Protein AF-A0A519TM26-F1 (afdb_monomer_lite)

Sequence (717 aa):
APNKPNCFVGCYAGILSPFVIPKFFIENVKISSNIFGLAENGLTVAPNETGIDISFMKNGIIGGEAPEEGNLITGNTRTGIALGGAEGQNKLTNNIIGLDKNLNPKPMLSAKGIYVNGGASAPLITDNIIGVQSIAIHVDYVNDGFVIARNKIGTGNLGTENFSNTLGIHINFSNTKGLIGGTNVTDQNIIAYNKTAILIENSYPISIFKNSIYCNSNAAITFKNQTLNFAKIDVITTTEVSGVYSPNSIVELFYTDECNDCQGKSWFATVNTDDAGNWKYNGAVTGKLTSLGTDANGATSNFSKPLIDDADKQIIDPFCGLTTGSIKNLHVYNAIVFQWFNRAGQIVGNNRDLENVPAGTYYLKAGQMGACDVTSATYTIGSIGNGIDDANKKITDENCGASNGSIRNIGVADNLGKTWYNQQETVVGRGSDLENIPAGRYFFKAGSGACEITSPIYEVKNLTKAFNVRTVVIVPASCGNPNGSITIQNYQGEIPIVFTWTDQNGIIISRNEKLSDVVPGSYTLTASDGENCENIAGTFVVTATEIPIIDLTKMQSYISCDGNTVSVTGLEINGSTSPYRYEWIDGNENTVYNKLNLKAKPGRYYLKVMDRFGCEVKTDFIDFYELENKPLQVPNSITPNGDGINDTWRLSGVENYPDAEFFVFNRNGARIFYSKGYSKEFDGTLNGKPLSIGVYYYVIDLKTDCGKLTGSLTIIK

Radius of gyration: 70.56 Å; chains: 1; bounding box: 122×69×198 Å

Structure (mmCIF, N/CA/C/O backbone):
data_AF-A0A519TM26-F1
#
_entry.id   AF-A0A519TM26-F1
#
loop_
_atom_site.group_PDB
_atom_site.id
_atom_site.type_symbol
_atom_site.label_atom_id
_atom_site.label_alt_id
_atom_site.label_comp_id
_atom_site.label_asym_id
_atom_site.label_entity_id
_atom_site.label_seq_id
_atom_site.pdbx_PDB_ins_code
_atom_site.Cartn_x
_atom_site.Cartn_y
_atom_site.Cartn_z
_atom_site.occupancy
_atom_site.B_iso_or_equiv
_atom_site.auth_seq_id
_atom_site.auth_comp_id
_atom_site.auth_asym_id
_atom_site.auth_atom_id
_atom_site.pdbx_PDB_model_num
ATOM 1 N N . ALA A 1 1 ? -51.210 -4.752 54.126 1.00 42.91 1 ALA A N 1
ATOM 2 C CA . ALA A 1 1 ? -50.723 -5.466 55.327 1.00 42.91 1 ALA A CA 1
ATOM 3 C C . ALA A 1 1 ? -49.400 -4.835 55.739 1.00 42.91 1 ALA A C 1
ATOM 5 O O . ALA A 1 1 ? -48.663 -4.457 54.833 1.00 42.91 1 ALA A O 1
ATOM 6 N N . PRO A 1 2 ? -49.099 -4.689 57.039 1.00 45.47 2 PRO A N 1
ATOM 7 C CA . PRO A 1 2 ? -47.780 -4.233 57.476 1.00 45.47 2 PRO A CA 1
ATOM 8 C C . PRO A 1 2 ? -46.695 -5.115 56.836 1.00 45.47 2 PRO A C 1
ATOM 10 O O . PRO A 1 2 ? -46.891 -6.326 56.736 1.00 45.47 2 PRO A O 1
ATOM 13 N N . ASN A 1 3 ? -45.592 -4.516 56.380 1.00 63.09 3 ASN A N 1
ATOM 14 C CA . ASN A 1 3 ? -44.432 -5.192 55.768 1.00 63.09 3 ASN A CA 1
ATOM 15 C C . ASN A 1 3 ? -44.629 -5.780 54.357 1.00 63.09 3 ASN A C 1
ATOM 17 O O . ASN A 1 3 ? -43.792 -6.560 53.906 1.00 63.09 3 ASN A O 1
ATOM 21 N N . LYS A 1 4 ? -45.703 -5.424 53.640 1.00 73.56 4 LYS A N 1
ATOM 22 C CA . LYS A 1 4 ? -45.824 -5.731 52.205 1.00 73.56 4 LYS A CA 1
ATOM 23 C C . LYS A 1 4 ? -45.438 -4.512 51.356 1.00 73.56 4 LYS A C 1
ATOM 25 O O . LYS A 1 4 ? -45.893 -3.418 51.690 1.00 73.56 4 LYS A O 1
ATOM 30 N N . PRO A 1 5 ? -44.657 -4.684 50.274 1.00 82.88 5 PRO A N 1
ATOM 31 C CA . PRO A 1 5 ? -44.343 -3.590 49.359 1.00 82.88 5 PRO A CA 1
ATOM 32 C C . PRO A 1 5 ? -45.611 -3.108 48.644 1.00 82.88 5 PRO A C 1
ATOM 34 O O . PRO A 1 5 ? -46.518 -3.907 48.385 1.00 82.88 5 PRO A O 1
ATOM 37 N N . ASN A 1 6 ? -45.678 -1.823 48.285 1.00 92.44 6 ASN A N 1
ATOM 38 C CA . ASN A 1 6 ? -46.720 -1.372 47.359 1.00 92.44 6 ASN A CA 1
ATOM 39 C C . ASN A 1 6 ? -46.422 -1.938 45.966 1.00 92.44 6 ASN A C 1
ATOM 41 O O . ASN A 1 6 ? -45.262 -2.017 45.562 1.00 92.44 6 ASN A O 1
ATOM 45 N N . CYS A 1 7 ? -47.464 -2.335 45.239 1.00 94.44 7 CYS A N 1
ATOM 46 C CA . CYS A 1 7 ? -47.356 -2.967 43.928 1.00 94.44 7 CYS A CA 1
ATOM 47 C C . CYS A 1 7 ? -48.163 -2.162 42.903 1.00 94.44 7 CYS A C 1
ATOM 49 O O . CYS A 1 7 ? -49.363 -1.958 43.085 1.00 94.44 7 CYS A O 1
ATOM 51 N N . PHE A 1 8 ? -47.499 -1.706 41.839 1.00 96.56 8 PHE A N 1
ATOM 52 C CA . PHE A 1 8 ? -48.084 -0.886 40.778 1.00 96.56 8 PHE A CA 1
ATOM 53 C C . PHE A 1 8 ? -47.981 -1.620 39.436 1.00 96.56 8 PHE A C 1
ATOM 55 O O . PHE A 1 8 ? -46.872 -1.847 38.941 1.00 96.56 8 PHE A O 1
ATOM 62 N N . VAL A 1 9 ? -49.123 -1.997 38.856 1.00 95.44 9 VAL A N 1
ATOM 63 C CA . VAL A 1 9 ? -49.209 -2.831 37.644 1.00 95.44 9 VAL A CA 1
ATOM 64 C C . VAL A 1 9 ? -50.313 -2.352 36.701 1.00 95.44 9 VAL A C 1
ATOM 66 O O . VAL A 1 9 ? -51.349 -1.870 37.159 1.00 95.44 9 VAL A O 1
ATOM 69 N N . GLY A 1 10 ? -50.126 -2.540 35.392 1.00 93.56 10 GLY A N 1
ATOM 70 C CA . GLY A 1 10 ? -51.136 -2.246 34.373 1.00 93.56 10 GLY A CA 1
ATOM 71 C C . GLY A 1 10 ? -51.468 -0.760 34.197 1.00 93.56 10 GLY A C 1
ATOM 72 O O . GLY A 1 10 ? -52.566 -0.445 33.738 1.00 93.56 10 GLY A O 1
ATOM 73 N N . CYS A 1 11 ? -50.572 0.155 34.575 1.00 93.62 11 CYS A N 1
ATOM 74 C CA . CYS A 1 11 ? -50.795 1.601 34.488 1.00 93.62 11 CYS A CA 1
ATOM 75 C C . CYS A 1 11 ? -49.823 2.312 33.528 1.00 93.62 11 CYS A C 1
ATOM 77 O O . CYS A 1 11 ? -48.814 1.752 33.099 1.00 93.62 11 CYS A O 1
ATOM 79 N N . TYR A 1 12 ? -50.128 3.573 33.187 1.00 92.94 12 TYR A N 1
ATOM 80 C CA . TYR A 1 12 ? -49.201 4.434 32.438 1.00 92.94 12 TYR A CA 1
ATOM 81 C C . TYR A 1 12 ? -47.903 4.650 33.228 1.00 92.94 12 TYR A C 1
ATOM 83 O O . TYR A 1 12 ? -46.814 4.376 32.736 1.00 92.94 12 TYR A O 1
ATOM 91 N N . ALA A 1 13 ? -48.024 5.084 34.482 1.00 94.00 13 ALA A N 1
ATOM 92 C CA . ALA A 1 13 ? -46.914 5.187 35.416 1.00 94.00 13 ALA A CA 1
ATOM 93 C C . ALA A 1 13 ? -47.360 4.727 36.806 1.00 94.00 13 ALA A C 1
ATOM 95 O O . ALA A 1 13 ? -48.476 5.044 37.227 1.00 94.00 13 ALA A O 1
ATOM 96 N N . GLY A 1 14 ? -46.518 3.968 37.510 1.00 94.62 14 GLY A N 1
ATOM 97 C CA . GLY A 1 14 ? -46.827 3.510 38.867 1.00 94.62 14 GLY A CA 1
ATOM 98 C C . GLY A 1 14 ? -46.855 4.659 39.869 1.00 94.62 14 GLY A C 1
ATOM 99 O O . GLY A 1 14 ? -47.802 4.794 40.638 1.00 94.62 14 GLY A O 1
ATOM 100 N N . ILE A 1 15 ? -45.851 5.532 39.797 1.00 95.56 15 ILE A N 1
ATOM 101 C CA . ILE A 1 15 ? -45.857 6.842 40.451 1.00 95.56 15 ILE A CA 1
ATOM 102 C C . ILE A 1 15 ? -45.644 7.895 39.373 1.00 95.56 15 ILE A C 1
ATOM 104 O O . ILE A 1 15 ? -44.685 7.802 38.608 1.00 95.56 15 ILE A O 1
ATOM 108 N N . LEU A 1 16 ? -46.541 8.880 39.324 1.00 92.81 16 LEU A N 1
ATOM 109 C CA . LEU A 1 16 ? -46.543 9.937 38.321 1.00 92.81 16 LEU A CA 1
ATOM 110 C C . LEU A 1 16 ? -46.571 11.311 38.985 1.00 92.81 16 LEU A C 1
ATOM 112 O O . LEU A 1 16 ? -47.487 11.618 39.749 1.00 92.81 16 LEU A O 1
ATOM 116 N N . SER A 1 17 ? -45.620 12.158 38.611 1.00 89.00 17 SER A N 1
ATOM 117 C CA . SER A 1 17 ? -45.755 13.607 38.708 1.00 89.00 17 SER A CA 1
ATOM 118 C C . SER A 1 17 ? -46.293 14.140 37.380 1.00 89.00 17 SER A C 1
ATOM 120 O O . SER A 1 17 ? -45.620 13.985 36.356 1.00 89.00 17 SER A O 1
ATOM 122 N N . PRO A 1 18 ? -47.486 14.755 37.346 1.00 71.62 18 PRO A N 1
ATOM 123 C CA . PRO A 1 18 ? -47.966 15.385 36.130 1.00 71.62 18 PRO A CA 1
ATOM 124 C C . PRO A 1 18 ? -47.069 16.570 35.753 1.00 71.62 18 PRO A C 1
ATOM 126 O O . PRO A 1 18 ? -46.634 17.349 36.600 1.00 71.62 18 PRO A O 1
ATOM 129 N N . PHE A 1 19 ? -46.839 16.746 34.453 1.00 67.19 19 PHE A N 1
ATOM 130 C CA . PHE A 1 19 ? -46.210 17.948 33.918 1.00 67.19 19 PHE A CA 1
ATOM 131 C C . PHE A 1 19 ? -47.171 19.134 34.097 1.00 67.19 19 PHE A C 1
ATOM 133 O O . PHE A 1 19 ? -48.080 19.328 33.291 1.00 67.19 19 PHE A O 1
ATOM 140 N N . VAL A 1 20 ? -47.012 19.908 35.175 1.00 59.28 20 VAL A N 1
ATOM 141 C CA . VAL A 1 20 ? -47.838 21.096 35.434 1.00 59.28 20 VAL A CA 1
ATOM 142 C C . VAL A 1 20 ? -46.981 22.352 35.298 1.00 59.28 20 VAL A C 1
ATOM 144 O O . VAL A 1 20 ? -45.982 22.528 35.989 1.00 59.28 20 VAL A O 1
ATOM 147 N N . ILE A 1 21 ? -47.385 23.236 34.386 1.00 57.34 21 ILE A N 1
ATOM 148 C CA . ILE A 1 21 ? -46.928 24.629 34.326 1.00 57.34 21 ILE A CA 1
ATOM 149 C C . ILE A 1 21 ? -47.935 25.442 35.161 1.00 57.34 21 ILE A C 1
ATOM 151 O O . ILE A 1 21 ? -49.132 25.310 34.896 1.00 57.34 21 ILE A O 1
ATOM 155 N N . PRO A 1 22 ? -47.526 26.287 36.131 1.00 57.06 22 PRO A N 1
ATOM 156 C CA . PRO A 1 22 ? -46.166 26.745 36.445 1.00 57.06 22 PRO A CA 1
ATOM 157 C C . PRO A 1 22 ? -45.329 25.752 37.280 1.00 57.06 22 PRO A C 1
ATOM 159 O O . PRO A 1 22 ? -45.868 24.989 38.073 1.00 57.06 22 PRO A O 1
ATOM 162 N N . LYS A 1 23 ? -43.999 25.788 37.080 1.00 64.81 23 LYS A N 1
ATOM 163 C CA . LYS A 1 23 ? -42.994 24.859 37.636 1.00 64.81 23 LYS A CA 1
ATOM 164 C C . LYS A 1 23 ? -42.987 24.858 39.172 1.00 64.81 23 LYS A C 1
ATOM 166 O O . LYS A 1 23 ? -42.404 25.754 39.779 1.00 64.81 23 LYS A O 1
ATOM 171 N N . PHE A 1 24 ? -43.558 23.831 39.792 1.00 77.25 24 PHE A N 1
ATOM 172 C CA . PHE A 1 24 ? -43.315 23.523 41.201 1.00 77.25 24 PHE A CA 1
ATOM 173 C C . PHE A 1 24 ? -42.378 22.320 41.286 1.00 77.25 24 PHE A C 1
ATOM 175 O O . PHE A 1 24 ? -42.673 21.268 40.721 1.00 77.25 24 PHE A O 1
ATOM 182 N N . PHE A 1 25 ? -41.242 22.485 41.964 1.00 82.94 25 PHE A N 1
ATOM 183 C CA . PHE A 1 25 ? -40.336 21.370 42.218 1.00 82.94 25 PHE A CA 1
ATOM 184 C C . PHE A 1 25 ? -40.949 20.403 43.221 1.00 82.94 25 PHE A C 1
ATOM 186 O O . PHE A 1 25 ? -41.583 20.807 44.198 1.00 82.94 25 PHE A O 1
ATOM 193 N N . ILE A 1 26 ? -40.702 19.120 42.989 1.00 87.88 26 ILE A N 1
ATOM 194 C CA . ILE A 1 26 ? -41.030 18.055 43.927 1.00 87.88 26 ILE A CA 1
ATOM 195 C C . ILE A 1 26 ? -39.785 17.807 44.769 1.00 87.88 26 ILE A C 1
ATOM 197 O O . ILE A 1 26 ? -38.868 17.088 44.367 1.00 87.88 26 ILE A O 1
ATOM 201 N N . GLU A 1 27 ? -39.732 18.480 45.915 1.00 90.69 27 GLU A N 1
ATOM 202 C CA . GLU A 1 27 ? -38.575 18.454 46.806 1.00 90.69 27 GLU A CA 1
ATOM 203 C C . GLU A 1 27 ? -38.682 17.336 47.854 1.00 90.69 27 GLU A C 1
ATOM 205 O O . GLU A 1 27 ? -39.764 17.043 48.364 1.00 90.69 27 GLU A O 1
ATOM 210 N N . ASN A 1 28 ? -37.540 16.738 48.210 1.00 85.31 28 ASN A N 1
ATOM 211 C CA . ASN A 1 28 ? -37.391 15.804 49.339 1.00 85.31 28 ASN A CA 1
ATOM 212 C C . ASN A 1 28 ? -38.296 14.554 49.290 1.00 85.31 28 ASN A C 1
ATOM 214 O O . ASN A 1 28 ? -38.644 13.985 50.326 1.00 85.31 28 ASN A O 1
ATOM 218 N N . VAL A 1 29 ? -38.674 14.097 48.093 1.00 92.62 29 VAL A N 1
ATOM 219 C CA . VAL A 1 29 ? -39.442 12.854 47.923 1.00 92.62 29 VAL A CA 1
ATOM 220 C C . VAL A 1 29 ? -38.535 11.636 48.057 1.00 92.62 29 VAL A C 1
ATOM 222 O O . VAL A 1 29 ? -37.495 11.571 47.407 1.00 92.62 29 VAL A O 1
ATOM 225 N N . LYS A 1 30 ? -38.965 10.648 48.853 1.00 95.75 30 LYS A N 1
ATOM 226 C CA . LYS A 1 30 ? -38.368 9.308 48.917 1.00 95.75 30 LYS A CA 1
ATOM 227 C C . LYS A 1 30 ? -39.359 8.255 48.420 1.00 95.75 30 LYS A C 1
ATOM 229 O O . LYS A 1 30 ? -40.483 8.193 48.911 1.00 95.75 30 LYS A O 1
ATOM 234 N N . ILE A 1 31 ? -38.932 7.416 47.478 1.00 97.06 31 ILE A N 1
ATOM 235 C CA . ILE A 1 31 ? -39.696 6.273 46.956 1.00 97.06 31 ILE A CA 1
ATOM 236 C C . ILE A 1 31 ? -38.856 5.023 47.144 1.00 97.06 31 ILE A C 1
ATOM 238 O O . ILE A 1 31 ? -37.875 4.844 46.432 1.00 97.06 31 ILE A O 1
ATOM 242 N N . SER A 1 32 ? -39.230 4.162 48.082 1.00 96.19 32 SER A N 1
ATOM 243 C CA . SER A 1 32 ? -38.434 2.999 48.483 1.00 96.19 32 SER A CA 1
ATOM 244 C C . SER A 1 32 ? -39.302 1.767 48.722 1.00 96.19 32 SER A C 1
ATOM 246 O O . SER A 1 32 ? -40.462 1.902 49.115 1.00 96.19 32 SER A O 1
ATOM 248 N N . SER A 1 33 ? -38.727 0.578 48.533 1.00 95.44 33 SER A N 1
ATOM 249 C CA . SER A 1 33 ? -39.349 -0.717 48.852 1.00 95.44 33 SER A CA 1
ATOM 250 C C . SER A 1 33 ? -40.687 -0.985 48.137 1.00 95.44 33 SER A C 1
ATOM 252 O O . SER A 1 33 ? -41.619 -1.531 48.731 1.00 95.44 33 SER A O 1
ATOM 254 N N . ASN A 1 34 ? -40.810 -0.604 46.860 1.00 96.62 34 ASN A N 1
ATOM 255 C CA . ASN A 1 34 ? -42.004 -0.864 46.039 1.00 96.62 34 ASN A CA 1
ATOM 256 C C . ASN A 1 34 ? -41.713 -1.827 44.877 1.00 96.62 34 ASN A C 1
ATOM 258 O O . ASN A 1 34 ? -40.564 -2.021 44.479 1.00 96.62 34 ASN A O 1
ATOM 262 N N . ILE A 1 35 ? -42.777 -2.396 44.308 1.00 97.06 35 ILE A N 1
ATOM 263 C CA . ILE A 1 35 ? -42.760 -3.239 43.110 1.00 97.06 35 ILE A CA 1
ATOM 264 C C . ILE A 1 35 ? -43.495 -2.509 41.979 1.00 97.06 35 ILE A C 1
ATOM 266 O O . ILE A 1 35 ? -44.654 -2.124 42.131 1.00 97.06 35 ILE A O 1
ATOM 270 N N . PHE A 1 36 ? -42.849 -2.368 40.825 1.00 97.38 36 PHE A N 1
ATOM 271 C CA . PHE A 1 36 ? -43.411 -1.752 39.623 1.00 97.38 36 PHE A CA 1
ATOM 272 C C . PHE A 1 36 ? -43.324 -2.723 38.452 1.00 97.38 36 PHE A C 1
ATOM 274 O O . PHE A 1 36 ? -42.236 -3.214 38.161 1.00 97.38 36 PHE A O 1
ATOM 281 N N . GLY A 1 37 ? -44.451 -2.970 37.780 1.00 95.44 37 GLY A N 1
ATOM 282 C CA . GLY A 1 37 ? -44.539 -3.777 36.557 1.00 95.44 37 GLY A CA 1
ATOM 283 C C . GLY A 1 37 ? -44.451 -5.302 36.766 1.00 95.44 37 GLY A C 1
ATOM 284 O O . GLY A 1 37 ? -44.456 -6.077 35.804 1.00 95.44 37 GLY A O 1
ATOM 285 N N . LEU A 1 38 ? -44.402 -5.753 38.022 1.00 95.19 38 LEU A N 1
ATOM 286 C CA . LEU A 1 38 ? -44.547 -7.152 38.426 1.00 95.19 38 LEU A CA 1
ATOM 287 C C . LEU A 1 38 ? -45.734 -7.285 39.378 1.00 95.19 38 LEU A C 1
ATOM 289 O O . LEU A 1 38 ? -45.986 -6.391 40.182 1.00 95.19 38 LEU A O 1
ATOM 293 N N . ALA A 1 39 ? -46.412 -8.430 39.339 1.00 93.12 39 ALA A N 1
ATOM 294 C CA . ALA A 1 39 ? -47.418 -8.792 40.332 1.00 93.12 39 ALA A CA 1
ATOM 295 C C . ALA A 1 39 ? -46.824 -8.824 41.756 1.00 93.12 39 ALA A C 1
ATOM 297 O O . ALA A 1 39 ? -45.611 -8.938 41.934 1.00 93.12 39 ALA A O 1
ATOM 298 N N . GLU A 1 40 ? -47.686 -8.818 42.781 1.00 91.62 40 GLU A N 1
ATOM 299 C CA . GLU A 1 40 ? -47.301 -8.785 44.209 1.00 91.62 40 GLU A CA 1
ATOM 300 C C . GLU A 1 40 ? -46.296 -9.887 44.605 1.00 91.62 40 GLU A C 1
ATOM 302 O O . GLU A 1 40 ? -45.504 -9.723 45.530 1.00 91.62 40 GLU A O 1
ATOM 307 N N . ASN A 1 41 ? -46.274 -11.011 43.880 1.00 92.06 41 ASN A N 1
ATOM 308 C CA . ASN A 1 41 ? -45.315 -12.092 44.106 1.00 92.06 41 ASN A CA 1
ATOM 309 C C . ASN A 1 41 ? -43.858 -11.733 43.743 1.00 92.06 41 ASN A C 1
ATOM 311 O O . ASN A 1 41 ? -42.959 -12.506 44.092 1.00 92.06 41 ASN A O 1
ATOM 315 N N . GLY A 1 42 ? -43.627 -10.606 43.059 1.00 93.44 42 GLY A N 1
ATOM 316 C CA . GLY A 1 42 ? -42.329 -10.130 42.582 1.00 93.44 42 GLY A CA 1
ATOM 317 C C . GLY A 1 42 ? -41.700 -11.005 41.495 1.00 93.44 42 GLY A C 1
ATOM 318 O O . GLY A 1 42 ? -40.485 -10.975 41.343 1.00 93.44 42 GLY A O 1
ATOM 319 N N . LEU A 1 43 ? -42.496 -11.822 40.794 1.00 94.81 43 LEU A N 1
ATOM 320 C CA . LEU A 1 43 ? -42.044 -12.825 39.815 1.00 94.81 43 LEU A CA 1
ATOM 321 C C . LEU A 1 43 ? -42.779 -12.736 38.472 1.00 94.81 43 LEU A C 1
ATOM 323 O O . LEU A 1 43 ? -42.172 -12.934 37.417 1.00 94.81 43 LEU A O 1
ATOM 327 N N . THR A 1 44 ? -44.088 -12.484 38.500 1.00 94.81 44 THR A N 1
ATOM 328 C CA . THR A 1 44 ? -44.942 -12.487 37.305 1.00 94.81 44 THR A CA 1
ATOM 329 C C . THR A 1 44 ? -44.992 -11.096 36.685 1.00 94.81 44 THR A C 1
ATOM 331 O O . THR A 1 44 ? -45.341 -10.141 37.369 1.00 94.81 44 THR A O 1
ATOM 334 N N . VAL A 1 45 ? -44.670 -10.983 35.395 1.00 94.62 45 VAL A N 1
ATOM 335 C CA . VAL A 1 45 ? -44.707 -9.707 34.662 1.00 94.62 45 VAL A CA 1
ATOM 336 C C . VAL A 1 45 ? -46.146 -9.213 34.520 1.00 94.62 45 VAL A C 1
ATOM 338 O O . VAL A 1 45 ? -47.016 -9.952 34.065 1.00 94.62 45 VAL A O 1
ATOM 341 N N . ALA A 1 46 ? -46.381 -7.965 34.918 1.00 94.31 46 ALA A N 1
ATOM 342 C CA . ALA A 1 46 ? -47.660 -7.267 34.855 1.00 94.31 46 ALA A CA 1
ATOM 343 C C . ALA A 1 46 ? -47.376 -5.795 34.484 1.00 94.31 46 ALA A C 1
ATOM 345 O O . ALA A 1 46 ? -47.295 -4.936 35.364 1.00 94.31 46 ALA A O 1
ATOM 346 N N . PRO A 1 47 ? -47.118 -5.530 33.192 1.00 93.69 47 PRO A N 1
ATOM 347 C CA . PRO A 1 47 ? -46.333 -4.389 32.740 1.00 93.69 47 PRO A CA 1
ATOM 348 C C . PRO A 1 47 ? -47.010 -3.033 32.979 1.00 93.69 47 PRO A C 1
ATOM 350 O O . PRO A 1 47 ? -48.233 -2.925 32.903 1.00 93.69 47 PRO A O 1
ATOM 353 N N . ASN A 1 48 ? -46.197 -1.997 33.200 1.00 94.75 48 ASN A N 1
ATOM 354 C CA . ASN A 1 48 ? -46.592 -0.587 33.058 1.00 94.75 48 ASN A CA 1
ATOM 355 C C . ASN A 1 48 ? -45.944 -0.004 31.791 1.00 94.75 48 ASN A C 1
ATOM 357 O O . ASN A 1 48 ? -45.057 -0.632 31.208 1.00 94.75 48 ASN A O 1
ATOM 361 N N . GLU A 1 49 ? -46.307 1.213 31.381 1.00 94.50 49 GLU A N 1
ATOM 362 C CA . GLU A 1 49 ? -45.454 1.949 30.431 1.00 94.50 49 GLU A CA 1
ATOM 363 C C . GLU A 1 49 ? -44.168 2.430 31.109 1.00 94.50 49 GLU A C 1
ATOM 365 O O . GLU A 1 49 ? -43.062 2.092 30.674 1.00 94.50 49 GLU A O 1
ATOM 370 N N . THR A 1 50 ? -44.316 3.153 32.217 1.00 95.69 50 THR A N 1
ATOM 371 C CA . THR A 1 50 ? -43.216 3.656 33.038 1.00 95.69 50 THR A CA 1
ATOM 372 C C . THR A 1 50 ? -43.354 3.169 34.484 1.00 95.69 50 THR A C 1
ATOM 374 O O . THR A 1 50 ? -44.456 3.074 35.016 1.00 95.69 50 THR A O 1
ATOM 377 N N . GLY A 1 51 ? -42.249 2.851 35.159 1.00 96.50 51 GLY A N 1
ATOM 378 C CA . GLY A 1 51 ? -42.298 2.482 36.579 1.00 96.50 51 GLY A CA 1
ATOM 379 C C . GLY A 1 51 ? -42.562 3.706 37.457 1.00 96.50 51 GLY A C 1
ATOM 380 O O . GLY A 1 51 ? -43.624 3.843 38.066 1.00 96.50 51 GLY A O 1
ATOM 381 N N . ILE A 1 52 ? -41.593 4.617 37.470 1.00 97.44 52 ILE A N 1
ATOM 382 C CA . ILE A 1 52 ? -41.618 5.887 38.196 1.00 97.44 52 ILE A CA 1
ATOM 383 C C . ILE A 1 52 ? -41.359 7.011 37.193 1.00 97.44 52 ILE A C 1
ATOM 385 O O . ILE A 1 52 ? -40.336 6.992 36.513 1.00 97.44 52 ILE A O 1
ATOM 389 N N . ASP A 1 53 ? -42.257 7.988 37.112 1.00 95.19 53 ASP A N 1
ATOM 390 C CA . ASP A 1 53 ? -42.119 9.183 36.274 1.00 95.19 53 ASP A CA 1
ATOM 391 C C . ASP A 1 53 ? -42.287 10.434 37.142 1.00 95.19 53 ASP A C 1
ATOM 393 O O . ASP A 1 53 ? -43.399 10.777 37.551 1.00 95.19 53 ASP A O 1
ATOM 397 N N . ILE A 1 54 ? -41.175 11.093 37.479 1.00 93.50 54 ILE A N 1
ATOM 398 C CA . ILE A 1 54 ? -41.181 12.296 38.316 1.00 93.50 54 ILE A CA 1
ATOM 399 C C . ILE A 1 54 ? -40.456 13.425 37.609 1.00 93.50 54 ILE A C 1
ATOM 401 O O . ILE A 1 54 ? -39.237 13.579 37.688 1.00 93.50 54 ILE A O 1
ATOM 405 N N . SER A 1 55 ? -41.247 14.263 36.951 1.00 90.50 55 SER A N 1
ATOM 406 C CA . SER A 1 55 ? -40.764 15.530 36.420 1.00 90.50 55 SER A CA 1
ATOM 407 C C . SER A 1 55 ? -40.493 16.540 37.543 1.00 90.50 55 SER A C 1
ATOM 409 O O . SER A 1 55 ? -41.246 16.607 38.517 1.00 90.50 55 SER A O 1
ATOM 411 N N . PHE A 1 56 ? -39.433 17.338 37.384 1.00 92.06 56 PHE A N 1
ATOM 412 C CA . PHE A 1 56 ? -39.006 18.415 38.286 1.00 92.06 56 PHE A CA 1
ATOM 413 C C . PHE A 1 56 ? -38.712 17.961 39.726 1.00 92.06 56 PHE A C 1
ATOM 415 O O . PHE A 1 56 ? -38.958 18.690 40.688 1.00 92.06 56 PHE A O 1
ATOM 422 N N . MET A 1 57 ? -38.178 16.748 39.888 1.00 93.75 57 MET A N 1
ATOM 423 C CA . MET A 1 57 ? -37.693 16.263 41.183 1.00 93.75 57 MET A CA 1
ATOM 424 C C . MET A 1 57 ? -36.417 16.997 41.596 1.00 93.75 57 MET A C 1
ATOM 426 O O . MET A 1 57 ? -35.506 17.179 40.779 1.00 93.75 57 MET A O 1
ATOM 430 N N . LYS A 1 58 ? -36.334 17.377 42.874 1.00 95.06 58 LYS A N 1
ATOM 431 C CA . LYS A 1 58 ? -35.154 18.030 43.437 1.00 95.06 58 LYS A CA 1
ATOM 432 C C . LYS A 1 58 ? -34.756 17.440 44.781 1.00 95.06 58 LYS A C 1
ATOM 434 O O . LYS A 1 58 ? -35.564 17.368 45.706 1.00 95.06 58 LYS A O 1
ATOM 439 N N . ASN A 1 59 ? -33.485 17.054 44.890 1.00 95.75 59 ASN A N 1
ATOM 440 C CA . ASN A 1 59 ? -32.888 16.464 46.095 1.00 95.75 59 ASN A CA 1
ATOM 441 C C . ASN A 1 59 ? -33.665 15.256 46.655 1.00 95.75 59 ASN A C 1
ATOM 443 O O . ASN A 1 59 ? -33.720 15.051 47.867 1.00 95.75 59 ASN A O 1
ATOM 447 N N . GLY A 1 60 ? -34.316 14.478 45.791 1.00 96.38 60 GLY A N 1
ATOM 448 C CA . GLY A 1 60 ? -35.083 13.314 46.215 1.00 96.38 60 GLY A CA 1
ATOM 449 C C . GLY A 1 60 ? -34.296 12.001 46.140 1.00 96.38 60 GLY A C 1
ATOM 450 O O . GLY A 1 60 ? -33.152 11.958 45.683 1.00 96.38 60 GLY A O 1
ATOM 451 N N . ILE A 1 61 ? -34.923 10.916 46.595 1.00 97.94 61 ILE A N 1
ATOM 452 C CA . ILE A 1 61 ? -34.342 9.576 46.702 1.00 97.94 61 ILE A CA 1
ATOM 453 C C . ILE A 1 61 ? -35.286 8.553 46.053 1.00 97.94 61 ILE A C 1
ATOM 455 O O . ILE A 1 61 ? -36.442 8.425 46.449 1.00 97.94 61 ILE A O 1
ATOM 459 N N . ILE A 1 62 ? -34.792 7.782 45.087 1.00 98.19 62 ILE A N 1
ATOM 460 C CA . ILE A 1 62 ? -35.473 6.599 44.551 1.00 98.19 62 ILE A CA 1
ATOM 461 C C . ILE A 1 62 ? -34.655 5.369 44.943 1.00 98.19 62 ILE A C 1
ATOM 463 O O . ILE A 1 62 ? -33.546 5.155 44.452 1.00 98.19 62 ILE A O 1
ATOM 467 N N . GLY A 1 63 ? -35.221 4.593 45.861 1.00 97.06 63 GLY A N 1
ATOM 468 C CA . GLY A 1 63 ? -34.606 3.496 46.593 1.00 97.06 63 GLY A CA 1
ATOM 469 C C . GLY A 1 63 ? -34.162 3.946 47.987 1.00 97.06 63 GLY A C 1
ATOM 470 O O . GLY A 1 63 ? -34.891 4.672 48.669 1.00 97.06 63 GLY A O 1
ATOM 471 N N . GLY A 1 64 ? -32.960 3.569 48.410 1.00 94.62 64 GLY A N 1
ATOM 472 C CA . GLY A 1 64 ? -32.381 4.027 49.676 1.00 94.62 64 GLY A CA 1
ATOM 473 C C . GLY A 1 64 ? -30.971 3.494 49.919 1.00 94.62 64 GLY A C 1
ATOM 474 O O . GLY A 1 64 ? -30.405 2.853 49.041 1.00 94.62 64 GLY A O 1
ATOM 475 N N . GLU A 1 65 ? -30.386 3.797 51.078 1.00 91.75 65 GLU A N 1
ATOM 476 C CA . GLU A 1 65 ? -28.997 3.416 51.394 1.00 91.75 65 GLU A CA 1
ATOM 477 C C . GLU A 1 65 ? -28.872 1.919 51.697 1.00 91.75 65 GLU A C 1
ATOM 479 O O . GLU A 1 65 ? -27.845 1.313 51.387 1.00 91.75 65 GLU A O 1
ATOM 484 N N . ALA A 1 66 ? -29.923 1.318 52.260 1.00 93.38 66 ALA A N 1
ATOM 485 C CA . ALA A 1 66 ? -29.960 -0.111 52.536 1.00 93.38 66 ALA A CA 1
ATOM 486 C C . ALA A 1 66 ? -30.558 -0.897 51.346 1.00 93.38 66 ALA A C 1
ATOM 488 O O . ALA A 1 66 ? -31.512 -0.420 50.722 1.00 93.38 66 ALA A O 1
ATOM 489 N N . PRO A 1 67 ? -30.057 -2.106 51.022 1.00 92.00 67 PRO A N 1
ATOM 490 C CA . PRO A 1 67 ? -30.559 -2.906 49.899 1.00 92.00 67 PRO A CA 1
ATOM 491 C C . PRO A 1 67 ? -32.075 -3.172 49.923 1.00 92.00 67 PRO A C 1
ATOM 493 O O . PRO A 1 67 ? -32.716 -3.200 48.875 1.00 92.00 67 PRO A O 1
ATOM 496 N N . GLU A 1 68 ? -32.675 -3.330 51.103 1.00 92.06 68 GLU A N 1
ATOM 497 C CA . GLU A 1 68 ? -34.118 -3.525 51.298 1.00 92.06 68 GLU A CA 1
ATOM 498 C C . GLU A 1 68 ? -34.974 -2.287 50.973 1.00 92.06 68 GLU A C 1
ATOM 500 O O . GLU A 1 68 ? -36.189 -2.395 50.776 1.00 92.06 68 GLU A O 1
ATOM 505 N N . GLU A 1 69 ? -34.357 -1.106 50.898 1.00 95.38 69 GLU A N 1
ATOM 506 C CA . GLU A 1 69 ? -35.012 0.132 50.469 1.00 95.38 69 GLU A CA 1
ATOM 507 C C . GLU A 1 69 ? -35.113 0.230 48.941 1.00 95.38 69 GLU A C 1
ATOM 509 O O . GLU A 1 69 ? -35.851 1.067 48.415 1.00 95.38 69 GLU A O 1
ATOM 514 N N . GLY A 1 70 ? -34.414 -0.647 48.220 1.00 96.56 70 GLY A N 1
ATOM 515 C CA . GLY A 1 70 ? -34.464 -0.761 46.773 1.00 96.56 70 GLY A CA 1
ATOM 516 C C . GLY A 1 70 ? -35.867 -1.007 46.227 1.00 96.56 70 GLY A C 1
ATOM 517 O O . GLY A 1 70 ? -36.641 -1.797 46.771 1.00 96.56 70 GLY A O 1
ATOM 518 N N . ASN A 1 71 ? -36.206 -0.354 45.115 1.00 98.06 71 ASN A N 1
ATOM 519 C CA . ASN A 1 71 ? -37.414 -0.697 44.371 1.00 98.06 71 ASN A CA 1
ATOM 520 C C . ASN A 1 71 ? -37.123 -1.824 43.372 1.00 98.06 71 ASN A C 1
ATOM 522 O O . ASN A 1 71 ? -36.057 -1.867 42.755 1.00 98.06 71 ASN A O 1
ATOM 526 N N . LEU A 1 72 ? -38.109 -2.697 43.169 1.00 97.56 72 LEU A N 1
ATOM 527 C CA . LEU A 1 72 ? -38.108 -3.725 42.133 1.00 97.56 72 LEU A CA 1
ATOM 528 C C . LEU A 1 72 ? -38.913 -3.219 40.928 1.00 97.56 72 LEU A C 1
ATOM 530 O O . LEU A 1 72 ? -40.137 -3.127 40.995 1.00 97.56 72 LEU A O 1
ATOM 534 N N . ILE A 1 73 ? -38.234 -2.858 39.840 1.00 97.38 73 ILE A N 1
ATOM 535 C CA . ILE A 1 73 ? -38.803 -2.125 38.701 1.00 97.38 73 ILE A CA 1
ATOM 536 C C . ILE A 1 73 ? -38.616 -2.932 37.416 1.00 97.38 73 ILE A C 1
ATOM 538 O O . ILE A 1 73 ? -37.613 -2.821 36.716 1.00 97.38 73 ILE A O 1
ATOM 542 N N . THR A 1 74 ? -39.606 -3.737 37.059 1.00 95.00 74 THR A N 1
ATOM 543 C CA . THR A 1 74 ? -39.462 -4.727 35.986 1.00 95.00 74 THR A CA 1
ATOM 544 C C . THR A 1 74 ? -40.774 -4.884 35.268 1.00 95.00 74 THR A C 1
ATOM 546 O O . THR A 1 74 ? -41.807 -4.820 35.902 1.00 95.00 74 THR A O 1
ATOM 549 N N . GLY A 1 75 ? -40.772 -5.101 33.956 1.00 89.50 75 GLY A N 1
ATOM 550 C CA . GLY A 1 75 ? -42.034 -5.150 33.224 1.00 89.50 75 GLY A CA 1
ATOM 551 C C . GLY A 1 75 ? -42.429 -3.819 32.568 1.00 89.50 75 GLY A C 1
ATOM 552 O O . GLY A 1 75 ? -43.482 -3.747 31.958 1.00 89.50 75 GLY A O 1
ATOM 553 N N . ASN A 1 76 ? -41.642 -2.746 32.677 1.00 92.25 76 ASN A N 1
ATOM 554 C CA . ASN A 1 76 ? -42.020 -1.442 32.108 1.00 92.25 76 ASN A CA 1
ATOM 555 C C . ASN A 1 76 ? -41.658 -1.365 30.619 1.00 92.25 76 ASN A C 1
ATOM 557 O O . ASN A 1 76 ? -40.531 -1.704 30.276 1.00 92.25 76 ASN A O 1
ATOM 561 N N . THR A 1 77 ? -42.574 -0.947 29.735 1.00 94.06 77 THR A N 1
ATOM 562 C CA . THR A 1 77 ? -42.386 -0.979 28.261 1.00 94.06 77 THR A CA 1
ATOM 563 C C . THR A 1 77 ? -41.584 0.192 27.701 1.00 94.06 77 THR A C 1
ATOM 565 O O . THR A 1 77 ? -40.999 0.060 26.619 1.00 94.06 77 THR A O 1
ATOM 568 N N . ARG A 1 78 ? -41.516 1.309 28.435 1.00 94.75 78 ARG A N 1
ATOM 569 C CA . ARG A 1 78 ? -40.850 2.551 28.024 1.00 94.75 78 ARG A CA 1
ATOM 570 C C . ARG A 1 78 ? -39.663 2.904 28.914 1.00 94.75 78 ARG A C 1
ATOM 572 O O . ARG A 1 78 ? -38.550 3.009 28.398 1.00 94.75 78 ARG A O 1
ATOM 579 N N . THR A 1 79 ? -39.877 3.082 30.219 1.00 96.25 79 THR A N 1
ATOM 580 C CA . THR A 1 79 ? -38.810 3.480 31.155 1.00 96.25 79 THR A CA 1
ATOM 581 C C . THR A 1 79 ? -39.033 2.903 32.560 1.00 96.25 79 THR A C 1
ATOM 583 O O . THR A 1 79 ? -40.153 2.880 33.051 1.00 96.25 79 THR A O 1
ATOM 586 N N . GLY A 1 80 ? -37.989 2.466 33.262 1.00 97.12 80 GLY A N 1
ATOM 587 C CA . GLY A 1 80 ? -38.076 2.089 34.674 1.00 97.12 80 GLY A CA 1
ATOM 588 C C . GLY A 1 80 ? -38.249 3.312 35.576 1.00 97.12 80 GLY A C 1
ATOM 589 O O . GLY A 1 80 ? -39.287 3.469 36.214 1.00 97.12 80 GLY A O 1
ATOM 590 N N . ILE A 1 81 ? -37.247 4.192 35.592 1.00 98.19 81 ILE A N 1
ATOM 591 C CA . ILE A 1 81 ? -37.243 5.462 36.329 1.00 98.19 81 ILE A CA 1
ATOM 592 C C . ILE A 1 81 ? -37.004 6.608 35.346 1.00 98.19 81 ILE A C 1
ATOM 594 O O . ILE A 1 81 ? -35.980 6.620 34.669 1.00 98.19 81 ILE A O 1
ATOM 598 N N . ALA A 1 82 ? -37.916 7.573 35.278 1.00 96.94 82 ALA A N 1
ATOM 599 C CA . ALA A 1 82 ? -37.806 8.773 34.459 1.00 96.94 82 ALA A CA 1
ATOM 600 C C . ALA A 1 82 ? -37.823 10.028 35.340 1.00 96.94 82 ALA A C 1
ATOM 602 O O . ALA A 1 82 ? -38.801 10.293 36.036 1.00 96.94 82 ALA A O 1
ATOM 603 N N . LEU A 1 83 ? -36.743 10.808 35.284 1.00 95.62 83 LEU A N 1
ATOM 604 C CA . LEU A 1 83 ? -36.627 12.119 35.916 1.00 95.62 83 LEU A CA 1
ATOM 605 C C . LEU A 1 83 ? -36.433 13.185 34.833 1.00 95.62 83 LEU A C 1
ATOM 607 O O . LEU A 1 83 ? -35.333 13.339 34.309 1.00 95.62 83 LEU A O 1
ATOM 611 N N . GLY A 1 84 ? -37.503 13.894 34.468 1.00 92.69 84 GLY A N 1
ATOM 612 C CA . GLY A 1 84 ? -37.466 14.969 33.468 1.00 92.69 84 GLY A CA 1
ATOM 613 C C . GLY A 1 84 ? -37.350 16.353 34.106 1.00 92.69 84 GLY A C 1
ATOM 614 O O . GLY A 1 84 ? -38.067 16.646 35.057 1.00 92.69 84 GLY A O 1
ATOM 615 N N . GLY A 1 85 ? -36.476 17.226 33.598 1.00 92.00 85 GLY A N 1
ATOM 616 C CA . GLY A 1 85 ? -36.275 18.564 34.173 1.00 92.00 85 GLY A CA 1
ATOM 617 C C . GLY A 1 85 ? -35.851 18.555 35.650 1.00 92.00 85 GLY A C 1
ATOM 618 O O . GLY A 1 85 ? -36.243 19.444 36.400 1.00 92.00 85 GLY A O 1
ATOM 619 N N . ALA A 1 86 ? -35.120 17.527 36.077 1.00 93.75 86 ALA A N 1
ATOM 620 C CA . ALA A 1 86 ? -34.657 17.360 37.446 1.00 93.75 86 ALA A CA 1
ATOM 621 C C . ALA A 1 86 ? -33.617 18.422 37.834 1.00 93.75 86 ALA A C 1
ATOM 623 O O . ALA A 1 86 ? -32.874 18.923 36.990 1.00 93.75 86 ALA A O 1
ATOM 624 N N . GLU A 1 87 ? -33.528 18.725 39.128 1.00 94.12 87 GLU A N 1
ATOM 625 C CA . GLU A 1 87 ? -32.536 19.656 39.675 1.00 94.12 87 GLU A CA 1
ATOM 626 C C . GLU A 1 87 ? -31.900 19.115 40.955 1.00 94.12 87 GLU A C 1
ATOM 628 O O . GLU A 1 87 ? -32.443 18.229 41.615 1.00 94.12 87 GLU A O 1
ATOM 633 N N . GLY A 1 88 ? -30.738 19.651 41.319 1.00 94.12 88 GLY A N 1
ATOM 634 C CA . GLY A 1 88 ? -30.020 19.255 42.522 1.00 94.12 88 GLY A CA 1
ATOM 635 C C . GLY A 1 88 ? -29.593 17.787 42.512 1.00 94.12 88 GLY A C 1
ATOM 636 O O . GLY A 1 88 ? -29.549 17.117 41.474 1.00 94.12 88 GLY A O 1
ATOM 637 N N . GLN A 1 89 ? -29.261 17.276 43.694 1.00 95.25 89 GLN A N 1
ATOM 638 C CA . GLN A 1 89 ? -28.679 15.947 43.849 1.00 95.25 89 GLN A CA 1
ATOM 639 C C . GLN A 1 89 ? -29.765 14.899 44.105 1.00 95.25 89 GLN A C 1
ATOM 641 O O . GLN A 1 89 ? -30.064 14.552 45.247 1.00 95.25 89 GLN A O 1
ATOM 646 N N . ASN A 1 90 ? -30.359 14.379 43.031 1.00 96.94 90 ASN A N 1
ATOM 647 C CA . ASN A 1 90 ? -31.275 13.242 43.126 1.00 96.94 90 ASN A CA 1
ATOM 648 C C . ASN A 1 90 ? -30.484 11.935 43.262 1.00 96.94 90 ASN A C 1
ATOM 650 O O . ASN A 1 90 ? -29.580 11.666 42.469 1.00 96.94 90 ASN A O 1
ATOM 654 N N . LYS A 1 91 ? -30.829 11.120 44.261 1.00 98.31 91 LYS A N 1
ATOM 655 C CA . LYS A 1 91 ? -30.177 9.837 44.545 1.00 98.31 91 LYS A CA 1
ATOM 656 C C . LYS A 1 91 ? -31.024 8.690 44.003 1.00 98.31 91 LYS A C 1
ATOM 658 O O . LYS A 1 91 ? -32.184 8.553 44.378 1.00 98.31 91 LYS A O 1
ATOM 663 N N . LEU A 1 92 ? -30.453 7.854 43.145 1.00 98.56 92 LEU A N 1
ATOM 664 C CA . LEU A 1 92 ? -31.095 6.663 42.595 1.00 98.56 92 LEU A CA 1
ATOM 665 C C . LEU A 1 92 ? -30.259 5.461 43.013 1.00 98.56 92 LEU A C 1
ATOM 667 O O . LEU A 1 92 ? -29.205 5.209 42.427 1.00 98.56 92 LEU A O 1
ATOM 671 N N . THR A 1 93 ? -30.683 4.776 44.072 1.00 98.25 93 THR A N 1
ATOM 672 C CA . THR A 1 93 ? -29.819 3.835 44.787 1.00 98.25 93 THR A CA 1
ATOM 673 C C . THR A 1 93 ? -30.488 2.514 45.145 1.00 98.25 93 THR A C 1
ATOM 675 O O . THR A 1 93 ? -31.672 2.489 45.468 1.00 98.25 93 THR A O 1
ATOM 678 N N . ASN A 1 94 ? -29.737 1.410 45.059 1.00 98.00 94 ASN A N 1
ATOM 679 C CA . ASN A 1 94 ? -30.177 0.053 45.411 1.00 98.00 94 ASN A CA 1
ATOM 680 C C . ASN A 1 94 ? -31.404 -0.475 44.634 1.00 98.00 94 ASN A C 1
ATOM 682 O O . ASN A 1 94 ? -32.053 -1.419 45.072 1.00 98.00 94 ASN A O 1
ATOM 686 N N . ASN A 1 95 ? -31.750 0.078 43.466 1.00 98.56 95 ASN A N 1
ATOM 687 C CA . ASN A 1 95 ? -32.889 -0.418 42.685 1.00 98.56 95 ASN A CA 1
ATOM 688 C C . ASN A 1 95 ? -32.503 -1.639 41.836 1.00 98.56 95 ASN A C 1
ATOM 690 O O . ASN A 1 95 ? -31.399 -1.717 41.292 1.00 98.56 95 ASN A O 1
ATOM 694 N N . ILE A 1 96 ? -33.450 -2.564 41.666 1.00 98.12 96 ILE A N 1
ATOM 695 C CA . ILE A 1 96 ? -33.337 -3.711 40.760 1.00 98.12 96 ILE A CA 1
ATOM 696 C C . ILE A 1 96 ? -34.256 -3.456 39.570 1.00 98.12 96 ILE A C 1
ATOM 698 O O . ILE A 1 96 ? -35.464 -3.300 39.748 1.00 98.12 96 ILE A O 1
ATOM 702 N N . ILE A 1 97 ? -33.697 -3.411 38.361 1.00 98.06 97 ILE A N 1
ATOM 703 C CA . ILE A 1 97 ? -34.419 -3.004 37.155 1.00 98.06 97 ILE A CA 1
ATOM 704 C C . ILE A 1 97 ? -34.300 -4.063 36.055 1.00 98.06 97 ILE A C 1
ATOM 706 O O . ILE A 1 97 ? -33.201 -4.474 35.681 1.00 98.06 97 ILE A O 1
ATOM 710 N N . GLY A 1 98 ? -35.446 -4.497 35.521 1.00 96.50 98 GLY A N 1
ATOM 711 C CA . GLY A 1 98 ? -35.538 -5.503 34.452 1.00 96.50 98 GLY A CA 1
ATOM 712 C C . GLY A 1 98 ? -35.425 -6.961 34.914 1.00 96.50 98 GLY A C 1
ATOM 713 O O . GLY A 1 98 ? -35.561 -7.884 34.109 1.00 96.50 98 GLY A O 1
ATOM 714 N N . LEU A 1 99 ? -35.216 -7.191 36.208 1.00 96.44 99 LEU A N 1
ATOM 715 C CA . LEU A 1 99 ? -35.092 -8.515 36.816 1.00 96.44 99 LEU A CA 1
ATOM 716 C C . LEU A 1 99 ? -36.235 -8.766 37.804 1.00 96.44 99 LEU A C 1
ATOM 718 O O . LEU A 1 99 ? -36.782 -7.832 38.385 1.00 96.44 99 LEU A O 1
ATOM 722 N N . ASP A 1 100 ? -36.610 -10.020 38.022 1.00 95.69 100 ASP A N 1
ATOM 723 C CA . ASP A 1 100 ? -37.510 -10.353 39.127 1.00 95.69 100 ASP A CA 1
ATOM 724 C C . ASP A 1 100 ? -36.793 -10.350 40.486 1.00 95.69 100 ASP A C 1
ATOM 726 O O . ASP A 1 100 ? -35.580 -10.153 40.571 1.00 95.69 100 ASP A O 1
ATOM 730 N N . LYS A 1 101 ? -37.539 -10.564 41.577 1.00 94.12 101 LYS A N 1
ATOM 731 C CA . LYS A 1 101 ? -36.982 -10.537 42.942 1.00 94.12 101 LYS A CA 1
ATOM 732 C C . LYS A 1 101 ? -35.862 -11.562 43.184 1.00 94.12 101 LYS A C 1
ATOM 734 O O . LYS A 1 101 ? -35.119 -11.430 44.148 1.00 94.12 101 LYS A O 1
ATOM 739 N N . ASN A 1 102 ? -35.774 -12.594 42.341 1.00 95.19 102 ASN A N 1
ATOM 740 C CA . ASN A 1 102 ? -34.752 -13.637 42.398 1.00 95.19 102 ASN A CA 1
ATOM 741 C C . ASN A 1 102 ? -33.599 -13.350 41.416 1.00 95.19 102 ASN A C 1
ATOM 743 O O . ASN A 1 102 ? -32.791 -14.238 41.157 1.00 95.19 102 ASN A O 1
ATOM 747 N N . LEU A 1 103 ? -33.536 -12.137 40.854 1.00 95.12 103 LEU A N 1
ATOM 748 C CA . LEU A 1 103 ? -32.578 -11.712 39.834 1.00 95.12 103 LEU A CA 1
ATOM 749 C C . LEU A 1 103 ? -32.677 -12.494 38.514 1.00 95.12 103 LEU A C 1
ATOM 751 O O . LEU A 1 103 ? -31.707 -12.547 37.760 1.00 95.12 103 LEU A O 1
ATOM 755 N N . ASN A 1 104 ? -33.842 -13.066 38.183 1.00 95.62 104 ASN A N 1
ATOM 756 C CA . ASN A 1 104 ? -34.037 -13.645 36.853 1.00 95.62 104 ASN A CA 1
ATOM 757 C C . ASN A 1 104 ? -34.459 -12.556 35.854 1.00 95.62 104 ASN A C 1
ATOM 759 O O . ASN A 1 104 ? -35.415 -11.821 36.132 1.00 95.62 104 ASN A O 1
ATOM 763 N N . PRO A 1 105 ? -33.830 -12.478 34.669 1.00 94.94 105 PRO A N 1
ATOM 764 C CA . PRO A 1 105 ? -34.206 -11.517 33.636 1.00 94.94 105 PRO A CA 1
ATOM 765 C C . PRO A 1 105 ? -35.660 -11.647 33.173 1.00 94.94 105 PRO A C 1
ATOM 767 O O . PRO A 1 105 ? -36.140 -12.751 32.907 1.00 94.94 105 PRO A O 1
ATOM 770 N N . LYS A 1 106 ? -36.352 -10.511 33.013 1.00 93.56 106 LYS A N 1
ATOM 771 C CA . LYS A 1 106 ? -37.678 -10.418 32.375 1.00 93.56 106 LYS A CA 1
ATOM 772 C C . LYS A 1 106 ? -37.581 -9.497 31.153 1.00 93.56 106 LYS A C 1
ATOM 774 O O . LYS A 1 106 ? -37.735 -8.285 31.295 1.00 93.56 106 LYS A O 1
ATOM 779 N N . PRO A 1 107 ? -37.272 -10.046 29.963 1.00 81.00 107 PRO A N 1
ATOM 780 C CA . PRO A 1 107 ? -36.825 -9.251 28.826 1.00 81.00 107 PRO A CA 1
ATOM 781 C C . PRO A 1 107 ? -37.847 -8.220 28.358 1.00 81.00 107 PRO A C 1
ATOM 783 O O . PRO A 1 107 ? -38.936 -8.581 27.916 1.00 81.00 107 PRO A O 1
ATOM 786 N N . MET A 1 108 ? -37.456 -6.946 28.391 1.00 80.50 108 MET A N 1
ATOM 787 C CA . MET A 1 108 ? -38.207 -5.827 27.821 1.00 80.50 108 MET A CA 1
ATOM 788 C C . MET A 1 108 ? -37.249 -4.847 27.156 1.00 80.50 108 MET A C 1
ATOM 790 O O . MET A 1 108 ? -37.115 -3.688 27.534 1.00 80.50 108 MET A O 1
ATOM 794 N N . LEU A 1 109 ? -36.574 -5.357 26.126 1.00 70.75 109 LEU A N 1
ATOM 795 C CA . LEU A 1 109 ? -35.419 -4.731 25.481 1.00 70.75 109 LEU A CA 1
ATOM 796 C C . LEU A 1 109 ? -35.709 -3.390 24.783 1.00 70.75 109 LEU A C 1
ATOM 798 O O . LEU A 1 109 ? -34.777 -2.774 24.279 1.00 70.75 109 LEU A O 1
ATOM 802 N N . SER A 1 110 ? -36.961 -2.925 24.732 1.00 86.19 110 SER A N 1
ATOM 803 C CA . SER A 1 110 ? -37.309 -1.572 24.280 1.00 86.19 110 SER A CA 1
ATOM 804 C C . SER A 1 110 ? -37.135 -0.513 25.374 1.00 86.19 110 SER A C 1
ATOM 806 O O . SER A 1 110 ? -36.893 0.653 25.058 1.00 86.19 110 SER A O 1
ATOM 808 N N . ALA A 1 111 ? -37.234 -0.893 26.648 1.00 93.12 111 ALA A N 1
ATOM 809 C CA . ALA A 1 111 ? -37.330 0.046 27.757 1.00 93.12 111 ALA A CA 1
ATOM 810 C C . ALA A 1 111 ? -35.969 0.576 28.220 1.00 93.12 111 ALA A C 1
ATOM 812 O O . ALA A 1 111 ? -34.959 -0.123 28.151 1.00 93.12 111 ALA A O 1
ATOM 813 N N . LYS A 1 112 ? -35.937 1.823 28.694 1.00 97.56 112 LYS A N 1
ATOM 814 C CA . LYS A 1 112 ? -34.784 2.396 29.403 1.00 97.56 112 LYS A CA 1
ATOM 815 C C . LYS A 1 112 ? -34.867 2.024 30.884 1.00 97.56 112 LYS A C 1
ATOM 817 O O . LYS A 1 112 ? -35.948 2.078 31.456 1.00 97.56 112 LYS A O 1
ATOM 822 N N . GLY A 1 113 ? -33.750 1.725 31.536 1.00 97.88 113 GLY A N 1
ATOM 823 C CA . GLY A 1 113 ? -33.728 1.452 32.972 1.00 97.88 113 GLY A CA 1
ATOM 824 C C . GLY A 1 113 ? -33.916 2.733 33.781 1.00 97.88 113 GLY A C 1
ATOM 825 O O . GLY A 1 113 ? -34.988 2.983 34.328 1.00 97.88 113 GLY A O 1
ATOM 826 N N . ILE A 1 114 ? -32.878 3.564 33.808 1.00 98.62 114 ILE A N 1
ATOM 827 C CA . ILE A 1 114 ? -32.863 4.878 34.454 1.00 98.62 114 ILE A CA 1
ATOM 828 C C . ILE A 1 114 ? -32.702 5.952 33.381 1.00 98.62 114 ILE A C 1
ATOM 830 O O . ILE A 1 114 ? -31.780 5.882 32.575 1.00 98.62 114 ILE A O 1
ATOM 834 N N . TYR A 1 115 ? -33.567 6.959 33.384 1.00 98.38 115 TYR A N 1
ATOM 835 C CA . TYR A 1 115 ? -33.464 8.154 32.559 1.00 98.38 115 TYR A CA 1
ATOM 836 C C . TYR A 1 115 ? -33.462 9.396 33.445 1.00 98.38 115 TYR A C 1
ATOM 838 O O . TYR A 1 115 ? -34.417 9.620 34.188 1.00 98.38 115 TYR A O 1
ATOM 846 N N . VAL A 1 116 ? -32.410 10.206 33.343 1.00 97.69 116 VAL A N 1
ATOM 847 C CA . VAL A 1 116 ? -32.310 11.495 34.032 1.00 97.69 116 VAL A CA 1
ATOM 848 C C . VAL A 1 116 ? -32.024 12.594 33.022 1.00 97.69 116 VAL A C 1
ATOM 850 O O . VAL A 1 116 ? -31.099 12.486 32.216 1.00 97.69 116 VAL A O 1
ATOM 853 N N . ASN A 1 117 ? -32.814 13.658 33.100 1.00 95.62 117 ASN A N 1
ATOM 854 C CA . ASN A 1 117 ? -32.685 14.859 32.300 1.00 95.62 117 ASN A CA 1
ATOM 855 C C . ASN A 1 117 ? -32.904 16.106 33.156 1.00 95.62 117 ASN A C 1
ATOM 857 O O . ASN A 1 117 ? -33.824 16.140 33.972 1.00 95.62 117 ASN A O 1
ATOM 861 N N . GLY A 1 118 ? -32.088 17.140 32.947 1.00 93.31 118 GLY A N 1
ATOM 862 C CA . GLY A 1 118 ? -32.213 18.418 33.643 1.00 93.31 118 GLY A CA 1
ATOM 863 C C . GLY A 1 118 ? -30.866 19.112 33.803 1.00 93.31 118 GLY A C 1
ATOM 864 O O . GLY A 1 118 ? -29.951 18.563 34.413 1.00 93.31 118 GLY A O 1
ATOM 865 N N . GLY A 1 119 ? -30.751 20.334 33.270 1.00 91.31 119 GLY A N 1
ATOM 866 C CA . GLY A 1 119 ? -29.472 21.049 33.199 1.00 91.31 119 GLY A CA 1
ATOM 867 C C . GLY A 1 119 ? -28.827 21.278 34.567 1.00 91.31 119 GLY A C 1
ATOM 868 O O . GLY A 1 119 ? -27.634 21.045 34.704 1.00 91.31 119 GLY A O 1
ATOM 869 N N . ALA A 1 120 ? -29.627 21.640 35.573 1.00 93.31 120 ALA A N 1
ATOM 870 C CA . ALA A 1 120 ? -29.178 21.855 36.951 1.00 93.31 120 ALA A CA 1
ATOM 871 C C . ALA A 1 120 ? -29.266 20.584 37.825 1.00 93.31 120 ALA A C 1
ATOM 873 O O . ALA A 1 120 ? -29.368 20.657 39.051 1.00 93.31 120 ALA A O 1
ATOM 874 N N . SER A 1 121 ? -29.324 19.396 37.211 1.00 94.31 121 SER A N 1
ATOM 875 C CA . SER A 1 121 ? -29.299 18.125 37.936 1.00 94.31 121 SER A CA 1
ATOM 876 C C . SER A 1 121 ? -27.865 17.676 38.198 1.00 94.31 121 SER A C 1
ATOM 878 O O . SER A 1 121 ? -26.997 17.827 37.342 1.00 94.31 121 SER A O 1
ATOM 880 N N . ALA A 1 122 ? -27.648 17.069 39.363 1.00 96.25 122 ALA A N 1
ATOM 881 C CA . ALA A 1 122 ? -26.405 16.416 39.749 1.00 96.25 122 ALA A CA 1
ATOM 882 C C . ALA A 1 122 ? -26.675 14.988 40.268 1.00 96.25 122 ALA A C 1
ATOM 884 O O . ALA A 1 122 ? -26.504 14.726 41.464 1.00 96.25 122 ALA A O 1
ATOM 885 N N . PRO A 1 123 ? -27.182 14.062 39.428 1.00 97.50 123 PRO A N 1
ATOM 886 C CA . PRO A 1 123 ? -27.669 12.770 39.892 1.00 97.50 123 PRO A CA 1
ATOM 887 C C . PRO A 1 123 ? -26.549 11.893 40.461 1.00 97.50 123 PRO A C 1
ATOM 889 O O . PRO A 1 123 ? -25.454 11.798 39.900 1.00 97.50 123 PRO A O 1
ATOM 892 N N . LEU A 1 124 ? -26.869 11.206 41.557 1.00 98.19 124 LEU A N 1
ATOM 893 C CA . LEU A 1 124 ? -26.055 10.160 42.166 1.00 98.19 124 LEU A CA 1
ATOM 894 C C . LEU A 1 124 ? -26.748 8.815 41.933 1.00 98.19 124 LEU A C 1
ATOM 896 O O . LEU A 1 124 ? -27.749 8.508 42.579 1.00 98.19 124 LEU A O 1
ATOM 900 N N . ILE A 1 125 ? -26.237 8.030 40.990 1.00 98.75 125 ILE A N 1
ATOM 901 C CA . ILE A 1 125 ? -26.810 6.745 40.584 1.00 98.75 125 ILE A CA 1
ATOM 902 C C . ILE A 1 125 ? -25.883 5.644 41.086 1.00 98.75 125 ILE A C 1
ATOM 904 O O . ILE A 1 125 ? -24.816 5.426 40.504 1.00 98.75 125 ILE A O 1
ATOM 908 N N . THR A 1 126 ? -26.250 4.970 42.177 1.00 98.56 126 THR A N 1
ATOM 909 C CA . THR A 1 126 ? -25.350 3.998 42.813 1.00 98.56 126 THR A CA 1
ATOM 910 C C . THR A 1 126 ? -25.993 2.694 43.232 1.00 98.56 126 THR A C 1
ATOM 912 O O . THR A 1 126 ? -27.166 2.648 43.565 1.00 98.56 126 THR A O 1
ATOM 915 N N . ASP A 1 127 ? -25.214 1.616 43.260 1.00 98.25 127 ASP A N 1
ATOM 916 C CA . ASP A 1 127 ? -25.634 0.345 43.868 1.00 98.25 127 ASP A CA 1
ATOM 917 C C . ASP A 1 127 ? -26.866 -0.314 43.193 1.00 98.25 127 ASP A C 1
ATOM 919 O O . ASP A 1 127 ? -27.492 -1.204 43.761 1.00 98.25 127 ASP A O 1
ATOM 923 N N . ASN A 1 128 ? -27.228 0.086 41.966 1.00 98.75 128 ASN A N 1
ATOM 924 C CA . ASN A 1 128 ? -28.354 -0.498 41.228 1.00 98.75 128 ASN A CA 1
ATOM 925 C C . ASN A 1 128 ? -27.934 -1.765 40.460 1.00 98.75 128 ASN A C 1
ATOM 927 O O . ASN A 1 128 ? -26.789 -1.879 40.016 1.00 98.75 128 ASN A O 1
ATOM 931 N N . ILE A 1 129 ? -28.878 -2.685 40.234 1.00 98.50 129 ILE A N 1
ATOM 932 C CA . ILE A 1 129 ? -28.718 -3.846 39.342 1.00 98.50 129 ILE A CA 1
ATOM 933 C C . ILE A 1 129 ? -29.661 -3.675 38.154 1.00 98.50 129 ILE A C 1
ATOM 935 O O . ILE A 1 129 ? -30.876 -3.628 38.340 1.00 98.50 129 ILE A O 1
ATOM 939 N N . ILE A 1 130 ? -29.120 -3.574 36.938 1.00 98.44 130 ILE A N 1
ATOM 940 C CA . ILE A 1 130 ? -29.909 -3.244 35.743 1.00 98.44 130 ILE A CA 1
ATOM 941 C C . ILE A 1 130 ? -29.577 -4.197 34.592 1.00 98.44 130 ILE A C 1
ATOM 943 O O . ILE A 1 130 ? -28.439 -4.251 34.119 1.00 98.44 130 ILE A O 1
ATOM 947 N N . GLY A 1 131 ? -30.585 -4.914 34.100 1.00 96.69 131 GLY A N 1
ATOM 948 C CA . GLY A 1 131 ? -30.465 -5.833 32.967 1.00 96.69 131 GLY A CA 1
ATOM 949 C C . GLY A 1 131 ? -31.642 -5.735 32.003 1.00 96.69 131 GLY A C 1
ATOM 950 O O . GLY A 1 131 ? -32.668 -5.136 32.328 1.00 96.69 131 GLY A O 1
ATOM 951 N N . VAL A 1 132 ? -31.506 -6.353 30.827 1.00 95.56 132 VAL A N 1
ATOM 952 C CA . VAL A 1 132 ? -32.534 -6.462 29.778 1.00 95.56 132 VAL A CA 1
ATOM 953 C C . VAL A 1 132 ? -33.213 -5.152 29.356 1.00 95.56 132 VAL A C 1
ATOM 955 O O . VAL A 1 132 ? -34.408 -5.134 29.054 1.00 95.56 132 VAL A O 1
ATOM 958 N N . GLN A 1 133 ? -32.448 -4.064 29.286 1.00 96.56 133 GLN A N 1
ATOM 959 C CA . GLN A 1 133 ? -32.888 -2.743 28.828 1.00 96.56 133 GLN A CA 1
ATOM 960 C C . GLN A 1 133 ? -32.323 -2.389 27.440 1.00 96.56 133 GLN A C 1
ATOM 962 O O . GLN A 1 133 ? -31.272 -2.886 27.016 1.00 96.56 133 GLN A O 1
ATOM 967 N N . SER A 1 134 ? -32.980 -1.457 26.743 1.00 97.06 134 SER A N 1
ATOM 968 C CA . SER A 1 134 ? -32.391 -0.756 25.594 1.00 97.06 134 SER A CA 1
ATOM 969 C C . SER A 1 134 ? -31.226 0.130 26.039 1.00 97.06 134 SER A C 1
ATOM 971 O O . SER A 1 134 ? -30.173 0.141 25.407 1.00 97.06 134 SER A O 1
ATOM 973 N N . ILE A 1 135 ? -31.386 0.834 27.160 1.00 97.88 135 ILE A N 1
ATOM 974 C CA . ILE A 1 135 ? -30.334 1.614 27.816 1.00 97.88 135 ILE A CA 1
ATOM 975 C C . ILE A 1 135 ? -30.476 1.410 29.317 1.00 97.88 135 ILE A C 1
ATOM 977 O O . ILE A 1 135 ? -31.529 1.734 29.861 1.00 97.88 135 ILE A O 1
ATOM 981 N N . ALA A 1 136 ? -29.455 0.894 29.999 1.00 98.25 136 ALA A N 1
ATOM 982 C CA . ALA A 1 136 ? -29.544 0.662 31.437 1.00 98.25 136 ALA A CA 1
ATOM 983 C C . ALA A 1 136 ? -29.599 1.991 32.210 1.00 98.25 136 ALA A C 1
ATOM 985 O O . ALA A 1 136 ? -30.495 2.193 33.028 1.00 98.25 136 ALA A O 1
ATOM 986 N N . ILE A 1 137 ? -28.691 2.919 31.898 1.00 98.81 137 ILE A N 1
ATOM 987 C CA . ILE A 1 137 ? -28.642 4.270 32.470 1.00 98.81 137 ILE A CA 1
ATOM 988 C C . ILE A 1 137 ? -28.484 5.286 31.341 1.00 98.81 137 ILE A C 1
ATOM 990 O O . ILE A 1 137 ? -27.525 5.225 30.579 1.00 98.81 137 ILE A O 1
ATOM 994 N N . HIS A 1 138 ? -29.410 6.233 31.244 1.00 98.56 138 HIS A N 1
ATOM 995 C CA . HIS A 1 138 ? -29.404 7.312 30.267 1.00 98.56 138 HIS A CA 1
ATOM 996 C C . HIS A 1 138 ? -29.388 8.665 30.981 1.00 98.56 138 HIS A C 1
ATOM 998 O O . HIS A 1 138 ? -30.364 9.038 31.633 1.00 98.56 138 HIS A O 1
ATOM 1004 N N . VAL A 1 139 ? -28.285 9.392 30.837 1.00 98.38 139 VAL A N 1
ATOM 1005 C CA . VAL A 1 139 ? -28.098 10.752 31.350 1.00 98.38 139 VAL A CA 1
ATOM 1006 C C . VAL A 1 139 ? -28.095 11.698 30.157 1.00 98.38 139 VAL A C 1
ATOM 1008 O O . VAL A 1 139 ? -27.270 11.552 29.260 1.00 98.38 139 VAL A O 1
ATOM 1011 N N . ASP A 1 140 ? -29.039 12.633 30.120 1.00 97.44 140 ASP A N 1
ATOM 1012 C CA . ASP A 1 140 ? -29.318 13.445 28.935 1.00 97.44 140 ASP A CA 1
ATOM 1013 C C . ASP A 1 140 ? -29.520 14.908 29.325 1.00 97.44 140 ASP A C 1
ATOM 1015 O O . ASP A 1 140 ? -30.454 15.220 30.060 1.00 97.44 140 ASP A O 1
ATOM 1019 N N . TYR A 1 141 ? -28.679 15.817 28.829 1.00 96.88 141 TYR A N 1
ATOM 1020 C CA . TYR A 1 141 ? -28.715 17.243 29.184 1.00 96.88 141 TYR A CA 1
ATOM 1021 C C . TYR A 1 141 ? -28.571 17.498 30.700 1.00 96.88 141 TYR A C 1
ATOM 1023 O O . TYR A 1 141 ? -29.382 18.197 31.310 1.00 96.88 141 TYR A O 1
ATOM 1031 N N . VAL A 1 142 ? -27.547 16.905 31.320 1.00 96.94 142 VAL A N 1
ATOM 1032 C CA . VAL A 1 142 ? -27.194 17.091 32.739 1.00 96.94 142 VAL A CA 1
ATOM 1033 C C . VAL A 1 142 ? -25.873 17.853 32.825 1.00 96.94 142 VAL A C 1
ATOM 1035 O O . VAL A 1 142 ? -24.853 17.362 32.347 1.00 96.94 142 VAL A O 1
ATOM 1038 N N . ASN A 1 143 ? -25.877 19.059 33.408 1.00 95.00 143 ASN A N 1
ATOM 1039 C CA . ASN A 1 143 ? -24.742 19.990 33.324 1.00 95.00 143 ASN A CA 1
ATOM 1040 C C . ASN A 1 143 ? -24.152 20.430 34.683 1.00 95.00 143 ASN A C 1
ATOM 1042 O O . ASN A 1 143 ? -23.068 21.011 34.691 1.00 95.00 143 ASN A O 1
ATOM 1046 N N . ASP A 1 144 ? -24.748 20.064 35.823 1.00 94.81 144 ASP A N 1
ATOM 1047 C CA . ASP A 1 144 ? -24.186 20.338 37.165 1.00 94.81 144 ASP A CA 1
ATOM 1048 C C . ASP A 1 144 ? -23.308 19.186 37.711 1.00 94.81 144 ASP A C 1
ATOM 1050 O O . ASP A 1 144 ? -22.880 19.192 38.866 1.00 94.81 144 ASP A O 1
ATOM 1054 N N . GLY A 1 145 ? -22.996 18.202 36.864 1.00 94.06 145 GLY A N 1
ATOM 1055 C CA . GLY A 1 145 ? -22.204 17.011 37.189 1.00 94.06 145 GLY A CA 1
ATOM 1056 C C . GLY A 1 145 ? -23.070 15.759 37.323 1.00 94.06 145 GLY A C 1
ATOM 1057 O O . GLY A 1 145 ? -24.290 15.823 37.289 1.00 94.06 145 GLY A O 1
ATOM 1058 N N . PHE A 1 146 ? -22.454 14.587 37.455 1.00 97.62 146 PHE A N 1
ATOM 1059 C CA . PHE A 1 146 ? -23.148 13.351 37.833 1.00 97.62 146 PHE A CA 1
ATOM 1060 C C . PHE A 1 146 ? -22.150 12.328 38.365 1.00 97.62 146 PHE A C 1
ATOM 1062 O O . PHE A 1 146 ? -20.969 12.371 38.016 1.00 97.62 146 PHE A O 1
ATOM 1069 N N . VAL A 1 147 ? -22.634 11.387 39.173 1.00 98.25 147 VAL A N 1
ATOM 1070 C CA . VAL A 1 147 ? -21.849 10.241 39.641 1.00 98.25 147 VAL A CA 1
ATOM 1071 C C . VAL A 1 147 ? -22.626 8.959 39.376 1.00 98.25 147 VAL A C 1
ATOM 1073 O O . VAL A 1 147 ? -23.743 8.791 39.864 1.00 98.25 147 VAL A O 1
ATOM 1076 N N . ILE A 1 148 ? -22.020 8.042 38.626 1.00 98.81 148 ILE A N 1
ATOM 1077 C CA . ILE A 1 148 ? -22.518 6.680 38.415 1.00 98.81 148 ILE A CA 1
ATOM 1078 C C . ILE A 1 148 ? -21.488 5.733 39.025 1.00 98.81 148 ILE A C 1
ATOM 1080 O O . ILE A 1 148 ? -20.415 5.583 38.453 1.00 98.81 148 ILE A O 1
ATOM 1084 N N . ALA A 1 149 ? -21.767 5.102 40.165 1.00 98.56 149 ALA A N 1
ATOM 1085 C CA . ALA A 1 149 ? -20.784 4.279 40.888 1.00 98.56 149 ALA A CA 1
ATOM 1086 C C . ALA A 1 149 ? -21.414 3.016 41.491 1.00 98.56 149 ALA A C 1
ATOM 1088 O O . ALA A 1 149 ? -22.577 3.034 41.874 1.00 98.56 149 ALA A O 1
ATOM 1089 N N . ARG A 1 150 ? -20.658 1.922 41.629 1.00 98.19 150 ARG A N 1
ATOM 1090 C CA . ARG A 1 150 ? -21.111 0.677 42.299 1.00 98.19 150 ARG A CA 1
ATOM 1091 C C . ARG A 1 150 ? -22.325 -0.030 41.683 1.00 98.19 150 ARG A C 1
ATOM 1093 O O . ARG A 1 150 ? -22.909 -0.914 42.306 1.00 98.19 150 ARG A O 1
ATOM 1100 N N . ASN A 1 151 ? -22.719 0.320 40.461 1.00 98.75 151 ASN A N 1
ATOM 1101 C CA . ASN A 1 151 ? -23.825 -0.345 39.774 1.00 98.75 151 ASN A CA 1
ATOM 1102 C C . ASN A 1 151 ? -23.360 -1.649 39.108 1.00 98.75 151 ASN A C 1
ATOM 1104 O O . ASN A 1 151 ? -22.217 -1.756 38.660 1.00 98.75 151 ASN A O 1
ATOM 1108 N N . LYS A 1 152 ? -24.272 -2.615 38.982 1.00 98.62 152 LYS A N 1
ATOM 1109 C CA . LYS A 1 152 ? -24.109 -3.841 38.189 1.00 98.62 152 LYS A CA 1
ATOM 1110 C C . LYS A 1 152 ? -24.991 -3.727 36.949 1.00 98.62 152 LYS A C 1
ATOM 1112 O O . LYS A 1 152 ? -26.216 -3.669 37.047 1.00 98.62 152 LYS A O 1
ATOM 1117 N N . ILE A 1 153 ? -24.367 -3.619 35.781 1.00 98.62 153 ILE A N 1
ATOM 1118 C CA . ILE A 1 153 ? -25.021 -3.246 34.524 1.00 98.62 153 ILE A CA 1
ATOM 1119 C C . ILE A 1 153 ? -24.809 -4.353 33.495 1.00 98.62 153 ILE A C 1
ATOM 1121 O O . ILE A 1 153 ? -23.692 -4.600 33.042 1.00 98.62 153 ILE A O 1
ATOM 1125 N N . GLY A 1 154 ? -25.904 -5.016 33.126 1.00 97.38 154 GLY A N 1
ATOM 1126 C CA . GLY A 1 154 ? -25.910 -6.183 32.240 1.00 97.38 154 GLY A CA 1
ATOM 1127 C C . GLY A 1 154 ? -25.478 -7.477 32.934 1.00 97.38 154 GLY A C 1
ATOM 1128 O O . GLY A 1 154 ? -25.466 -8.534 32.306 1.00 97.38 154 GLY A O 1
ATOM 1129 N N . THR A 1 155 ? -25.196 -7.413 34.237 1.00 97.69 155 THR A N 1
ATOM 1130 C CA . THR A 1 155 ? -24.806 -8.544 35.081 1.00 97.69 155 THR A CA 1
ATOM 1131 C C . THR A 1 155 ? -25.349 -8.402 36.505 1.00 97.69 155 THR A C 1
ATOM 1133 O O . THR A 1 155 ? -25.970 -7.389 36.837 1.00 97.69 155 THR A O 1
ATOM 1136 N N . GLY A 1 156 ? -25.164 -9.437 37.326 1.00 95.81 156 GLY A N 1
ATOM 1137 C CA . GLY A 1 156 ? -25.668 -9.520 38.691 1.00 95.81 156 GLY A CA 1
ATOM 1138 C C . GLY A 1 156 ? -24.584 -9.336 39.744 1.00 95.81 156 GLY A C 1
ATOM 1139 O O . GLY A 1 156 ? -23.632 -8.577 39.574 1.00 95.81 156 GLY A O 1
ATOM 1140 N N . ASN A 1 157 ? -24.768 -10.001 40.883 1.00 93.38 157 ASN A N 1
ATOM 1141 C CA . ASN A 1 157 ? -23.865 -9.880 42.025 1.00 93.38 157 ASN A CA 1
ATOM 1142 C C . ASN A 1 157 ? -22.571 -10.676 41.836 1.00 93.38 157 ASN A C 1
ATOM 1144 O O . ASN A 1 157 ? -21.560 -10.316 42.434 1.00 93.38 157 ASN A O 1
ATOM 1148 N N . LEU A 1 158 ? -22.602 -11.746 41.037 1.00 93.31 158 LEU A N 1
ATOM 1149 C CA . LEU A 1 158 ? -21.430 -12.575 40.758 1.00 93.31 158 LEU A CA 1
ATOM 1150 C C . LEU A 1 158 ? -20.557 -11.980 39.645 1.00 93.31 158 LEU A C 1
ATOM 1152 O O . LEU A 1 158 ? -19.391 -12.348 39.523 1.00 93.31 158 LEU A O 1
ATOM 1156 N N . GLY A 1 159 ? -21.117 -11.102 38.808 1.00 93.19 159 GLY A N 1
ATOM 1157 C CA . GLY A 1 159 ? -20.450 -10.565 37.622 1.00 93.19 159 GLY A CA 1
ATOM 1158 C C . GLY A 1 159 ? -20.343 -11.583 36.474 1.00 93.19 159 GLY A C 1
ATOM 1159 O O . GLY A 1 159 ? -19.833 -11.279 35.395 1.00 93.19 159 GLY A O 1
ATOM 1160 N N . THR A 1 160 ? -20.805 -12.813 36.671 1.00 94.19 160 THR A N 1
ATOM 1161 C CA . THR A 1 160 ? -20.822 -13.861 35.643 1.00 94.19 160 THR A CA 1
ATOM 1162 C C . THR A 1 160 ? -22.203 -14.037 35.033 1.00 94.19 160 THR A C 1
ATOM 1164 O O . THR A 1 160 ? -22.340 -14.678 33.993 1.00 94.19 160 THR A O 1
ATOM 1167 N N . GLU A 1 161 ? -23.232 -13.449 35.644 1.00 96.31 161 GLU A N 1
ATOM 1168 C CA . GLU A 1 161 ? -24.586 -13.506 35.124 1.00 96.31 161 GLU A CA 1
ATOM 1169 C C . GLU A 1 161 ? -24.699 -12.644 33.865 1.00 96.31 161 GLU A C 1
ATOM 1171 O O . GLU A 1 161 ? -24.268 -11.493 33.852 1.00 96.31 161 GLU A O 1
ATOM 1176 N N . ASN A 1 162 ? -25.309 -13.181 32.812 1.00 95.31 162 ASN A N 1
ATOM 1177 C CA . ASN A 1 162 ? -25.550 -12.447 31.578 1.00 95.31 162 ASN A CA 1
ATOM 1178 C C . ASN A 1 162 ? -27.007 -11.976 31.535 1.00 95.31 162 ASN A C 1
ATOM 1180 O O . ASN A 1 162 ? -27.913 -12.744 31.211 1.00 95.31 162 ASN A O 1
ATOM 1184 N N . PHE A 1 163 ? -27.226 -10.707 31.874 1.00 95.69 163 PHE A N 1
ATOM 1185 C CA . PHE A 1 163 ? -28.538 -10.063 31.810 1.00 95.69 163 PHE A CA 1
ATOM 1186 C C . PHE A 1 163 ? -28.710 -9.155 30.594 1.00 95.69 163 PHE A C 1
ATOM 1188 O O . PHE A 1 163 ? -29.798 -8.629 30.426 1.00 95.69 163 PHE A O 1
ATOM 1195 N N . SER A 1 164 ? -27.655 -8.958 29.798 1.00 91.12 164 SER A N 1
ATOM 1196 C CA . SER A 1 164 ? -27.562 -8.193 28.547 1.00 91.12 164 SER A CA 1
ATOM 1197 C C . SER A 1 164 ? -28.445 -6.946 28.383 1.00 91.12 164 SER A C 1
ATOM 1199 O O . SER A 1 164 ? -29.667 -7.022 28.292 1.00 91.12 164 SER A O 1
ATOM 1201 N N . ASN A 1 165 ? -27.822 -5.778 28.207 1.00 95.56 165 ASN A N 1
ATOM 1202 C CA . ASN A 1 165 ? -28.499 -4.585 27.683 1.00 95.56 165 ASN A CA 1
ATOM 1203 C C . ASN A 1 165 ? -28.011 -4.259 26.265 1.00 95.56 165 ASN A C 1
ATOM 1205 O O . ASN A 1 165 ? -26.919 -4.665 25.860 1.00 95.56 165 ASN A O 1
ATOM 1209 N N . THR A 1 166 ? -28.771 -3.452 25.517 1.00 95.50 166 THR A N 1
ATOM 1210 C CA . THR A 1 166 ? -28.239 -2.875 24.268 1.00 95.50 166 THR A CA 1
ATOM 1211 C C . THR A 1 166 ? -27.155 -1.839 24.589 1.00 95.50 166 THR A C 1
ATOM 1213 O O . THR A 1 166 ? -26.017 -1.977 24.145 1.00 95.50 166 THR A O 1
ATOM 1216 N N . LEU A 1 167 ? -27.460 -0.841 25.416 1.00 96.94 167 LEU A N 1
ATOM 1217 C CA . LEU A 1 167 ? -26.479 0.092 25.968 1.00 96.94 167 LEU A CA 1
ATOM 1218 C C . LEU A 1 167 ? -26.439 -0.049 27.491 1.00 96.94 167 LEU A C 1
ATOM 1220 O O . LEU A 1 167 ? -27.487 -0.090 28.134 1.00 96.94 167 LEU A O 1
ATOM 1224 N N . GLY A 1 168 ? -25.242 -0.099 28.074 1.00 97.81 168 GLY A N 1
ATOM 1225 C CA . GLY A 1 168 ? -25.074 -0.005 29.521 1.00 97.81 168 GLY A CA 1
ATOM 1226 C C . GLY A 1 168 ? -25.359 1.422 29.990 1.00 97.81 168 GLY A C 1
ATOM 1227 O O . GLY A 1 168 ? -26.440 1.726 30.485 1.00 97.81 168 GLY A O 1
ATOM 1228 N N . ILE A 1 169 ? -24.408 2.322 29.778 1.00 98.62 169 ILE A N 1
ATOM 1229 C CA . ILE A 1 169 ? -24.521 3.741 30.116 1.00 98.62 169 ILE A CA 1
ATOM 1230 C C . ILE A 1 169 ? -24.530 4.555 28.824 1.00 98.62 169 ILE A C 1
ATOM 1232 O O . ILE A 1 169 ? -23.674 4.366 27.964 1.00 98.62 169 ILE A O 1
ATOM 1236 N N . HIS A 1 170 ? -25.477 5.477 28.693 1.00 98.31 170 HIS A N 1
ATOM 1237 C CA . HIS A 1 170 ? -25.509 6.468 27.627 1.00 98.31 170 HIS A CA 1
ATOM 1238 C C . HIS A 1 170 ? -25.490 7.871 28.231 1.00 98.31 170 HIS A C 1
ATOM 1240 O O . HIS A 1 170 ? -26.385 8.221 29.000 1.00 98.31 170 HIS A O 1
ATOM 1246 N N . ILE A 1 171 ? -24.476 8.658 27.878 1.00 97.94 171 ILE A N 1
ATOM 1247 C CA . ILE A 1 171 ? -24.338 10.061 28.265 1.00 97.94 171 ILE A CA 1
ATOM 1248 C C . ILE A 1 171 ? -24.528 10.919 27.016 1.00 97.94 171 ILE A C 1
ATOM 1250 O O . ILE A 1 171 ? -23.790 10.751 26.044 1.00 97.94 171 ILE A O 1
ATOM 1254 N N . ASN A 1 172 ? -25.502 11.826 27.046 1.00 97.19 172 ASN A N 1
ATOM 1255 C CA . ASN A 1 172 ? -25.843 12.686 25.921 1.00 97.19 172 ASN A CA 1
ATOM 1256 C C . ASN A 1 172 ? -25.999 14.155 26.349 1.00 97.19 172 ASN A C 1
ATOM 1258 O O . ASN A 1 172 ? -26.503 14.440 27.438 1.00 97.19 172 ASN A O 1
ATOM 1262 N N . PHE A 1 173 ? -25.551 15.089 25.502 1.00 95.56 173 PHE A N 1
ATOM 1263 C CA . PHE A 1 173 ? -25.616 16.548 25.713 1.00 95.56 173 PHE A CA 1
ATOM 1264 C C . PHE A 1 173 ? -25.224 17.039 27.122 1.00 95.56 173 PHE A C 1
ATOM 1266 O O . PHE A 1 173 ? -25.774 18.024 27.613 1.00 95.56 173 PHE A O 1
ATOM 1273 N N . SER A 1 174 ? -24.295 16.353 27.784 1.00 94.56 174 SER A N 1
ATOM 1274 C CA . SER A 1 174 ? -23.911 16.616 29.173 1.00 94.56 174 SER A CA 1
ATOM 1275 C C . SER A 1 174 ? -22.479 17.149 29.199 1.00 94.56 174 SER A C 1
ATOM 1277 O O . SER A 1 174 ? -21.510 16.391 29.181 1.00 94.56 174 SER A O 1
ATOM 1279 N N . ASN A 1 175 ? -22.342 18.476 29.168 1.00 87.75 175 ASN A N 1
ATOM 1280 C CA . ASN A 1 175 ? -21.065 19.181 28.997 1.00 87.75 175 ASN A CA 1
ATOM 1281 C C . ASN A 1 175 ? -20.517 19.660 30.344 1.00 87.75 175 ASN A C 1
ATOM 1283 O O . ASN A 1 175 ? -20.356 20.852 30.598 1.00 87.75 175 ASN A O 1
ATOM 1287 N N . THR A 1 176 ? -20.295 18.699 31.233 1.00 88.38 176 THR A N 1
ATOM 1288 C CA . THR A 1 176 ? -19.880 18.905 32.621 1.00 88.38 176 THR A CA 1
ATOM 1289 C C . THR A 1 176 ? -18.953 17.782 33.060 1.00 88.38 176 THR A C 1
ATOM 1291 O O . THR A 1 176 ? -18.874 16.759 32.385 1.00 88.38 176 THR A O 1
ATOM 1294 N N . LYS A 1 177 ? -18.282 17.941 34.206 1.00 86.81 177 LYS A N 1
ATOM 1295 C CA . LYS A 1 177 ? -17.396 16.920 34.784 1.00 86.81 177 LYS A CA 1
ATOM 1296 C C . LYS A 1 177 ? -18.211 15.773 35.392 1.00 86.81 177 LYS A C 1
ATOM 1298 O O . LYS A 1 177 ? -18.405 15.706 36.605 1.00 86.81 177 LYS A O 1
ATOM 1303 N N . GLY A 1 178 ? -18.716 14.890 34.537 1.00 95.56 178 GLY A N 1
ATOM 1304 C CA . GLY A 1 178 ? -19.355 13.640 34.939 1.00 95.56 178 GLY A CA 1
ATOM 1305 C C . GLY A 1 178 ? -18.333 12.594 35.381 1.00 95.56 178 GLY A C 1
ATOM 1306 O O . GLY A 1 178 ? -17.236 12.523 34.826 1.00 95.56 178 GLY A O 1
ATOM 1307 N N . LEU A 1 179 ? -18.696 11.769 36.364 1.00 97.75 179 LEU A N 1
ATOM 1308 C CA . LEU A 1 179 ? -17.861 10.689 36.886 1.00 97.75 179 LEU A CA 1
ATOM 1309 C C . LEU A 1 179 ? -18.587 9.342 36.785 1.00 97.75 179 LEU A C 1
ATOM 1311 O O . LEU A 1 179 ? -19.658 9.148 37.360 1.00 97.75 179 LEU A O 1
ATOM 1315 N N . ILE A 1 180 ? -17.975 8.388 36.088 1.00 98.50 180 ILE A N 1
ATOM 1316 C CA . ILE A 1 180 ? -18.379 6.981 36.071 1.00 98.50 180 ILE A CA 1
ATOM 1317 C C . ILE A 1 180 ? -17.317 6.188 36.837 1.00 98.50 180 ILE A C 1
ATOM 1319 O O . ILE A 1 180 ? -16.158 6.133 36.434 1.00 98.50 180 ILE A O 1
ATOM 1323 N N . GLY A 1 181 ? -17.705 5.556 37.937 1.00 97.75 181 GLY A N 1
ATOM 1324 C CA . GLY A 1 181 ? -16.816 4.892 38.888 1.00 97.75 181 GLY A CA 1
ATOM 1325 C C . GLY A 1 181 ? -16.355 5.850 39.985 1.00 97.75 181 GLY A C 1
ATOM 1326 O O . GLY A 1 181 ? -17.143 6.662 40.470 1.00 97.75 181 GLY A O 1
ATOM 1327 N N . GLY A 1 182 ? -15.086 5.770 40.385 1.00 94.62 182 GLY A N 1
ATOM 1328 C CA . GLY A 1 182 ? -14.559 6.630 41.443 1.00 94.62 182 GLY A CA 1
ATOM 1329 C C . GLY A 1 182 ? -13.068 6.464 41.710 1.00 94.62 182 GLY A C 1
ATOM 1330 O O . GLY A 1 182 ? -12.369 5.697 41.051 1.00 94.62 182 GLY A O 1
ATOM 1331 N N . THR A 1 183 ? -12.569 7.216 42.692 1.00 88.38 183 THR A N 1
ATOM 1332 C CA . THR A 1 183 ? -11.151 7.189 43.081 1.00 88.38 183 THR A CA 1
ATOM 1333 C C . THR A 1 183 ? -10.781 5.928 43.857 1.00 88.38 183 THR A C 1
ATOM 1335 O O . THR A 1 183 ? -9.604 5.562 43.883 1.00 88.38 183 THR A O 1
ATOM 1338 N N . ASN A 1 184 ? -11.753 5.221 44.439 1.00 94.19 184 ASN A N 1
ATOM 1339 C CA . ASN A 1 184 ? -11.548 3.936 45.099 1.00 94.19 184 ASN A CA 1
ATOM 1340 C C . ASN A 1 184 ? -12.028 2.792 44.206 1.00 94.19 184 ASN A C 1
ATOM 1342 O O . ASN A 1 184 ? -13.044 2.906 43.528 1.00 94.19 184 ASN A O 1
ATOM 1346 N N . VAL A 1 185 ? -11.349 1.643 44.258 1.00 93.88 185 VAL A N 1
ATOM 1347 C CA . VAL A 1 185 ? -11.795 0.437 43.531 1.00 93.88 185 VAL A CA 1
ATOM 1348 C C . VAL A 1 185 ? -13.178 -0.040 43.999 1.00 93.88 185 VAL A C 1
ATOM 1350 O O . VAL A 1 185 ? -13.917 -0.656 43.245 1.00 93.88 185 VAL A O 1
ATOM 1353 N N . THR A 1 186 ? -13.573 0.294 45.230 1.00 95.75 186 THR A N 1
ATOM 1354 C CA . THR A 1 186 ? -14.908 0.001 45.766 1.00 95.75 186 THR A CA 1
ATOM 1355 C C . THR A 1 186 ? -16.017 0.818 45.113 1.00 95.75 186 THR A C 1
ATOM 1357 O O . THR A 1 186 ? -17.172 0.453 45.280 1.00 95.75 186 THR A O 1
ATOM 1360 N N . ASP A 1 187 ? -15.696 1.890 44.381 1.00 97.12 187 ASP A N 1
ATOM 1361 C CA . ASP A 1 187 ? -16.667 2.694 43.627 1.00 97.12 187 ASP A CA 1
ATOM 1362 C C . ASP A 1 187 ? -16.917 2.152 42.210 1.00 97.12 187 ASP A C 1
ATOM 1364 O O . ASP A 1 187 ? -17.758 2.683 41.479 1.00 97.12 187 ASP A O 1
ATOM 1368 N N . GLN A 1 188 ? -16.212 1.086 41.815 1.00 97.69 188 GLN A N 1
ATOM 1369 C CA . GLN A 1 188 ? -16.310 0.504 40.480 1.00 97.69 188 GLN A CA 1
ATOM 1370 C C . GLN A 1 188 ? -17.752 0.136 40.121 1.00 97.69 188 GLN A C 1
ATOM 1372 O O . GLN A 1 188 ? -18.459 -0.504 40.898 1.00 97.69 188 GLN A O 1
ATOM 1377 N N . ASN A 1 189 ? -18.181 0.475 38.909 1.00 98.62 189 ASN A N 1
ATOM 1378 C CA . ASN A 1 189 ? -19.304 -0.222 38.295 1.00 98.62 189 ASN A CA 1
ATOM 1379 C C . ASN A 1 189 ? -18.801 -1.539 37.693 1.00 98.62 189 ASN A C 1
ATOM 1381 O O . ASN A 1 189 ? -17.673 -1.608 37.200 1.00 98.62 189 ASN A O 1
ATOM 1385 N N . ILE A 1 190 ? -19.655 -2.561 37.696 1.00 98.25 190 ILE A N 1
ATOM 1386 C CA . ILE A 1 190 ? -19.448 -3.811 36.961 1.00 98.25 190 ILE A CA 1
ATOM 1387 C C . ILE A 1 190 ? -20.344 -3.754 35.723 1.00 98.25 190 ILE A C 1
ATOM 1389 O O . ILE A 1 190 ? -21.567 -3.823 35.839 1.00 98.25 190 ILE A O 1
ATOM 1393 N N . ILE A 1 191 ? -19.748 -3.578 34.544 1.00 98.00 191 ILE A N 1
ATOM 1394 C CA . ILE A 1 191 ? -20.453 -3.357 33.276 1.00 98.00 191 ILE A CA 1
ATOM 1395 C C . ILE A 1 191 ? -20.092 -4.481 32.304 1.00 98.00 191 ILE A C 1
ATOM 1397 O O . ILE A 1 191 ? -19.055 -4.439 31.634 1.00 98.00 191 ILE A O 1
ATOM 1401 N N . ALA A 1 192 ? -20.956 -5.490 32.217 1.00 96.75 192 ALA A N 1
ATOM 1402 C CA . ALA A 1 192 ? -20.681 -6.696 31.447 1.00 96.75 192 ALA A CA 1
ATOM 1403 C C . ALA A 1 192 ? -21.874 -7.171 30.620 1.00 96.75 192 ALA A C 1
ATOM 1405 O O . ALA A 1 192 ? -23.026 -6.885 30.939 1.00 96.75 192 ALA A O 1
ATOM 1406 N N . TYR A 1 193 ? -21.581 -7.903 29.543 1.00 95.31 193 TYR A N 1
ATOM 1407 C CA . TYR A 1 193 ? -22.562 -8.536 28.651 1.00 95.31 193 TYR A CA 1
ATOM 1408 C C . TYR A 1 193 ? -23.541 -7.590 27.939 1.00 95.31 193 TYR A C 1
ATOM 1410 O O . TYR A 1 193 ? -24.548 -8.027 27.377 1.00 95.31 193 TYR A O 1
ATOM 1418 N N . ASN A 1 194 ? -23.248 -6.291 27.911 1.00 95.50 194 ASN A N 1
ATOM 1419 C CA . ASN A 1 194 ? -23.991 -5.327 27.105 1.00 95.50 194 ASN A CA 1
ATOM 1420 C C . ASN A 1 194 ? -23.494 -5.374 25.656 1.00 95.50 194 ASN A C 1
ATOM 1422 O O . ASN A 1 194 ? -22.376 -5.817 25.390 1.00 95.50 194 ASN A O 1
ATOM 1426 N N . LYS A 1 195 ? -24.275 -4.865 24.697 1.00 94.44 195 LYS A N 1
ATOM 1427 C CA . LYS A 1 195 ? -23.737 -4.664 23.345 1.00 94.44 195 LYS A CA 1
ATOM 1428 C C . LYS A 1 195 ? -22.655 -3.580 23.359 1.00 94.44 195 LYS A C 1
ATOM 1430 O O . LYS A 1 195 ? -21.531 -3.846 22.948 1.00 94.44 195 LYS A O 1
ATOM 1435 N N . THR A 1 196 ? -22.954 -2.404 23.910 1.00 95.44 196 THR A N 1
ATOM 1436 C CA . THR A 1 196 ? -21.965 -1.351 24.213 1.00 95.44 196 THR A CA 1
ATOM 1437 C C . THR A 1 196 ? -22.049 -1.000 25.694 1.00 95.44 196 THR A C 1
ATOM 1439 O O . THR A 1 196 ? -23.140 -0.736 26.200 1.00 95.44 196 THR A O 1
ATOM 1442 N N . ALA A 1 197 ? -20.915 -0.995 26.401 1.00 96.56 197 ALA A N 1
ATOM 1443 C CA . ALA A 1 197 ? -20.895 -0.723 27.840 1.00 96.56 197 ALA A CA 1
ATOM 1444 C C . ALA A 1 197 ? -21.161 0.755 28.146 1.00 96.56 197 ALA A C 1
ATOM 1446 O O . ALA A 1 197 ? -22.058 1.059 28.927 1.00 96.56 197 ALA A O 1
ATOM 1447 N N . ILE A 1 198 ? -20.421 1.665 27.514 1.00 97.50 198 ILE A N 1
ATOM 1448 C CA . ILE A 1 198 ? -20.559 3.111 27.695 1.00 97.50 198 ILE A CA 1
ATOM 1449 C C . ILE A 1 198 ? -20.576 3.787 26.322 1.00 97.50 198 ILE A C 1
ATOM 1451 O O . ILE A 1 198 ? -19.655 3.617 25.523 1.00 97.50 198 ILE A O 1
ATOM 1455 N N . LEU A 1 199 ? -21.620 4.565 26.053 1.00 97.19 199 LEU A N 1
ATOM 1456 C CA . LEU A 1 199 ? -21.732 5.451 24.900 1.00 97.19 199 LEU A CA 1
ATOM 1457 C C . LEU A 1 199 ? -21.744 6.902 25.387 1.00 97.19 199 LEU A C 1
ATOM 1459 O O . LEU A 1 199 ? -22.558 7.264 26.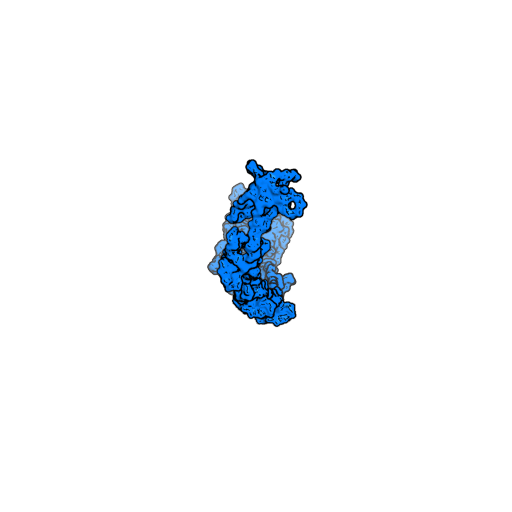235 1.00 97.19 199 LEU A O 1
ATOM 1463 N N . ILE A 1 200 ? -20.861 7.726 24.834 1.00 96.00 200 ILE A N 1
ATOM 1464 C CA . ILE A 1 200 ? -20.779 9.161 25.106 1.00 96.00 200 ILE A CA 1
ATOM 1465 C C . ILE A 1 200 ? -21.016 9.898 23.788 1.00 96.00 200 ILE A C 1
ATOM 1467 O O . ILE A 1 200 ? -20.283 9.717 22.814 1.00 96.00 200 ILE A O 1
ATOM 1471 N N . GLU A 1 201 ? -22.064 10.713 23.747 1.00 95.38 201 GLU A N 1
ATOM 1472 C CA . GLU A 1 201 ? -22.495 11.472 22.574 1.00 95.38 201 GLU A CA 1
ATOM 1473 C C . GLU A 1 201 ? -22.639 12.953 22.958 1.00 95.38 201 GLU A C 1
ATOM 1475 O O . GLU A 1 201 ? -23.240 13.289 23.976 1.00 95.38 201 GLU A O 1
ATOM 1480 N N . ASN A 1 202 ? -22.038 13.862 22.182 1.00 94.00 202 ASN A N 1
ATOM 1481 C CA . ASN A 1 202 ? -22.136 15.320 22.388 1.00 94.00 202 ASN A CA 1
ATOM 1482 C C . ASN A 1 202 ? -21.881 15.794 23.842 1.00 94.00 202 ASN A C 1
ATOM 1484 O O . ASN A 1 202 ? -22.532 16.729 24.307 1.00 94.00 202 ASN A O 1
ATOM 1488 N N . SER A 1 203 ? -20.985 15.120 24.568 1.00 94.19 203 SER A N 1
ATOM 1489 C CA . SER A 1 203 ? -20.757 15.323 26.006 1.00 94.19 203 SER A CA 1
ATOM 1490 C C . SER A 1 203 ? -19.262 15.323 26.299 1.00 94.19 203 SER A C 1
ATOM 1492 O O . SER A 1 203 ? -18.560 14.422 25.842 1.00 94.19 203 SER A O 1
ATOM 1494 N N . TYR A 1 204 ? -18.761 16.326 27.015 1.00 92.56 204 TYR A N 1
ATOM 1495 C CA . TYR A 1 204 ? -17.341 16.459 27.350 1.00 92.56 204 TYR A CA 1
ATOM 1496 C C . TYR A 1 204 ? -17.139 17.413 28.542 1.00 92.56 204 TYR A C 1
ATOM 1498 O O . TYR A 1 204 ? -17.817 18.444 28.586 1.00 92.56 204 TYR A O 1
ATOM 1506 N N . PRO A 1 205 ? -16.181 17.166 29.459 1.00 94.06 205 PRO A N 1
ATOM 1507 C CA . PRO A 1 205 ? -15.359 15.961 29.623 1.00 94.06 205 PRO A CA 1
ATOM 1508 C C . PRO A 1 205 ? -16.005 14.938 30.578 1.00 94.06 205 PRO A C 1
ATOM 1510 O O . PRO A 1 205 ? -16.568 15.317 31.601 1.00 94.06 205 PRO A O 1
ATOM 1513 N N . ILE A 1 206 ? -15.885 13.637 30.283 1.00 96.12 206 ILE A N 1
ATOM 1514 C CA . ILE A 1 206 ? -16.390 12.556 31.150 1.00 96.12 206 ILE A CA 1
ATOM 1515 C C . ILE A 1 206 ? -15.226 11.718 31.689 1.00 96.12 206 ILE A C 1
ATOM 1517 O O . ILE A 1 206 ? -14.505 11.090 30.908 1.00 96.12 206 ILE A O 1
ATOM 1521 N N . SER A 1 207 ? -15.102 11.661 33.018 1.00 96.50 207 SER A N 1
ATOM 1522 C CA . SER A 1 207 ? -14.117 10.834 33.718 1.00 96.50 207 SER A CA 1
ATOM 1523 C C . SER A 1 207 ? -14.678 9.437 33.971 1.00 96.50 207 SER A C 1
ATOM 1525 O O . SER A 1 207 ? -15.759 9.282 34.543 1.00 96.50 207 SER A O 1
ATOM 1527 N N . ILE A 1 208 ? -13.924 8.405 33.607 1.00 97.31 208 ILE A N 1
ATOM 1528 C CA . ILE A 1 208 ? -14.254 6.998 33.830 1.00 97.31 208 ILE A CA 1
ATOM 1529 C C . ILE A 1 208 ? -13.091 6.377 34.601 1.00 97.31 208 ILE A C 1
ATOM 1531 O O . ILE A 1 208 ? -12.015 6.190 34.042 1.00 97.31 208 ILE A O 1
ATOM 1535 N N . PHE A 1 209 ? -13.302 6.056 35.878 1.00 97.25 209 PHE A N 1
ATOM 1536 C CA . PHE A 1 209 ? -12.239 5.556 36.752 1.00 97.25 209 PHE A CA 1
ATOM 1537 C C . PHE A 1 209 ? -12.567 4.201 37.363 1.00 97.25 209 PHE A C 1
ATOM 1539 O O . PHE A 1 209 ? -13.654 4.004 37.910 1.00 97.25 209 PHE A O 1
ATOM 1546 N N . LYS A 1 210 ? -11.595 3.283 37.300 1.00 96.81 210 LYS A N 1
ATOM 1547 C CA . LYS A 1 210 ? -11.585 1.994 38.023 1.00 96.81 210 LYS A CA 1
ATOM 1548 C C . LYS A 1 210 ? -12.816 1.110 37.814 1.00 96.81 210 LYS A C 1
ATOM 1550 O O . LYS A 1 210 ? -13.114 0.278 38.659 1.00 96.81 210 LYS A O 1
ATOM 1555 N N . ASN A 1 211 ? -13.539 1.263 36.706 1.00 98.00 211 ASN A N 1
ATOM 1556 C CA . ASN A 1 211 ? -14.691 0.413 36.406 1.00 98.00 211 ASN A CA 1
ATOM 1557 C C . ASN A 1 211 ? -14.243 -0.959 35.904 1.00 98.00 211 ASN A C 1
ATOM 1559 O O . ASN A 1 211 ? -13.302 -1.060 35.122 1.00 98.00 211 ASN A O 1
ATOM 1563 N N . SER A 1 212 ? -14.971 -1.999 36.301 1.00 97.06 212 SER A N 1
ATOM 1564 C CA . SER A 1 212 ? -14.820 -3.346 35.762 1.00 97.06 212 SER A CA 1
ATOM 1565 C C . SER A 1 212 ? -15.712 -3.480 34.528 1.00 97.06 212 SER A C 1
ATOM 1567 O O . SER A 1 212 ? -16.935 -3.553 34.641 1.00 97.06 212 SER A O 1
ATOM 1569 N N . ILE A 1 213 ? -15.115 -3.457 33.337 1.00 97.00 213 ILE A N 1
ATOM 1570 C CA . ILE A 1 213 ? -15.818 -3.506 32.051 1.00 97.00 213 ILE A CA 1
ATOM 1571 C C . ILE A 1 213 ? -15.279 -4.692 31.253 1.00 97.00 213 ILE A C 1
ATOM 1573 O O . ILE A 1 213 ? -14.098 -4.722 30.920 1.00 97.00 213 ILE A O 1
ATOM 1577 N N . TYR A 1 214 ? -16.120 -5.684 30.963 1.00 95.44 214 TYR A N 1
ATOM 1578 C CA . TYR A 1 214 ? -15.691 -6.906 30.273 1.00 95.44 214 TYR A CA 1
ATOM 1579 C C . TYR A 1 214 ? -16.841 -7.610 29.559 1.00 95.44 214 TYR A C 1
ATOM 1581 O O . TYR A 1 214 ? -18.007 -7.457 29.911 1.00 95.44 214 TYR A O 1
ATOM 1589 N N . CYS A 1 215 ? -16.508 -8.413 28.548 1.00 94.00 215 CYS A N 1
ATOM 1590 C CA . CYS A 1 215 ? -17.458 -9.244 27.803 1.00 94.00 215 CYS A CA 1
ATOM 1591 C C . CYS A 1 215 ? -18.667 -8.484 27.236 1.00 94.00 215 CYS A C 1
ATOM 1593 O O . CYS A 1 215 ? -19.735 -9.058 27.034 1.00 94.00 215 CYS A O 1
ATOM 1595 N N . ASN A 1 216 ? -18.496 -7.196 26.935 1.00 94.81 216 ASN A N 1
ATOM 1596 C CA . ASN A 1 216 ? -19.438 -6.459 26.100 1.00 94.81 216 ASN A CA 1
ATOM 1597 C C . ASN A 1 216 ? -19.161 -6.801 24.627 1.00 94.81 216 ASN A C 1
ATOM 1599 O O . ASN A 1 216 ? -18.002 -6.974 24.255 1.00 94.81 216 ASN A O 1
ATOM 1603 N N . SER A 1 217 ? -20.191 -6.953 23.792 1.00 92.25 217 SER A N 1
ATOM 1604 C CA . SER A 1 217 ? -20.013 -7.559 22.459 1.00 92.25 217 SER A CA 1
ATOM 1605 C C . SER A 1 217 ? -19.370 -6.632 21.420 1.00 92.25 217 SER A C 1
ATOM 1607 O O . SER A 1 217 ? -18.830 -7.115 20.429 1.00 92.25 217 SER A O 1
ATOM 1609 N N . ASN A 1 218 ? -19.462 -5.317 21.621 1.00 89.31 218 ASN A N 1
ATOM 1610 C CA . ASN A 1 218 ? -18.808 -4.290 20.812 1.00 89.31 218 ASN A CA 1
ATOM 1611 C C . ASN A 1 218 ? -17.768 -3.541 21.675 1.00 89.31 218 ASN A C 1
ATOM 1613 O O . ASN A 1 218 ? -17.331 -4.035 22.711 1.00 89.31 218 ASN A O 1
ATOM 1617 N N . ALA A 1 219 ? -17.392 -2.322 21.275 1.00 80.69 219 ALA A N 1
ATOM 1618 C CA . ALA A 1 219 ? -16.493 -1.479 22.054 1.00 80.69 219 ALA A CA 1
ATOM 1619 C C . ALA A 1 219 ? -17.032 -1.203 23.472 1.00 80.69 219 ALA A C 1
ATOM 1621 O O . ALA A 1 219 ? -18.197 -0.833 23.656 1.00 80.69 219 ALA A O 1
ATOM 1622 N N . ALA A 1 220 ? -16.150 -1.339 24.466 1.00 91.38 220 ALA A N 1
ATOM 1623 C CA . ALA A 1 220 ? -16.443 -1.042 25.868 1.00 91.38 220 ALA A CA 1
ATOM 1624 C C . ALA A 1 220 ? -16.849 0.423 26.088 1.00 91.38 220 ALA A C 1
ATOM 1626 O O . ALA A 1 220 ? -17.865 0.700 26.718 1.00 91.38 220 ALA A O 1
ATOM 1627 N N . ILE A 1 221 ? -16.076 1.354 25.536 1.00 94.00 221 ILE A N 1
ATOM 1628 C CA . ILE A 1 221 ? -16.350 2.790 25.583 1.00 94.00 221 ILE A CA 1
ATOM 1629 C C . ILE A 1 221 ? -16.419 3.269 24.136 1.00 94.00 221 ILE A C 1
ATOM 1631 O O . ILE A 1 221 ? -15.590 2.888 23.313 1.00 94.00 221 ILE A O 1
ATOM 1635 N N . THR A 1 222 ? -17.446 4.035 23.793 1.00 93.06 222 THR A N 1
ATOM 1636 C CA . THR A 1 222 ? -17.638 4.578 22.447 1.00 93.06 222 THR A CA 1
ATOM 1637 C C . THR A 1 222 ? -17.915 6.066 22.544 1.00 93.06 222 THR A C 1
ATOM 1639 O O . THR A 1 222 ? -18.857 6.471 23.222 1.00 93.06 222 THR A O 1
ATOM 1642 N N . PHE A 1 223 ? -17.139 6.863 21.814 1.00 91.44 223 PHE A N 1
ATOM 1643 C CA . PHE A 1 223 ? -17.385 8.287 21.625 1.00 91.44 223 PHE A CA 1
ATOM 1644 C C . PHE A 1 223 ? -18.012 8.517 20.257 1.00 91.44 223 PHE A C 1
ATOM 1646 O O . PHE A 1 223 ? -17.532 8.002 19.246 1.00 91.44 223 PHE A O 1
ATOM 1653 N N . LYS A 1 224 ? -19.084 9.304 20.215 1.00 90.88 224 LYS A N 1
ATOM 1654 C CA . LYS A 1 224 ? -19.630 9.845 18.972 1.00 90.88 224 LYS A CA 1
ATOM 1655 C C . LYS A 1 224 ? -19.308 11.326 18.871 1.00 90.88 224 LYS A C 1
ATOM 1657 O O . LYS A 1 224 ? -19.437 12.062 19.846 1.00 90.88 224 LYS A O 1
ATOM 1662 N N . ASN A 1 225 ? -18.940 11.752 17.664 1.00 83.12 225 ASN A N 1
ATOM 1663 C CA . ASN A 1 225 ? -18.594 13.138 17.326 1.00 83.12 225 ASN A CA 1
ATOM 1664 C C . ASN A 1 225 ? -17.378 13.694 18.091 1.00 83.12 225 ASN A C 1
ATOM 1666 O O . ASN A 1 225 ? -17.198 14.907 18.154 1.00 83.12 225 ASN A O 1
ATOM 1670 N N . GLN A 1 226 ? -16.549 12.822 18.668 1.00 83.56 226 GLN A N 1
ATOM 1671 C CA . GLN A 1 226 ? -15.310 13.177 19.355 1.00 83.56 226 GLN A CA 1
ATOM 1672 C C . GLN A 1 226 ? -14.260 12.099 19.095 1.00 83.56 226 GLN A C 1
ATOM 1674 O O . GLN A 1 226 ? -14.579 10.910 19.083 1.00 83.56 226 GLN A O 1
ATOM 1679 N N . THR A 1 227 ? -13.010 12.523 18.927 1.00 83.12 227 THR A N 1
ATOM 1680 C CA . THR A 1 227 ? -11.854 11.632 18.808 1.00 83.12 227 THR A CA 1
ATOM 1681 C C . THR A 1 227 ? -10.919 11.933 19.964 1.00 83.12 227 THR A C 1
ATOM 1683 O O . THR A 1 227 ? -10.468 13.067 20.108 1.00 83.12 227 THR A O 1
ATOM 1686 N N . LEU A 1 228 ? -10.629 10.922 20.779 1.00 88.06 228 LEU A N 1
ATOM 1687 C CA . LEU A 1 228 ? -9.679 11.023 21.880 1.00 88.06 228 LEU A CA 1
ATOM 1688 C C . LEU A 1 228 ? -8.441 10.194 21.555 1.00 88.06 228 LEU A C 1
ATOM 1690 O O . LEU A 1 228 ? -8.545 9.093 21.010 1.00 88.06 228 LEU A O 1
ATOM 1694 N N . ASN A 1 229 ? -7.274 10.709 21.933 1.00 90.19 229 ASN A N 1
ATOM 1695 C CA . ASN A 1 229 ? -6.071 9.889 21.985 1.00 90.19 229 ASN A CA 1
ATOM 1696 C C . ASN A 1 229 ? -6.301 8.773 23.006 1.00 90.19 229 ASN A C 1
ATOM 1698 O O . ASN A 1 229 ? -6.930 9.007 24.037 1.00 90.19 229 ASN A O 1
ATOM 1702 N N . PHE A 1 230 ? -5.790 7.579 22.737 1.00 90.81 230 PHE A N 1
ATOM 1703 C CA . PHE A 1 230 ? -5.795 6.461 23.677 1.00 90.81 230 PHE A CA 1
ATOM 1704 C C . PHE A 1 230 ? -4.382 6.236 24.214 1.00 90.81 230 PHE A C 1
ATOM 1706 O O . PHE A 1 230 ? -3.398 6.548 23.542 1.00 90.81 230 PHE A O 1
ATOM 1713 N N . ALA A 1 231 ? -4.279 5.703 25.430 1.00 94.50 231 ALA A N 1
ATOM 1714 C CA . ALA A 1 231 ? -2.991 5.327 26.003 1.00 94.50 231 ALA A CA 1
ATOM 1715 C C . ALA A 1 231 ? -2.397 4.157 25.208 1.00 94.50 231 ALA A C 1
ATOM 1717 O O . ALA A 1 231 ? -3.055 3.139 25.021 1.00 94.50 231 ALA A O 1
ATOM 1718 N N . LYS A 1 232 ? -1.159 4.280 24.740 1.00 94.38 232 LYS A N 1
ATOM 1719 C CA . LYS A 1 232 ? -0.440 3.199 24.059 1.00 94.38 232 LYS A CA 1
ATOM 1720 C C . LYS A 1 232 ? 0.494 2.515 25.036 1.00 94.38 232 LYS A C 1
ATOM 1722 O O . LYS A 1 232 ? 1.035 3.164 25.928 1.00 94.38 232 LYS A O 1
ATOM 1727 N N . ILE A 1 233 ? 0.673 1.214 24.859 1.00 94.69 233 ILE A N 1
ATOM 1728 C CA . ILE A 1 233 ? 1.626 0.425 25.638 1.00 94.69 233 ILE A CA 1
ATOM 1729 C C . ILE A 1 233 ? 2.743 -0.017 24.698 1.00 94.69 233 ILE A C 1
ATOM 1731 O O . ILE A 1 233 ? 2.470 -0.700 23.713 1.00 94.69 233 ILE A O 1
ATOM 1735 N N . ASP A 1 234 ? 3.977 0.362 25.007 1.00 92.00 234 ASP A N 1
ATOM 1736 C CA . ASP A 1 234 ? 5.155 0.049 24.191 1.00 92.00 234 ASP A CA 1
ATOM 1737 C C . ASP A 1 234 ? 5.906 -1.169 24.736 1.00 92.00 234 ASP A C 1
ATOM 1739 O O . ASP A 1 234 ? 6.422 -1.987 23.976 1.00 92.00 234 ASP A O 1
ATOM 1743 N N . VAL A 1 235 ? 5.946 -1.312 26.063 1.00 91.69 235 VAL A N 1
ATOM 1744 C CA . VAL A 1 235 ? 6.669 -2.384 26.748 1.00 91.69 235 VAL A CA 1
ATOM 1745 C C . VAL A 1 235 ? 5.744 -3.070 27.736 1.00 91.69 235 VAL A C 1
ATOM 1747 O O . VAL A 1 235 ? 5.099 -2.430 28.565 1.00 91.69 235 VAL A O 1
ATOM 1750 N N . ILE A 1 236 ? 5.724 -4.397 27.679 1.00 91.50 236 ILE A N 1
ATOM 1751 C CA . ILE A 1 236 ? 5.094 -5.255 28.678 1.00 91.50 236 ILE A CA 1
ATOM 1752 C C . ILE A 1 236 ? 6.088 -6.380 28.973 1.00 91.50 236 ILE A C 1
ATOM 1754 O O . ILE A 1 236 ? 6.486 -7.140 28.091 1.00 91.50 236 ILE A O 1
ATOM 1758 N N . THR A 1 237 ? 6.487 -6.486 30.231 1.00 91.31 237 THR A N 1
ATOM 1759 C CA . THR A 1 237 ? 7.299 -7.579 30.774 1.00 91.31 237 THR A CA 1
ATOM 1760 C C . THR A 1 237 ? 6.605 -8.133 32.016 1.00 91.31 237 THR A C 1
ATOM 1762 O O . THR A 1 237 ? 5.551 -7.646 32.414 1.00 91.31 237 THR A O 1
ATOM 1765 N N . THR A 1 238 ? 7.190 -9.131 32.677 1.00 91.56 238 THR A N 1
ATOM 1766 C CA . THR A 1 238 ? 6.644 -9.665 33.936 1.00 91.56 238 THR A CA 1
ATOM 1767 C C . THR A 1 238 ? 6.753 -8.692 35.118 1.00 91.56 238 THR A C 1
ATOM 1769 O O . THR A 1 238 ? 6.105 -8.913 36.141 1.00 91.56 238 THR A O 1
ATOM 1772 N N . THR A 1 239 ? 7.552 -7.624 35.005 1.00 93.75 239 THR A N 1
ATOM 1773 C CA . THR A 1 239 ? 7.836 -6.672 36.098 1.00 93.75 239 THR A CA 1
ATOM 1774 C C . THR A 1 239 ? 7.633 -5.202 35.725 1.00 93.75 239 THR A C 1
ATOM 1776 O O . THR A 1 239 ? 7.844 -4.317 36.555 1.00 93.75 239 THR A O 1
ATOM 1779 N N . GLU A 1 240 ? 7.274 -4.921 34.475 1.00 95.06 240 GLU A N 1
ATOM 1780 C CA . GLU A 1 240 ? 7.155 -3.564 33.955 1.00 95.06 240 GLU A CA 1
ATOM 1781 C C . GLU A 1 240 ? 6.087 -3.485 32.871 1.00 95.06 240 GLU A C 1
ATOM 1783 O O . GLU A 1 240 ? 6.035 -4.334 31.979 1.00 95.06 240 GLU A O 1
ATOM 1788 N N . VAL A 1 241 ? 5.310 -2.404 32.916 1.00 96.06 241 VAL A N 1
ATOM 1789 C CA . VAL A 1 241 ? 4.488 -1.938 31.798 1.00 96.06 241 VAL A CA 1
ATOM 1790 C C . VAL A 1 241 ? 4.789 -0.464 31.575 1.00 96.06 241 VAL A C 1
ATOM 1792 O O . VAL A 1 241 ? 4.724 0.321 32.521 1.00 96.06 241 VAL A O 1
ATOM 1795 N N . SER A 1 242 ? 5.107 -0.070 30.350 1.00 96.69 242 SER A N 1
ATOM 1796 C CA . SER A 1 242 ? 5.340 1.334 30.011 1.00 96.69 242 SER A CA 1
ATOM 1797 C C . SER A 1 242 ? 4.843 1.670 28.611 1.00 96.69 242 SER A C 1
ATOM 1799 O O . SER A 1 242 ? 4.614 0.791 27.775 1.00 96.69 242 SER A O 1
ATOM 1801 N N . GLY A 1 243 ? 4.626 2.958 28.374 1.00 96.06 243 GLY A N 1
ATOM 1802 C CA . GLY A 1 243 ? 4.205 3.463 27.078 1.00 96.06 243 GLY A CA 1
ATOM 1803 C C . GLY A 1 243 ? 3.989 4.967 27.084 1.00 96.06 243 GLY A C 1
ATOM 1804 O O . GLY A 1 243 ? 4.545 5.685 27.919 1.00 96.06 243 GLY A O 1
ATOM 1805 N N . VAL A 1 244 ? 3.144 5.432 26.167 1.00 95.88 244 VAL A N 1
ATOM 1806 C CA . VAL A 1 244 ? 2.880 6.857 25.950 1.00 95.88 244 VAL A CA 1
ATOM 1807 C C . VAL A 1 244 ? 1.392 7.185 25.985 1.00 95.88 244 VAL A C 1
ATOM 1809 O O . VAL A 1 244 ? 0.535 6.382 25.609 1.00 95.88 244 VAL A O 1
ATOM 1812 N N . TYR A 1 245 ? 1.071 8.385 26.448 1.00 97.25 245 TYR A N 1
ATOM 1813 C CA . TYR A 1 245 ? -0.255 8.985 26.388 1.00 97.25 245 TYR A CA 1
ATOM 1814 C C . TYR A 1 245 ? -0.133 10.523 26.323 1.00 97.25 245 TYR A C 1
ATOM 1816 O O . TYR A 1 245 ? 0.951 11.051 26.090 1.00 97.25 245 TYR A O 1
ATOM 1824 N N . SER A 1 246 ? -1.236 11.258 26.464 1.00 96.06 246 SER A N 1
ATOM 1825 C CA . SER A 1 246 ? -1.225 12.720 26.556 1.00 96.06 246 SER A CA 1
ATOM 1826 C C . SER A 1 24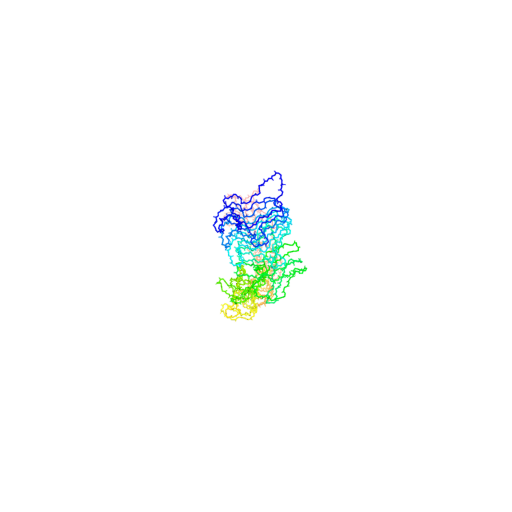6 ? -0.397 13.193 27.768 1.00 96.06 246 SER A C 1
ATOM 1828 O O . SER A 1 246 ? -0.481 12.560 28.817 1.00 96.06 246 SER A O 1
ATOM 1830 N N . PRO A 1 247 ? 0.359 14.305 27.681 1.00 96.12 247 PRO A N 1
ATOM 1831 C CA . PRO A 1 247 ? 1.086 14.873 28.821 1.00 96.12 247 PRO A CA 1
ATOM 1832 C C . PRO A 1 247 ? 0.186 15.218 30.013 1.00 96.12 247 PRO A C 1
ATOM 1834 O O . PRO A 1 247 ? -0.998 15.514 29.832 1.00 96.12 247 PRO A O 1
ATOM 1837 N N . ASN A 1 248 ? 0.756 15.236 31.224 1.00 93.25 248 ASN A N 1
ATOM 1838 C CA . ASN A 1 248 ? 0.061 15.626 32.463 1.00 93.25 248 ASN A CA 1
ATOM 1839 C C . ASN A 1 248 ? -1.298 14.923 32.684 1.00 93.25 248 ASN A C 1
ATOM 1841 O O . ASN A 1 248 ? -2.262 15.517 33.168 1.00 93.25 248 ASN A O 1
ATOM 1845 N N . SER A 1 249 ? -1.376 13.655 32.290 1.00 97.25 249 SER A N 1
ATOM 1846 C CA . SER A 1 249 ? -2.579 12.831 32.284 1.00 97.25 249 SER A CA 1
ATOM 1847 C C . SER A 1 249 ? -2.432 11.615 33.200 1.00 97.25 249 SER A C 1
ATOM 1849 O O . SER A 1 249 ? -1.348 11.298 33.696 1.00 97.25 249 SER A O 1
ATOM 1851 N N . ILE A 1 250 ? -3.541 10.913 33.419 1.00 97.06 250 ILE A N 1
ATOM 1852 C CA . ILE A 1 250 ? -3.600 9.682 34.210 1.00 97.06 250 ILE A CA 1
ATOM 1853 C C . ILE A 1 250 ? -3.756 8.495 33.258 1.00 97.06 250 ILE A C 1
ATOM 1855 O O . ILE A 1 250 ? -4.562 8.550 32.336 1.00 97.06 250 ILE A O 1
ATOM 1859 N N . VAL A 1 251 ? -3.034 7.403 33.500 1.00 98.19 251 VAL A N 1
ATOM 1860 C CA . VAL A 1 251 ? -3.228 6.113 32.826 1.00 98.19 251 VAL A CA 1
ATOM 1861 C C . VAL A 1 251 ? -3.591 5.061 33.865 1.00 98.19 251 VAL A C 1
ATOM 1863 O O . VAL A 1 251 ? -2.899 4.882 34.866 1.00 98.19 251 VAL A O 1
ATOM 1866 N N . GLU A 1 252 ? -4.685 4.347 33.632 1.00 97.75 252 GLU A N 1
ATOM 1867 C CA . GLU A 1 252 ? -5.110 3.224 34.463 1.00 97.75 252 GLU A CA 1
ATOM 1868 C C . GLU A 1 252 ? -4.863 1.901 33.737 1.00 97.75 252 GLU A C 1
ATOM 1870 O O . GLU A 1 252 ? -5.143 1.771 32.543 1.00 97.75 252 GLU A O 1
ATOM 1875 N N . LEU A 1 253 ? -4.334 0.919 34.469 1.00 97.44 253 LEU A N 1
ATOM 1876 C CA . LEU A 1 253 ? -4.001 -0.410 33.966 1.00 97.44 253 LEU A CA 1
ATOM 1877 C C . LEU A 1 253 ? -4.973 -1.448 34.518 1.00 97.44 253 LEU A C 1
ATOM 1879 O O . LEU A 1 253 ? -5.281 -1.476 35.717 1.00 97.44 253 LEU A O 1
ATOM 1883 N N . PHE A 1 254 ? -5.424 -2.324 33.626 1.00 96.69 254 PHE A N 1
ATOM 1884 C CA . PHE A 1 254 ? -6.411 -3.349 33.924 1.00 96.69 254 PHE A CA 1
ATOM 1885 C C . PHE A 1 254 ? -5.962 -4.696 33.389 1.00 96.69 254 PHE A C 1
ATOM 1887 O O . PHE A 1 254 ? -5.455 -4.777 32.274 1.00 96.69 254 PHE A O 1
ATOM 1894 N N . TYR A 1 255 ? -6.226 -5.761 34.136 1.00 95.38 255 TYR A N 1
ATOM 1895 C CA . TYR A 1 255 ? -6.230 -7.103 33.577 1.00 95.38 255 TYR A CA 1
ATOM 1896 C C . TYR A 1 255 ? -7.474 -7.295 32.706 1.00 95.38 255 TYR A C 1
ATOM 1898 O O . TYR A 1 255 ? -8.578 -6.890 33.087 1.00 95.38 255 TYR A O 1
ATOM 1906 N N . THR A 1 256 ? -7.278 -7.894 31.532 1.00 92.81 256 THR A N 1
ATOM 1907 C CA . THR A 1 256 ? -8.345 -8.242 30.586 1.00 92.81 256 THR A CA 1
ATOM 1908 C C . THR A 1 256 ? -8.760 -9.699 30.758 1.00 92.81 256 THR A C 1
ATOM 1910 O O . THR A 1 256 ? -7.994 -10.527 31.249 1.00 92.81 256 THR A O 1
ATOM 1913 N N . ASP A 1 257 ? -9.979 -10.004 30.335 1.00 86.25 257 ASP A N 1
ATOM 1914 C CA . ASP A 1 257 ? -10.515 -11.364 30.256 1.00 86.25 257 ASP A CA 1
ATOM 1915 C C . ASP A 1 257 ? -10.422 -11.905 28.819 1.00 86.25 257 ASP A C 1
ATOM 1917 O O . ASP A 1 257 ? -10.098 -11.151 27.901 1.00 86.25 257 ASP A O 1
ATOM 1921 N N . GLU A 1 258 ? -10.744 -13.182 28.601 1.00 84.38 258 GLU A N 1
ATOM 1922 C CA . GLU A 1 258 ? -10.754 -13.828 27.270 1.00 84.38 258 GLU A CA 1
ATOM 1923 C C . GLU A 1 258 ? -12.021 -13.510 26.448 1.00 84.38 258 GLU A C 1
ATOM 1925 O O . GLU A 1 258 ? -12.584 -14.355 25.754 1.00 84.38 258 GLU A O 1
ATOM 1930 N N . CYS A 1 259 ? -12.502 -12.271 26.546 1.00 84.00 259 CYS A N 1
ATOM 1931 C CA . CYS A 1 259 ? -13.634 -11.778 25.766 1.00 84.00 259 CYS A CA 1
ATOM 1932 C C . CYS A 1 259 ? -13.171 -11.306 24.369 1.00 84.00 259 CYS A C 1
ATOM 1934 O O . CYS A 1 259 ? -11.991 -11.062 24.147 1.00 84.00 259 CYS A O 1
ATOM 1936 N N . ASN A 1 260 ? -14.104 -11.114 23.428 1.00 75.19 260 ASN A N 1
ATOM 1937 C CA . ASN A 1 260 ? -13.806 -10.774 22.022 1.00 75.19 260 ASN A CA 1
ATOM 1938 C C . ASN A 1 260 ? -13.128 -9.402 21.779 1.00 75.19 260 ASN A C 1
ATOM 1940 O O . ASN A 1 260 ? -12.835 -9.076 20.631 1.00 75.19 260 ASN A O 1
ATOM 1944 N N . ASP A 1 261 ? -12.940 -8.569 22.804 1.00 82.69 261 ASP A N 1
ATOM 1945 C CA . ASP A 1 261 ? -12.365 -7.226 22.684 1.00 82.69 261 ASP A CA 1
ATOM 1946 C C . ASP A 1 261 ? -11.524 -6.884 23.924 1.00 82.69 261 ASP A C 1
ATOM 1948 O O . ASP A 1 261 ? -11.774 -7.419 25.008 1.00 82.69 261 ASP A O 1
ATOM 1952 N N . CYS A 1 262 ? -10.585 -5.942 23.797 1.00 88.56 262 CYS A N 1
ATOM 1953 C CA . CYS A 1 262 ? -9.794 -5.462 24.931 1.00 88.56 262 CYS A CA 1
ATOM 1954 C C . CYS A 1 262 ? -10.629 -4.579 25.844 1.00 88.56 262 CYS A C 1
ATOM 1956 O O . CYS A 1 262 ? -10.962 -3.438 25.510 1.00 88.56 262 CYS A O 1
ATOM 1958 N N . GLN A 1 263 ? -10.969 -5.121 27.008 1.00 93.12 263 GLN A N 1
ATOM 1959 C CA . GLN A 1 263 ? -11.769 -4.441 28.015 1.00 93.12 263 GLN A CA 1
ATOM 1960 C C . GLN A 1 263 ? -11.145 -4.684 29.392 1.00 93.12 263 GLN A C 1
ATOM 1962 O O . GLN A 1 263 ? -10.623 -5.762 29.678 1.00 93.12 263 GLN A O 1
ATOM 1967 N N . GLY A 1 264 ? -11.152 -3.666 30.247 1.00 94.62 264 GLY A N 1
ATOM 1968 C CA . GLY A 1 264 ? -10.543 -3.755 31.569 1.00 94.62 264 GLY A CA 1
ATOM 1969 C C . GLY A 1 264 ? -11.455 -4.419 32.592 1.00 94.62 264 GLY A C 1
ATOM 1970 O O . GLY A 1 264 ? -12.316 -3.756 33.166 1.00 94.62 264 GLY A O 1
ATOM 1971 N N . LYS A 1 265 ? -11.229 -5.703 32.888 1.00 95.00 265 LYS A N 1
ATOM 1972 C CA . LYS A 1 265 ? -11.990 -6.443 33.907 1.00 95.00 265 LYS A CA 1
ATOM 1973 C C . LYS A 1 265 ? -11.552 -6.103 35.326 1.00 95.00 265 LYS A C 1
ATOM 1975 O O . LYS A 1 265 ? -12.398 -5.928 36.198 1.00 95.00 265 LYS A O 1
ATOM 1980 N N . SER A 1 266 ? -10.251 -6.031 35.587 1.00 95.38 266 SER A N 1
ATOM 1981 C CA . SER A 1 266 ? -9.741 -5.827 36.948 1.00 95.38 266 SER A CA 1
ATOM 1982 C C . SER A 1 266 ? -8.679 -4.746 36.968 1.00 95.38 266 SER A C 1
ATOM 1984 O O . SER A 1 266 ? -7.583 -4.949 36.455 1.00 95.38 266 SER A O 1
ATOM 1986 N N . TRP A 1 267 ? -9.003 -3.604 37.568 1.00 97.19 267 TRP A N 1
ATOM 1987 C CA . TRP A 1 267 ? -8.039 -2.538 37.824 1.00 97.19 267 TRP A CA 1
ATOM 1988 C C . TRP A 1 267 ? -6.919 -3.040 38.744 1.00 97.19 267 TRP A C 1
ATOM 1990 O O . TRP A 1 267 ? -7.200 -3.717 39.735 1.00 97.19 267 TRP A O 1
ATOM 2000 N N . PHE A 1 268 ? -5.665 -2.693 38.447 1.00 96.81 268 PHE A N 1
ATOM 2001 C CA . PHE A 1 268 ? -4.537 -3.030 39.327 1.00 96.81 268 PHE A CA 1
ATOM 2002 C C . PHE A 1 268 ? -3.531 -1.896 39.544 1.00 96.81 268 PHE A C 1
ATOM 2004 O O . PHE A 1 268 ? -2.763 -1.956 40.505 1.00 96.81 268 PHE A O 1
ATOM 2011 N N . ALA A 1 269 ? -3.519 -0.862 38.698 1.00 97.12 269 ALA A N 1
ATOM 2012 C CA . ALA A 1 269 ? -2.631 0.281 38.879 1.00 97.12 269 ALA A CA 1
ATOM 2013 C C . ALA A 1 269 ? -3.176 1.561 38.236 1.00 97.12 269 ALA A C 1
ATOM 2015 O O . ALA A 1 269 ? -3.888 1.530 37.234 1.00 97.12 269 ALA A O 1
ATOM 2016 N N . THR A 1 270 ? -2.762 2.695 38.797 1.00 97.25 270 THR A N 1
ATOM 2017 C CA . THR A 1 270 ? -2.927 4.031 38.221 1.00 97.25 270 THR A CA 1
ATOM 2018 C C . THR A 1 270 ? -1.553 4.693 38.210 1.00 97.25 270 THR A C 1
ATOM 2020 O O . THR A 1 270 ? -0.866 4.693 39.232 1.00 97.25 270 THR A O 1
ATOM 2023 N N . VAL A 1 271 ? -1.146 5.242 37.070 1.00 97.69 271 VAL A N 1
ATOM 2024 C CA . VAL A 1 271 ? 0.131 5.940 36.884 1.00 97.69 271 VAL A CA 1
ATOM 2025 C C . VAL A 1 271 ? -0.106 7.295 36.228 1.00 97.69 271 VAL A C 1
ATOM 2027 O O . VAL A 1 271 ? -1.092 7.482 35.520 1.00 97.69 271 VAL A O 1
ATOM 2030 N N . ASN A 1 272 ? 0.798 8.241 36.462 1.00 97.50 272 ASN A N 1
ATOM 2031 C CA . ASN A 1 272 ? 0.762 9.545 35.807 1.00 97.50 272 ASN A CA 1
ATOM 2032 C C . ASN A 1 272 ? 1.746 9.554 34.639 1.00 97.50 272 ASN A C 1
ATOM 2034 O O . ASN A 1 272 ? 2.796 8.909 34.709 1.00 97.50 272 ASN A O 1
ATOM 2038 N N . THR A 1 273 ? 1.418 10.300 33.591 1.00 98.06 273 THR A N 1
ATOM 2039 C CA . THR A 1 273 ? 2.369 10.615 32.525 1.00 98.06 273 THR A CA 1
ATOM 2040 C C . THR A 1 273 ? 3.272 11.774 32.938 1.00 98.06 273 THR A C 1
ATOM 2042 O O . THR A 1 273 ? 2.818 12.690 33.627 1.00 98.06 273 THR A O 1
ATOM 2045 N N . ASP A 1 274 ? 4.507 11.790 32.452 1.00 96.12 274 ASP A N 1
ATOM 2046 C CA . ASP A 1 274 ? 5.383 12.961 32.527 1.00 96.12 274 ASP A CA 1
ATOM 2047 C C . ASP A 1 274 ? 4.980 14.070 31.522 1.00 96.12 274 ASP A C 1
ATOM 2049 O O . ASP A 1 274 ? 3.957 13.981 30.831 1.00 96.12 274 ASP A O 1
ATOM 2053 N N . ASP A 1 275 ? 5.789 15.132 31.438 1.00 94.81 275 ASP A N 1
ATOM 2054 C CA . ASP A 1 275 ? 5.580 16.265 30.520 1.00 94.81 275 ASP A CA 1
ATOM 2055 C C . ASP A 1 275 ? 5.718 15.893 29.034 1.00 94.81 275 ASP A C 1
ATOM 2057 O O . ASP A 1 275 ? 5.223 16.613 28.165 1.00 94.81 275 ASP A O 1
ATOM 2061 N N . ALA A 1 276 ? 6.372 14.771 28.727 1.00 95.56 276 ALA A N 1
ATOM 2062 C CA . ALA A 1 276 ? 6.485 14.230 27.377 1.00 95.56 276 ALA A CA 1
ATOM 2063 C C . ALA A 1 276 ? 5.390 13.191 27.068 1.00 95.56 276 ALA A C 1
ATOM 2065 O O . ALA A 1 276 ? 5.309 12.713 25.937 1.00 95.56 276 ALA A O 1
ATOM 2066 N N . GLY A 1 277 ? 4.530 12.863 28.039 1.00 96.69 277 GLY A N 1
ATOM 2067 C CA . GLY A 1 277 ? 3.469 11.872 27.888 1.00 96.69 277 GLY A CA 1
ATOM 2068 C C . GLY A 1 277 ? 3.900 10.434 28.184 1.00 96.69 277 GLY A C 1
ATOM 2069 O O . GLY A 1 277 ? 3.081 9.522 28.054 1.00 96.69 277 GLY A O 1
ATOM 2070 N N . ASN A 1 278 ? 5.146 10.195 28.603 1.00 97.56 278 ASN A N 1
ATOM 2071 C CA . ASN A 1 278 ? 5.605 8.848 28.938 1.00 97.56 278 ASN A CA 1
ATOM 2072 C C . ASN A 1 278 ? 5.066 8.434 30.304 1.00 97.56 278 ASN A C 1
ATOM 2074 O O . ASN A 1 278 ? 5.022 9.230 31.242 1.00 97.56 278 ASN A O 1
ATOM 2078 N N . TRP A 1 279 ? 4.711 7.164 30.445 1.00 97.88 279 TRP A N 1
ATOM 2079 C CA . TRP A 1 279 ? 4.288 6.588 31.715 1.00 97.88 279 TRP A CA 1
ATOM 2080 C C . TRP A 1 279 ? 4.916 5.212 31.917 1.00 97.88 279 TRP A C 1
ATOM 2082 O O . TRP A 1 279 ? 5.216 4.484 30.969 1.00 97.88 279 TRP A O 1
ATOM 2092 N N . LYS A 1 280 ? 5.119 4.847 33.185 1.00 97.62 280 LYS A N 1
ATOM 2093 C CA . LYS A 1 280 ? 5.739 3.578 33.567 1.00 97.62 280 LYS A CA 1
ATOM 2094 C C . LYS A 1 280 ? 5.177 3.066 34.884 1.00 97.62 280 LYS A C 1
ATOM 2096 O O . LYS A 1 280 ? 5.124 3.789 35.876 1.00 97.62 280 LYS A O 1
ATOM 2101 N N . TYR A 1 281 ? 4.802 1.795 34.891 1.00 97.94 281 TYR A N 1
ATOM 2102 C CA . TYR A 1 281 ? 4.461 1.019 36.072 1.00 97.94 281 TYR A CA 1
ATOM 2103 C C . TYR A 1 281 ? 5.572 0.004 36.350 1.00 97.94 281 TYR A C 1
ATOM 2105 O O . TYR A 1 281 ? 5.905 -0.807 35.487 1.00 97.94 281 TYR A O 1
ATOM 2113 N N . ASN A 1 282 ? 6.117 0.038 37.568 1.00 96.31 282 ASN A N 1
ATOM 2114 C CA . ASN A 1 282 ? 7.085 -0.939 38.062 1.00 96.31 282 ASN A CA 1
ATOM 2115 C C . ASN A 1 282 ? 6.385 -1.851 39.072 1.00 96.31 282 ASN A C 1
ATOM 2117 O O . ASN A 1 282 ? 6.076 -1.422 40.185 1.00 96.31 282 ASN A O 1
ATOM 2121 N N . GLY A 1 283 ? 6.122 -3.096 38.688 1.00 94.75 283 GLY A N 1
ATOM 2122 C CA . GLY A 1 283 ? 5.410 -4.052 39.526 1.00 94.75 283 GLY A CA 1
ATOM 2123 C C . GLY A 1 283 ? 5.072 -5.338 38.785 1.00 94.75 283 GLY A C 1
ATOM 2124 O O . GLY A 1 283 ? 5.256 -5.444 37.576 1.00 94.75 283 GLY A O 1
ATOM 2125 N N . ALA A 1 284 ? 4.602 -6.340 39.526 1.00 94.12 284 ALA A N 1
ATOM 2126 C CA . ALA A 1 284 ? 4.302 -7.647 38.957 1.00 94.12 284 ALA A CA 1
ATOM 2127 C C . ALA A 1 284 ? 3.147 -7.568 37.948 1.00 94.12 284 ALA A C 1
ATOM 2129 O O . ALA A 1 284 ? 2.063 -7.081 38.269 1.00 94.12 284 ALA A O 1
ATOM 2130 N N . VAL A 1 285 ? 3.380 -8.110 36.755 1.00 93.56 285 VAL A N 1
ATOM 2131 C CA . VAL A 1 285 ? 2.382 -8.268 35.698 1.00 93.56 285 VAL A CA 1
ATOM 2132 C C . VAL A 1 285 ? 2.036 -9.746 35.604 1.00 93.56 285 VAL A C 1
ATOM 2134 O O . VAL A 1 285 ? 2.828 -10.553 35.116 1.00 93.56 285 VAL A O 1
ATOM 2137 N N . THR A 1 286 ? 0.868 -10.121 36.121 1.00 91.56 286 THR A N 1
ATOM 2138 C CA . THR A 1 286 ? 0.490 -11.534 36.305 1.00 91.56 286 THR A CA 1
ATOM 2139 C C . THR A 1 286 ? -0.502 -12.053 35.268 1.00 91.56 286 THR A C 1
ATOM 2141 O O . THR A 1 286 ? -0.887 -13.220 35.317 1.00 91.56 286 THR A O 1
ATOM 2144 N N . GLY A 1 287 ? -0.912 -11.217 34.316 1.00 89.88 287 GLY A N 1
ATOM 2145 C CA . GLY A 1 287 ? -1.910 -11.576 33.319 1.00 89.88 287 GLY A CA 1
ATOM 2146 C C . GLY A 1 287 ? -1.913 -10.653 32.109 1.00 89.88 287 GLY A C 1
ATOM 2147 O O . GLY A 1 287 ? -1.184 -9.663 32.046 1.00 89.88 287 GLY A O 1
ATOM 2148 N N . LYS A 1 288 ? -2.770 -10.997 31.146 1.00 91.94 288 LYS A N 1
ATOM 2149 C CA . LYS A 1 288 ? -3.069 -10.174 29.971 1.00 91.94 288 LYS A CA 1
ATOM 2150 C C . LYS A 1 288 ? -3.680 -8.852 30.449 1.00 91.94 288 LYS A C 1
ATOM 2152 O O . LYS A 1 288 ? -4.562 -8.865 31.307 1.00 91.94 288 LYS A O 1
ATOM 2157 N N . LEU A 1 289 ? -3.243 -7.724 29.900 1.00 94.19 289 LEU A N 1
ATOM 2158 C CA . LEU A 1 289 ? -3.667 -6.391 30.321 1.00 94.19 289 LEU A CA 1
ATOM 2159 C C . LEU A 1 289 ? -4.135 -5.489 29.174 1.00 94.19 289 LEU A C 1
ATOM 2161 O O . LEU A 1 289 ? -3.954 -5.793 27.999 1.00 94.19 289 LEU A O 1
ATOM 2165 N N . THR A 1 290 ? -4.738 -4.370 29.554 1.00 94.69 290 THR A N 1
ATOM 2166 C CA . THR A 1 290 ? -5.079 -3.217 28.721 1.00 94.69 290 THR A CA 1
ATOM 2167 C C . THR A 1 290 ? -4.905 -1.948 29.560 1.00 94.69 290 THR A C 1
ATOM 2169 O O . THR A 1 290 ? -4.781 -2.010 30.786 1.00 94.69 290 THR A O 1
ATOM 2172 N N . SER A 1 291 ? -4.916 -0.785 28.920 1.00 95.50 291 SER A N 1
ATOM 2173 C CA . SER A 1 291 ? -4.885 0.517 29.590 1.00 95.50 291 SER A CA 1
ATOM 2174 C C . SER A 1 291 ? -6.019 1.419 29.120 1.00 95.50 291 SER A C 1
ATOM 2176 O O . SER A 1 291 ? -6.607 1.180 28.073 1.00 95.50 291 SER A O 1
ATOM 2178 N N . LEU A 1 292 ? -6.332 2.456 29.883 1.00 95.12 292 LEU A N 1
ATOM 2179 C CA . LEU A 1 292 ? -7.121 3.610 29.447 1.00 95.12 292 LEU A CA 1
ATOM 2180 C C . LEU A 1 292 ? -6.436 4.867 29.979 1.00 95.12 292 LEU A C 1
ATOM 2182 O O . LEU A 1 292 ? -5.784 4.818 31.022 1.00 95.12 292 LEU A O 1
ATOM 2186 N N . GLY A 1 293 ? -6.560 5.980 29.266 1.00 96.56 293 GLY A N 1
ATOM 2187 C CA . GLY A 1 293 ? -5.995 7.265 29.682 1.00 96.56 293 GLY A CA 1
ATOM 2188 C C . GLY A 1 293 ? -7.079 8.304 29.943 1.00 96.56 293 GLY A C 1
ATOM 2189 O O . GLY A 1 293 ? -8.027 8.368 29.166 1.00 96.56 293 GLY A O 1
ATOM 2190 N N . THR A 1 294 ? -6.930 9.112 30.989 1.00 96.44 294 THR A N 1
ATOM 2191 C CA . THR A 1 294 ? -7.765 10.285 31.285 1.00 96.44 294 THR A CA 1
ATOM 2192 C C . THR A 1 294 ? -6.914 11.538 31.186 1.00 96.44 294 THR A C 1
ATOM 2194 O O . THR A 1 294 ? -5.927 11.669 31.913 1.00 96.44 294 THR A O 1
ATOM 2197 N N . ASP A 1 295 ? -7.279 12.436 30.273 1.00 95.19 295 ASP A N 1
ATOM 2198 C CA . ASP A 1 295 ? -6.511 13.648 29.998 1.00 95.19 295 ASP A CA 1
ATOM 2199 C C . ASP A 1 295 ? -6.620 14.703 31.119 1.00 95.19 295 ASP A C 1
ATOM 2201 O O . ASP A 1 295 ? -7.416 14.583 32.054 1.00 95.19 295 ASP A O 1
ATOM 2205 N N . ALA A 1 296 ? -5.838 15.781 31.010 1.00 93.06 296 ALA A N 1
ATOM 2206 C CA . ALA A 1 296 ? -5.850 16.885 31.974 1.00 93.06 296 ALA A CA 1
ATOM 2207 C C . ALA A 1 296 ? -7.207 17.624 32.077 1.00 93.06 296 ALA A C 1
ATOM 2209 O O . ALA A 1 296 ? -7.469 18.296 33.078 1.00 93.06 296 ALA A O 1
ATOM 2210 N N . ASN A 1 297 ? -8.085 17.503 31.073 1.00 92.44 297 ASN A N 1
ATOM 2211 C CA . ASN A 1 297 ? -9.436 18.070 31.113 1.00 92.44 297 ASN A CA 1
ATOM 2212 C C . ASN A 1 297 ? -10.420 17.168 31.875 1.00 92.44 297 ASN A C 1
ATOM 2214 O O . ASN A 1 297 ? -11.493 17.634 32.269 1.00 92.44 297 ASN A O 1
ATOM 2218 N N . GLY A 1 298 ? -10.052 15.906 32.116 1.00 92.94 298 GLY A N 1
ATOM 2219 C CA . GLY A 1 298 ? -10.890 14.885 32.736 1.00 92.94 298 GLY A CA 1
ATOM 2220 C C . GLY A 1 298 ? -11.648 14.024 31.727 1.00 92.94 298 GLY A C 1
ATOM 2221 O O . GLY A 1 298 ? -12.650 13.423 32.090 1.00 92.94 298 GLY A O 1
ATOM 2222 N N . ALA A 1 299 ? -11.235 13.983 30.459 1.00 93.88 299 ALA A N 1
ATOM 2223 C CA . ALA A 1 299 ? -11.841 13.116 29.456 1.00 93.88 299 ALA A CA 1
ATOM 2224 C C . ALA A 1 299 ? -11.097 11.782 29.387 1.00 93.88 299 ALA A C 1
ATOM 2226 O O . ALA A 1 299 ? -9.906 11.726 29.075 1.00 93.88 299 ALA A O 1
ATOM 2227 N N . THR A 1 300 ? -11.807 10.696 29.674 1.00 95.56 300 THR A N 1
ATOM 2228 C CA . THR A 1 300 ? -11.261 9.343 29.579 1.00 95.56 300 THR A CA 1
ATOM 2229 C C . THR A 1 300 ? -11.387 8.788 28.167 1.00 95.56 300 THR A C 1
ATOM 2231 O O . THR A 1 300 ? -12.434 8.880 27.548 1.00 95.56 300 THR A O 1
ATOM 2234 N N . SER A 1 301 ? -10.325 8.179 27.662 1.00 94.75 301 SER A N 1
ATOM 2235 C CA . SER A 1 301 ? -10.255 7.525 26.358 1.00 94.75 301 SER A CA 1
ATOM 2236 C C . SER A 1 301 ? -10.807 6.096 26.374 1.00 94.75 301 SER A C 1
ATOM 2238 O O . SER A 1 301 ? -11.151 5.532 27.413 1.00 94.75 301 SER A O 1
ATOM 2240 N N . ASN A 1 302 ? -10.884 5.486 25.193 1.00 93.00 302 ASN A N 1
ATOM 2241 C CA . ASN A 1 302 ? -11.164 4.061 25.066 1.00 93.00 302 ASN A CA 1
ATOM 2242 C C . ASN A 1 302 ? -10.043 3.211 25.681 1.00 93.00 302 ASN A C 1
ATOM 2244 O O . ASN A 1 302 ? -8.895 3.647 25.775 1.00 93.00 302 ASN A O 1
ATOM 2248 N N . PHE A 1 303 ? -10.366 1.955 26.006 1.00 93.94 303 PHE A N 1
ATOM 2249 C CA . PHE A 1 303 ? -9.334 0.962 26.286 1.00 93.94 303 PHE A CA 1
ATOM 2250 C C . PHE A 1 303 ? -8.385 0.820 25.096 1.00 93.94 303 PHE A C 1
ATOM 2252 O O . PHE A 1 303 ? -8.807 0.806 23.935 1.00 93.94 303 PHE A O 1
ATOM 2259 N N . SER A 1 304 ? -7.104 0.709 25.411 1.00 92.75 304 SER A N 1
ATOM 2260 C CA . SER A 1 304 ? -6.039 0.494 24.460 1.00 92.75 304 SER A CA 1
ATOM 2261 C C . SER A 1 304 ? -6.133 -0.892 23.838 1.00 92.75 304 SER A C 1
ATOM 2263 O O . SER A 1 304 ? -6.590 -1.859 24.443 1.00 92.75 304 SER A O 1
ATOM 2265 N N . LYS A 1 305 ? -5.755 -0.977 22.568 1.00 91.50 305 LYS A N 1
ATOM 2266 C CA . LYS A 1 305 ? -5.869 -2.194 21.765 1.00 91.50 305 LYS A CA 1
ATOM 2267 C C . LYS A 1 305 ? -4.570 -2.408 21.006 1.00 91.50 305 LYS A C 1
ATOM 2269 O O . LYS A 1 305 ? -3.938 -1.410 20.649 1.00 91.50 305 LYS A O 1
ATOM 2274 N N . PRO A 1 306 ? -4.186 -3.667 20.733 1.00 92.44 306 PRO A N 1
ATOM 2275 C CA . PRO A 1 306 ? -3.110 -3.961 19.801 1.00 92.44 306 PRO A CA 1
ATOM 2276 C C . PRO A 1 306 ? -3.297 -3.189 18.495 1.00 92.44 306 PRO A C 1
ATOM 2278 O O . PRO A 1 306 ? -4.363 -3.244 17.879 1.00 92.44 306 PRO A O 1
ATOM 2281 N N . LEU A 1 307 ? -2.264 -2.458 18.087 1.00 92.38 307 LEU A N 1
ATOM 2282 C CA . LEU A 1 307 ? -2.252 -1.676 16.853 1.00 92.38 307 LEU A CA 1
ATOM 2283 C C . LEU A 1 307 ? -0.975 -2.000 16.093 1.00 92.38 307 LEU A C 1
ATOM 2285 O O . LEU A 1 307 ? 0.117 -1.837 16.633 1.00 92.38 307 LEU A O 1
ATOM 2289 N N . ILE A 1 308 ? -1.126 -2.425 14.841 1.00 94.50 308 ILE A N 1
ATOM 2290 C CA . ILE A 1 308 ? -0.018 -2.579 13.901 1.00 94.50 308 ILE A CA 1
ATOM 2291 C C . ILE A 1 308 ? -0.004 -1.331 13.025 1.00 94.50 308 ILE A C 1
ATOM 2293 O O . ILE A 1 308 ? -0.919 -1.118 12.230 1.00 94.50 308 ILE A O 1
ATOM 2297 N N . ASP A 1 309 ? 1.021 -0.510 13.207 1.00 92.75 309 ASP A N 1
ATOM 2298 C CA . ASP A 1 309 ? 1.361 0.601 12.332 1.00 92.75 309 ASP A CA 1
ATOM 2299 C C . ASP A 1 309 ? 2.491 0.155 11.400 1.00 92.75 309 ASP A C 1
ATOM 2301 O O . ASP A 1 309 ? 3.622 -0.118 11.814 1.00 92.75 309 ASP A O 1
ATOM 2305 N N . ASP A 1 310 ? 2.142 0.011 10.126 1.00 94.44 310 ASP A N 1
ATOM 2306 C CA . ASP A 1 310 ? 3.028 -0.516 9.098 1.00 94.44 310 ASP A CA 1
ATOM 2307 C C . ASP A 1 310 ? 3.484 0.542 8.087 1.00 94.44 310 ASP A C 1
ATOM 2309 O O . ASP A 1 310 ? 3.995 0.193 7.016 1.00 94.44 310 ASP A O 1
ATOM 2313 N N . ALA A 1 311 ? 3.320 1.828 8.419 1.00 94.69 311 ALA A N 1
ATOM 2314 C CA . ALA A 1 311 ? 3.701 2.937 7.549 1.00 94.69 311 ALA A CA 1
ATOM 2315 C C . ALA A 1 311 ? 5.175 2.854 7.112 1.00 94.69 311 ALA A C 1
ATOM 2317 O O . ALA A 1 311 ? 5.471 3.017 5.929 1.00 94.69 311 ALA A O 1
ATOM 2318 N N . ASP A 1 312 ? 6.065 2.485 8.037 1.00 94.56 312 ASP A N 1
ATOM 2319 C CA . ASP A 1 312 ? 7.519 2.419 7.827 1.00 94.56 312 ASP A CA 1
ATOM 2320 C C . ASP A 1 312 ? 8.041 1.010 7.492 1.00 94.56 312 ASP A C 1
ATOM 2322 O O . ASP A 1 312 ? 9.250 0.752 7.555 1.00 94.56 312 ASP A O 1
ATOM 2326 N N . LYS A 1 313 ? 7.146 0.075 7.140 1.00 96.00 313 LYS A N 1
ATOM 2327 C CA . LYS A 1 313 ? 7.526 -1.312 6.848 1.00 96.00 313 LYS A CA 1
ATOM 2328 C C . LYS A 1 313 ? 8.559 -1.389 5.724 1.00 96.00 313 LYS A C 1
ATOM 2330 O O . LYS A 1 313 ? 8.453 -0.720 4.696 1.00 96.00 313 LYS A O 1
ATOM 2335 N N . GLN A 1 314 ? 9.508 -2.298 5.880 1.00 96.06 314 GLN A N 1
ATOM 2336 C CA . GLN A 1 314 ? 10.480 -2.645 4.852 1.00 96.06 314 GLN A CA 1
ATOM 2337 C C . GLN A 1 314 ? 10.257 -4.085 4.421 1.00 96.06 314 GLN A C 1
ATOM 2339 O O . GLN A 1 314 ? 10.274 -4.986 5.254 1.00 96.06 314 GLN A O 1
ATOM 2344 N N . ILE A 1 315 ? 10.057 -4.297 3.122 1.00 94.94 315 ILE A N 1
ATOM 2345 C CA . ILE A 1 315 ? 9.952 -5.627 2.524 1.00 94.94 315 ILE A CA 1
ATOM 2346 C C . ILE A 1 315 ? 11.227 -5.870 1.726 1.00 94.94 315 ILE A C 1
ATOM 2348 O O . ILE A 1 315 ? 11.560 -5.094 0.833 1.00 94.94 315 ILE A O 1
ATOM 2352 N N . ILE A 1 316 ? 11.946 -6.928 2.085 1.00 91.31 316 ILE A N 1
ATOM 2353 C CA . ILE A 1 316 ? 13.163 -7.365 1.410 1.00 91.31 316 ILE A CA 1
ATOM 2354 C C . ILE A 1 316 ? 12.844 -8.691 0.737 1.00 91.31 316 ILE A C 1
ATOM 2356 O O . ILE A 1 316 ? 12.481 -9.660 1.408 1.00 91.31 316 ILE A O 1
ATOM 2360 N N . ASP A 1 317 ? 12.990 -8.723 -0.580 1.00 87.88 317 ASP A N 1
ATOM 2361 C CA . ASP A 1 317 ? 12.742 -9.915 -1.377 1.00 87.88 317 ASP A CA 1
ATOM 2362 C C . ASP A 1 317 ? 13.945 -10.875 -1.313 1.00 87.88 317 ASP A C 1
ATOM 2364 O O . ASP A 1 317 ? 15.095 -10.431 -1.379 1.00 87.88 317 ASP A O 1
ATOM 2368 N N . PRO A 1 318 ? 13.720 -12.195 -1.198 1.00 82.69 318 PRO A N 1
ATOM 2369 C CA . PRO A 1 318 ? 14.774 -13.183 -1.274 1.00 82.69 318 PRO A CA 1
ATOM 2370 C C . PRO A 1 318 ? 15.388 -13.244 -2.668 1.00 82.69 318 PRO A C 1
ATOM 2372 O O . PRO A 1 318 ? 14.730 -13.046 -3.696 1.00 82.69 318 PRO A O 1
ATOM 2375 N N . PHE A 1 319 ? 16.659 -13.623 -2.681 1.00 73.75 319 PHE A N 1
ATOM 2376 C CA . PHE A 1 319 ? 17.437 -13.860 -3.885 1.00 73.75 319 PHE A CA 1
ATOM 2377 C C . PHE A 1 319 ? 17.403 -15.345 -4.277 1.00 73.75 319 PHE A C 1
ATOM 2379 O O . PHE A 1 319 ? 17.540 -16.206 -3.413 1.00 73.75 319 PHE A O 1
ATOM 2386 N N . CYS A 1 320 ? 17.229 -15.662 -5.567 1.00 68.00 320 CYS A N 1
ATOM 2387 C CA . CYS A 1 320 ? 17.354 -17.024 -6.117 1.00 68.00 320 CYS A CA 1
ATOM 2388 C C . CYS A 1 320 ? 16.583 -18.131 -5.361 1.00 68.00 320 CYS A C 1
ATOM 2390 O O . CYS A 1 320 ? 17.083 -19.240 -5.181 1.00 68.00 320 CYS A O 1
ATOM 2392 N N . GLY A 1 321 ? 15.360 -17.841 -4.897 1.00 66.69 321 GLY A N 1
ATOM 2393 C CA . GLY A 1 321 ? 14.531 -18.817 -4.173 1.00 66.69 321 GLY A CA 1
ATOM 2394 C C . GLY A 1 321 ? 15.055 -19.200 -2.783 1.00 66.69 321 GLY A C 1
ATOM 2395 O O . GLY A 1 321 ? 14.522 -20.122 -2.166 1.00 66.69 321 GLY A O 1
ATOM 2396 N N . LEU A 1 322 ? 16.077 -18.500 -2.281 1.00 74.88 322 LEU A N 1
ATOM 2397 C CA . LEU A 1 322 ? 16.558 -18.644 -0.913 1.00 74.88 322 LEU A CA 1
ATOM 2398 C C . LEU A 1 322 ? 15.504 -18.155 0.086 1.00 74.88 322 LEU A C 1
ATOM 2400 O O . LEU A 1 322 ? 14.587 -17.401 -0.233 1.00 74.88 322 LEU A O 1
ATOM 2404 N N . THR A 1 323 ? 15.651 -18.562 1.339 1.00 84.81 323 THR A N 1
ATOM 2405 C CA . THR A 1 323 ? 14.812 -18.094 2.444 1.00 84.81 323 THR A CA 1
ATOM 2406 C C . THR A 1 323 ? 15.483 -16.905 3.126 1.00 84.81 323 THR A C 1
ATOM 2408 O O . THR A 1 323 ? 15.829 -16.985 4.297 1.00 84.81 323 THR A O 1
ATOM 2411 N N . THR A 1 324 ? 15.757 -15.832 2.383 1.00 86.75 324 THR A N 1
ATOM 2412 C CA . THR A 1 324 ? 16.383 -14.596 2.904 1.00 86.75 324 THR A CA 1
ATOM 2413 C C . THR A 1 324 ? 15.436 -13.396 2.894 1.00 86.75 324 THR A C 1
ATOM 2415 O O . THR A 1 324 ? 15.818 -12.301 3.302 1.00 86.75 324 THR A O 1
ATOM 2418 N N . GLY A 1 325 ? 14.187 -13.595 2.468 1.00 91.88 325 GLY A N 1
ATOM 2419 C CA . GLY A 1 325 ? 13.163 -12.564 2.475 1.00 91.88 325 GLY A CA 1
ATOM 2420 C C . GLY A 1 325 ? 12.827 -12.118 3.890 1.00 91.88 325 GLY A C 1
ATOM 2421 O O . GLY A 1 325 ? 12.909 -12.907 4.836 1.00 91.88 325 GLY A O 1
ATOM 2422 N N . SER A 1 326 ? 12.452 -10.853 4.056 1.00 95.62 326 SER A N 1
ATOM 2423 C CA . SER A 1 326 ? 12.081 -10.319 5.367 1.00 95.62 326 SER A CA 1
ATOM 2424 C C . SER A 1 326 ? 11.066 -9.181 5.290 1.00 95.62 326 SER A C 1
ATOM 2426 O O . SER A 1 326 ? 10.962 -8.490 4.278 1.00 95.62 326 SER A O 1
ATOM 2428 N N . ILE A 1 327 ? 10.309 -9.003 6.373 1.00 97.44 327 ILE A N 1
ATOM 2429 C CA . ILE A 1 327 ? 9.423 -7.864 6.622 1.00 97.44 327 ILE A CA 1
ATOM 2430 C C . ILE A 1 327 ? 9.862 -7.248 7.947 1.00 97.44 327 ILE A C 1
ATOM 2432 O O . ILE A 1 327 ? 9.773 -7.898 8.990 1.00 97.44 327 ILE A O 1
ATOM 2436 N N . LYS A 1 328 ? 10.356 -6.013 7.900 1.00 96.62 328 LYS A N 1
ATOM 2437 C CA . LYS A 1 328 ? 10.995 -5.324 9.028 1.00 96.62 328 LYS A CA 1
ATOM 2438 C C . LYS A 1 328 ? 10.351 -3.970 9.309 1.00 96.62 328 LYS A C 1
ATOM 2440 O O . LYS A 1 328 ? 9.601 -3.458 8.478 1.00 96.62 328 LYS A O 1
ATOM 2445 N N . ASN A 1 329 ? 10.705 -3.374 10.447 1.00 94.25 329 ASN A N 1
ATOM 2446 C CA . ASN A 1 329 ? 10.319 -2.018 10.861 1.00 94.25 329 ASN A CA 1
ATOM 2447 C C . ASN A 1 329 ? 8.806 -1.827 11.027 1.00 94.25 329 ASN A C 1
ATOM 2449 O O . ASN A 1 329 ? 8.269 -0.749 10.781 1.00 94.25 329 ASN A O 1
ATOM 2453 N N . LEU A 1 330 ? 8.110 -2.874 11.469 1.00 93.12 330 LEU A N 1
ATOM 2454 C CA . LEU A 1 330 ? 6.731 -2.725 11.921 1.00 93.12 330 LEU A CA 1
ATOM 2455 C C . LEU A 1 330 ? 6.710 -2.111 13.320 1.00 93.12 330 LEU A C 1
ATOM 2457 O O . LEU A 1 330 ? 7.359 -2.622 14.239 1.00 93.12 330 LEU A O 1
ATOM 2461 N N . HIS A 1 331 ? 5.913 -1.062 13.500 1.00 91.50 331 HIS A N 1
ATOM 2462 C CA . HIS A 1 331 ? 5.607 -0.526 14.818 1.00 91.50 331 HIS A CA 1
ATOM 2463 C C . HIS A 1 331 ? 4.351 -1.218 15.334 1.00 91.50 331 HIS A C 1
ATOM 2465 O O . HIS A 1 331 ? 3.284 -1.144 14.732 1.00 91.50 331 HIS A O 1
ATOM 2471 N N . VAL A 1 332 ? 4.475 -1.936 16.448 1.00 92.75 332 VAL A N 1
ATOM 2472 C CA . VAL A 1 332 ? 3.350 -2.663 17.032 1.00 92.75 332 VAL A CA 1
ATOM 2473 C C . VAL A 1 332 ? 3.191 -2.253 18.484 1.00 92.75 332 VAL A C 1
ATOM 2475 O O . VAL A 1 332 ? 4.088 -2.473 19.293 1.00 92.75 332 VAL A O 1
ATOM 2478 N N . TYR A 1 333 ? 2.039 -1.671 18.794 1.00 91.88 333 TYR A N 1
ATOM 2479 C CA . TYR A 1 333 ? 1.666 -1.233 20.134 1.00 91.88 333 TYR A CA 1
ATOM 2480 C C . TYR A 1 333 ? 0.802 -2.289 20.820 1.00 91.88 333 TYR A C 1
ATOM 2482 O O . TYR A 1 333 ? 0.101 -3.053 20.152 1.00 91.88 333 TYR A O 1
ATOM 2490 N N . ASN A 1 334 ? 0.805 -2.292 22.155 1.00 91.31 334 ASN A N 1
ATOM 2491 C CA . ASN A 1 334 ? -0.069 -3.114 22.993 1.00 91.31 334 ASN A CA 1
ATOM 2492 C C . ASN A 1 334 ? 0.061 -4.627 22.720 1.00 91.31 334 ASN A C 1
ATOM 2494 O O . ASN A 1 334 ? -0.909 -5.376 22.838 1.00 91.31 334 ASN A O 1
ATOM 2498 N N . ALA A 1 335 ? 1.259 -5.085 22.349 1.00 91.06 335 ALA A N 1
ATOM 2499 C CA . ALA A 1 335 ? 1.529 -6.467 21.974 1.00 91.06 335 ALA A CA 1
ATOM 2500 C C . ALA A 1 335 ? 2.826 -6.995 22.595 1.00 91.06 335 ALA A C 1
ATOM 2502 O O . ALA A 1 335 ? 3.827 -6.288 22.655 1.00 91.06 335 ALA A O 1
ATOM 2503 N N . ILE A 1 336 ? 2.807 -8.268 23.000 1.00 86.44 336 ILE A N 1
ATOM 2504 C CA . ILE A 1 336 ? 3.993 -9.012 23.476 1.00 86.44 336 ILE A CA 1
ATOM 2505 C C . ILE A 1 336 ? 4.240 -10.302 22.718 1.00 86.44 336 ILE A C 1
ATOM 2507 O O . ILE A 1 336 ? 5.354 -10.816 22.708 1.00 86.44 336 ILE A O 1
ATOM 2511 N N . VAL A 1 337 ? 3.192 -10.848 22.109 1.00 91.38 337 VAL A N 1
ATOM 2512 C CA . VAL A 1 337 ? 3.276 -12.023 21.260 1.00 91.38 337 VAL A CA 1
ATOM 2513 C C . VAL A 1 337 ? 3.162 -11.5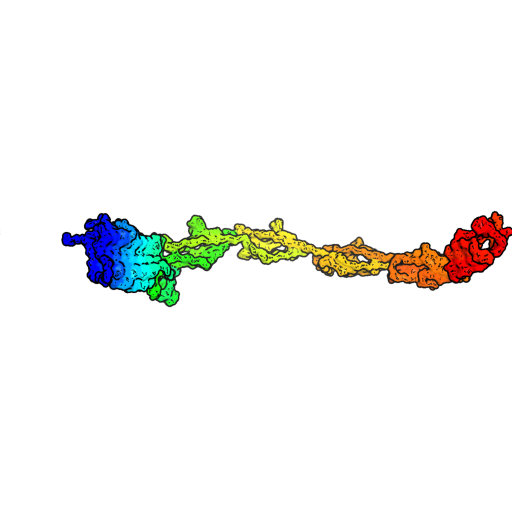61 19.821 1.00 91.38 337 VAL A C 1
ATOM 2515 O O . VAL A 1 337 ? 2.251 -10.804 19.481 1.00 91.38 337 VAL A O 1
ATOM 2518 N N . PHE A 1 338 ? 4.062 -12.066 18.986 1.00 95.25 338 PHE A N 1
ATOM 2519 C CA . PHE A 1 338 ? 4.068 -11.875 17.545 1.00 95.25 338 PHE A CA 1
ATOM 2520 C C . PHE A 1 338 ? 4.046 -13.255 16.905 1.00 95.25 338 PHE A C 1
ATOM 2522 O O . PHE A 1 338 ? 4.827 -14.120 17.288 1.00 95.25 338 PHE A O 1
ATOM 2529 N N . GLN A 1 339 ? 3.135 -13.487 15.968 1.00 96.94 339 GLN A N 1
ATOM 2530 C CA . GLN A 1 339 ? 3.067 -14.723 15.200 1.00 96.94 339 GLN A CA 1
ATOM 2531 C C . GLN A 1 339 ? 2.823 -14.393 13.738 1.00 96.94 339 GLN A C 1
ATOM 2533 O O . GLN A 1 339 ? 1.774 -13.871 13.359 1.00 96.94 339 GLN A O 1
ATOM 2538 N N . TRP A 1 340 ? 3.804 -14.718 12.915 1.00 97.81 340 TRP A N 1
ATOM 2539 C CA . TRP A 1 340 ? 3.735 -14.572 11.476 1.00 97.81 340 TRP A CA 1
ATOM 2540 C C . TRP A 1 340 ? 3.164 -15.822 10.845 1.00 97.81 340 TRP A C 1
ATOM 2542 O O . TRP A 1 340 ? 3.604 -16.929 11.149 1.00 97.81 340 TRP A O 1
ATOM 2552 N N . PHE A 1 341 ? 2.225 -15.638 9.928 1.00 98.06 341 PHE A N 1
ATOM 2553 C CA . PHE A 1 341 ? 1.568 -16.711 9.205 1.00 98.06 341 PHE A CA 1
ATOM 2554 C C . PHE A 1 341 ? 1.787 -16.558 7.709 1.00 98.06 341 PHE A C 1
ATOM 2556 O O . PHE A 1 341 ? 1.766 -15.445 7.185 1.00 98.06 341 PHE A O 1
ATOM 2563 N N . ASN A 1 342 ? 1.952 -17.677 7.011 1.00 96.81 342 ASN A N 1
ATOM 2564 C CA . ASN A 1 342 ? 1.869 -17.706 5.553 1.00 96.81 342 ASN A CA 1
ATOM 2565 C C . ASN A 1 342 ? 0.402 -17.783 5.079 1.00 96.81 342 ASN A C 1
ATOM 2567 O O . ASN A 1 342 ? -0.526 -17.965 5.868 1.00 96.81 342 ASN A O 1
ATOM 2571 N N . ARG A 1 343 ? 0.180 -17.714 3.761 1.00 95.25 343 ARG A N 1
ATOM 2572 C CA . ARG A 1 343 ? -1.156 -17.851 3.144 1.00 95.25 343 ARG A CA 1
ATOM 2573 C C . ARG A 1 343 ? -1.895 -19.153 3.500 1.00 95.25 343 ARG A C 1
ATOM 2575 O O . ARG A 1 343 ? -3.121 -19.173 3.459 1.00 95.25 343 ARG A O 1
ATOM 2582 N N . ALA A 1 344 ? -1.176 -20.225 3.836 1.00 95.62 344 ALA A N 1
ATOM 2583 C CA . ALA A 1 344 ? -1.760 -21.501 4.255 1.00 95.62 344 ALA A CA 1
ATOM 2584 C C . ALA A 1 344 ? -2.147 -21.530 5.749 1.00 95.62 344 ALA A C 1
ATOM 2586 O O . ALA A 1 344 ? -2.635 -22.549 6.230 1.00 95.62 344 ALA A O 1
ATOM 2587 N N . GLY A 1 345 ? -1.929 -20.437 6.489 1.00 94.81 345 GLY A N 1
ATOM 2588 C CA . GLY A 1 345 ? -2.223 -20.347 7.918 1.00 94.81 345 GLY A CA 1
ATOM 2589 C C . GLY A 1 345 ? -1.200 -21.058 8.806 1.00 94.81 345 GLY A C 1
ATOM 2590 O O . GLY A 1 345 ? -1.497 -21.345 9.963 1.00 94.81 345 GLY A O 1
ATOM 2591 N N . GLN A 1 346 ? -0.001 -21.349 8.296 1.00 96.75 346 GLN A N 1
ATOM 2592 C CA . GLN A 1 346 ? 1.083 -21.954 9.074 1.00 96.75 346 GLN A CA 1
ATOM 2593 C C . GLN A 1 346 ? 1.971 -20.870 9.683 1.00 96.75 346 GLN A C 1
ATOM 2595 O O . GLN A 1 346 ? 2.273 -19.882 9.012 1.00 96.75 346 GLN A O 1
ATOM 2600 N N . ILE A 1 347 ? 2.417 -21.077 10.924 1.00 96.62 347 ILE A N 1
ATOM 2601 C CA . ILE A 1 347 ? 3.337 -20.162 11.610 1.00 96.62 347 ILE A CA 1
ATOM 2602 C C . ILE A 1 347 ? 4.725 -20.248 10.961 1.00 96.62 347 ILE A C 1
ATOM 2604 O O . ILE A 1 347 ? 5.277 -21.338 10.827 1.00 96.62 347 ILE A O 1
ATOM 2608 N N . VAL A 1 348 ? 5.289 -19.098 10.589 1.00 96.81 348 VAL A N 1
ATOM 2609 C CA . VAL A 1 348 ? 6.613 -18.965 9.950 1.00 96.81 348 VAL A CA 1
ATOM 2610 C C . VAL A 1 348 ? 7.594 -18.090 10.739 1.00 96.81 348 VAL A C 1
ATOM 2612 O O . VAL A 1 348 ? 8.763 -18.011 10.382 1.00 96.81 348 VAL A O 1
ATOM 2615 N N . GLY A 1 349 ? 7.152 -17.448 11.822 1.00 96.12 349 GLY A N 1
ATOM 2616 C CA . GLY A 1 349 ? 8.007 -16.626 12.679 1.00 96.12 349 GLY A CA 1
ATOM 2617 C C . GLY A 1 349 ? 7.283 -16.178 13.947 1.00 96.12 349 GLY A C 1
ATOM 2618 O O . GLY A 1 349 ? 6.058 -16.089 13.951 1.00 96.12 349 GLY A O 1
ATOM 2619 N N . ASN A 1 350 ? 8.038 -15.904 15.017 1.00 95.62 350 ASN A N 1
ATOM 2620 C CA . ASN A 1 350 ? 7.489 -15.486 16.320 1.00 95.62 350 ASN A CA 1
ATOM 2621 C C . ASN A 1 350 ? 8.065 -14.157 16.848 1.00 95.62 350 ASN A C 1
ATOM 2623 O O . ASN A 1 350 ? 7.823 -13.774 17.990 1.00 95.62 350 ASN A O 1
ATOM 2627 N N . ASN A 1 351 ? 8.862 -13.470 16.031 1.00 94.94 351 ASN A N 1
ATOM 2628 C CA . ASN A 1 351 ? 9.402 -12.153 16.351 1.00 94.94 351 ASN A CA 1
ATOM 2629 C C . ASN A 1 351 ? 8.530 -11.068 15.713 1.00 94.94 351 ASN A C 1
ATOM 2631 O O . ASN A 1 351 ? 7.739 -11.350 14.812 1.00 94.94 351 ASN A O 1
ATOM 2635 N N . ARG A 1 352 ? 8.690 -9.823 16.175 1.00 93.94 352 ARG A N 1
ATOM 2636 C CA . ARG A 1 352 ? 8.007 -8.663 15.583 1.00 93.94 352 ARG A CA 1
ATOM 2637 C C . ARG A 1 352 ? 8.321 -8.547 14.091 1.00 93.94 352 ARG A C 1
ATOM 2639 O O . ARG A 1 352 ? 7.404 -8.503 13.278 1.00 93.94 352 ARG A O 1
ATOM 2646 N N . ASP A 1 353 ? 9.605 -8.565 13.751 1.00 95.56 353 ASP A N 1
ATOM 2647 C CA . ASP A 1 353 ? 10.072 -8.598 12.368 1.00 95.56 353 ASP A CA 1
ATOM 2648 C C . ASP A 1 353 ? 10.087 -10.050 11.857 1.00 95.56 353 ASP A C 1
ATOM 2650 O O . ASP A 1 353 ? 10.479 -10.973 12.581 1.00 95.56 353 ASP A O 1
ATOM 2654 N N . LEU A 1 354 ? 9.641 -10.259 10.616 1.00 97.31 354 LEU A N 1
ATOM 2655 C CA . LEU A 1 354 ? 9.745 -11.549 9.936 1.00 97.31 354 LEU A CA 1
ATOM 2656 C C . LEU A 1 354 ? 11.059 -11.594 9.176 1.00 97.31 354 LEU A C 1
ATOM 2658 O O . LEU A 1 354 ? 11.314 -10.736 8.339 1.00 97.31 354 LEU A O 1
ATOM 2662 N N . GLU A 1 355 ? 11.873 -12.613 9.411 1.00 95.69 355 GLU A N 1
ATOM 2663 C CA . GLU A 1 355 ? 13.167 -12.755 8.754 1.00 95.69 355 GLU A CA 1
ATOM 2664 C C . GLU A 1 355 ? 13.344 -14.156 8.185 1.00 95.69 355 GLU A C 1
ATOM 2666 O O . GLU A 1 355 ? 12.799 -15.125 8.711 1.00 95.69 355 GLU A O 1
ATOM 2671 N N . ASN A 1 356 ? 14.169 -14.252 7.145 1.00 92.62 356 ASN A N 1
ATOM 2672 C CA . ASN A 1 356 ? 14.614 -15.501 6.541 1.00 92.62 356 ASN A CA 1
ATOM 2673 C C . ASN A 1 356 ? 13.476 -16.392 6.017 1.00 92.62 356 ASN A C 1
ATOM 2675 O O . ASN A 1 356 ? 13.430 -17.596 6.277 1.00 92.62 356 ASN A O 1
ATOM 2679 N N . VAL A 1 357 ? 12.556 -15.803 5.252 1.00 93.00 357 VAL A N 1
ATOM 2680 C CA . VAL A 1 357 ? 11.428 -16.513 4.634 1.00 93.00 357 VAL A CA 1
ATOM 2681 C C . VAL A 1 357 ? 11.519 -16.509 3.103 1.00 93.00 357 VAL A C 1
ATOM 2683 O O . VAL A 1 357 ? 12.149 -15.623 2.523 1.00 93.00 357 VAL A O 1
ATOM 2686 N N . PRO A 1 358 ? 10.938 -17.506 2.412 1.00 91.38 358 PRO A N 1
ATOM 2687 C CA . PRO A 1 358 ? 10.886 -17.510 0.952 1.00 91.38 358 PRO A CA 1
ATOM 2688 C C . PRO A 1 358 ? 9.921 -16.442 0.412 1.00 91.38 358 PRO A C 1
ATOM 2690 O O . PRO A 1 358 ? 9.157 -15.826 1.161 1.00 91.38 358 PRO A O 1
ATOM 2693 N N . ALA A 1 359 ? 9.909 -16.270 -0.910 1.00 90.00 359 ALA A N 1
ATOM 2694 C CA . ALA A 1 359 ? 8.899 -15.470 -1.595 1.00 90.00 359 ALA A CA 1
ATOM 2695 C C . ALA A 1 359 ? 7.498 -15.999 -1.253 1.00 90.00 359 ALA A C 1
ATOM 2697 O O . ALA A 1 359 ? 7.272 -17.212 -1.197 1.00 90.00 359 ALA A O 1
ATOM 2698 N N . GLY A 1 360 ? 6.547 -15.103 -1.007 1.00 92.56 360 GLY A N 1
ATOM 2699 C CA . GLY A 1 360 ? 5.217 -15.500 -0.569 1.00 92.56 360 GLY A CA 1
ATOM 2700 C C . GLY A 1 360 ? 4.410 -14.373 0.054 1.00 92.56 360 GLY A C 1
ATOM 2701 O O . GLY A 1 360 ? 4.839 -13.225 0.131 1.00 92.56 360 GLY A O 1
ATOM 2702 N N . THR A 1 361 ? 3.210 -14.722 0.508 1.00 96.31 361 THR A N 1
ATOM 2703 C CA . THR A 1 361 ? 2.302 -13.798 1.194 1.00 96.31 361 THR A CA 1
ATOM 2704 C C . THR A 1 361 ? 2.217 -14.160 2.669 1.00 96.31 361 THR A C 1
ATOM 2706 O O . THR A 1 361 ? 1.941 -15.317 3.008 1.00 96.31 361 THR A O 1
ATOM 2709 N N . TYR A 1 362 ? 2.409 -13.158 3.522 1.00 97.88 362 TYR A N 1
ATOM 2710 C CA . TYR A 1 362 ? 2.497 -13.289 4.970 1.00 97.88 362 TYR A CA 1
ATOM 2711 C C . TYR A 1 362 ? 1.585 -12.289 5.675 1.00 97.88 362 TYR A C 1
ATOM 2713 O O . TYR A 1 362 ? 1.295 -11.226 5.139 1.00 97.88 362 TYR A O 1
ATOM 2721 N N . TYR A 1 363 ? 1.143 -12.601 6.886 1.00 97.81 363 TYR A N 1
ATOM 2722 C CA . TYR A 1 363 ? 0.453 -11.652 7.760 1.00 97.81 363 TYR A CA 1
ATOM 2723 C C . TYR A 1 363 ? 0.862 -11.883 9.215 1.00 97.81 363 TYR A C 1
ATOM 2725 O O . TYR A 1 363 ? 1.203 -13.002 9.606 1.00 97.81 363 TYR A O 1
ATOM 2733 N N . LEU A 1 364 ? 0.833 -10.822 10.013 1.00 97.62 364 LEU A N 1
ATOM 2734 C CA . LEU A 1 364 ? 1.196 -10.828 11.421 1.00 97.62 364 LEU A CA 1
ATOM 2735 C C . LEU A 1 364 ? -0.071 -10.867 12.276 1.00 97.62 364 LEU A C 1
ATOM 2737 O O . LEU A 1 364 ? -0.966 -10.042 12.109 1.00 97.62 364 LEU A O 1
ATOM 2741 N N . LYS A 1 365 ? -0.130 -11.791 13.234 1.00 95.50 365 LYS A N 1
ATOM 2742 C CA . LYS A 1 365 ? -0.994 -11.663 14.409 1.00 95.50 365 LYS A CA 1
ATOM 2743 C C . LYS A 1 365 ? -0.156 -11.185 15.580 1.00 95.50 365 LYS A C 1
ATOM 2745 O O . LYS A 1 365 ? 0.848 -11.815 15.910 1.00 95.50 365 LYS A O 1
ATOM 2750 N N . ALA A 1 366 ? -0.562 -10.089 16.205 1.00 94.69 366 ALA A N 1
ATOM 2751 C CA . ALA A 1 366 ? 0.154 -9.517 17.334 1.00 94.69 366 ALA A CA 1
ATOM 2752 C C . ALA A 1 366 ? -0.791 -9.153 18.476 1.00 94.69 366 ALA A C 1
ATOM 2754 O O . ALA A 1 366 ? -1.950 -8.818 18.246 1.00 94.69 366 ALA A O 1
ATOM 2755 N N . GLY A 1 367 ? -0.299 -9.224 19.710 1.00 92.12 367 GLY A N 1
ATOM 2756 C CA . GLY A 1 367 ? -1.066 -8.853 20.895 1.00 92.12 367 GLY A CA 1
ATOM 2757 C C . GLY A 1 367 ? -0.753 -9.733 22.100 1.00 92.12 367 GLY A C 1
ATOM 2758 O O . GLY A 1 367 ? 0.392 -10.106 22.357 1.00 92.12 367 GLY A O 1
ATOM 2759 N N . GLN A 1 368 ? -1.805 -10.077 22.827 1.00 89.12 368 GLN A N 1
ATOM 2760 C CA . GLN A 1 368 ? -1.875 -11.010 23.942 1.00 89.12 368 GLN A CA 1
ATOM 2761 C C . GLN A 1 368 ? -2.906 -12.087 23.562 1.00 89.12 368 GLN A C 1
ATOM 2763 O O . GLN A 1 368 ? -4.084 -11.983 23.921 1.00 89.12 368 GLN A O 1
ATOM 2768 N N . MET A 1 369 ? -2.456 -13.070 22.769 1.00 85.38 369 MET A N 1
ATOM 2769 C CA . MET A 1 369 ? -3.274 -14.091 22.087 1.00 85.38 369 MET A CA 1
ATOM 2770 C C . MET A 1 369 ? -4.448 -14.612 22.933 1.00 85.38 369 MET A C 1
ATOM 2772 O O . MET A 1 369 ? -4.273 -14.961 24.105 1.00 85.38 369 MET A O 1
ATOM 2776 N N . GLY A 1 370 ? -5.641 -14.689 22.337 1.00 76.12 370 GLY A N 1
ATOM 2777 C CA . GLY A 1 370 ? -6.853 -15.226 22.979 1.00 76.12 370 GLY A CA 1
ATOM 2778 C C . GLY A 1 370 ? -7.611 -14.259 23.901 1.00 76.12 370 GLY A C 1
ATOM 2779 O O . GLY A 1 370 ? -8.554 -14.674 24.558 1.00 76.12 370 GLY A O 1
ATOM 2780 N N . ALA A 1 371 ? -7.205 -12.991 23.980 1.00 73.69 371 ALA A N 1
ATOM 2781 C CA . ALA A 1 371 ? -7.982 -11.936 24.648 1.00 73.69 371 ALA A CA 1
ATOM 2782 C C . ALA A 1 371 ? -7.918 -10.613 23.877 1.00 73.69 371 ALA A C 1
ATOM 2784 O O . ALA A 1 371 ? -8.927 -9.962 23.641 1.00 73.69 371 ALA A O 1
ATOM 2785 N N . CYS A 1 372 ? -6.703 -10.230 23.479 1.00 85.38 372 CYS A N 1
ATOM 2786 C CA . CYS A 1 372 ? -6.397 -8.942 22.873 1.00 85.38 372 CYS A CA 1
ATOM 2787 C C . CYS A 1 372 ? -5.400 -9.146 21.749 1.00 85.38 372 CYS A C 1
ATOM 2789 O O . CYS A 1 372 ? -4.198 -9.047 21.984 1.00 85.38 372 CYS A O 1
ATOM 2791 N N . ASP A 1 373 ? -5.858 -9.454 20.544 1.00 90.31 373 ASP A N 1
ATOM 2792 C CA . ASP A 1 373 ? -4.981 -9.553 19.386 1.00 90.31 373 ASP A CA 1
ATOM 2793 C C . ASP A 1 373 ? -5.528 -8.813 18.167 1.00 90.31 373 ASP A C 1
ATOM 2795 O O . ASP A 1 373 ? -6.709 -8.489 18.052 1.00 90.31 373 ASP A O 1
ATOM 2799 N N . VAL A 1 374 ? -4.607 -8.467 17.277 1.00 93.19 374 VAL A N 1
ATOM 2800 C CA . VAL A 1 374 ? -4.882 -7.835 15.994 1.00 93.19 374 VAL A CA 1
ATOM 2801 C C . VAL A 1 374 ? -4.207 -8.649 14.905 1.00 93.19 374 VAL A C 1
ATOM 2803 O O . VAL A 1 374 ? -3.125 -9.207 15.097 1.00 93.19 374 VAL A O 1
ATOM 2806 N N . THR A 1 375 ? -4.860 -8.727 13.752 1.00 95.00 375 THR A N 1
ATOM 2807 C CA . THR A 1 375 ? -4.290 -9.315 12.540 1.00 95.00 375 THR A CA 1
ATOM 2808 C C . THR A 1 375 ? -3.978 -8.188 11.563 1.00 95.00 375 THR A C 1
ATOM 2810 O O . THR A 1 375 ? -4.844 -7.355 11.296 1.00 95.00 375 THR A O 1
ATOM 2813 N N . SER A 1 376 ? -2.750 -8.146 11.049 1.00 96.19 376 SER A N 1
ATOM 2814 C CA . SER A 1 376 ? -2.335 -7.177 10.035 1.00 96.19 376 SER A CA 1
ATOM 2815 C C . SER A 1 376 ? -3.034 -7.425 8.698 1.00 96.19 376 SER A C 1
ATOM 2817 O O . SER A 1 376 ? -3.600 -8.492 8.445 1.00 96.19 376 SER A O 1
ATOM 2819 N N . ALA A 1 377 ? -2.899 -6.468 7.779 1.00 95.69 377 ALA A N 1
ATOM 2820 C CA . ALA A 1 377 ? -3.056 -6.763 6.361 1.00 95.69 377 ALA A CA 1
ATOM 2821 C C . ALA A 1 377 ? -2.012 -7.801 5.900 1.00 95.69 377 ALA A C 1
ATOM 2823 O O . ALA A 1 377 ? -1.013 -8.063 6.576 1.00 95.69 377 ALA A O 1
ATOM 2824 N N . THR A 1 378 ? -2.229 -8.396 4.730 1.00 96.69 378 THR A N 1
ATOM 2825 C CA . THR A 1 378 ? -1.244 -9.294 4.121 1.00 96.69 378 THR A CA 1
ATOM 2826 C C . THR A 1 378 ? -0.127 -8.506 3.442 1.00 96.69 378 THR A C 1
ATOM 2828 O O . THR A 1 378 ? -0.401 -7.613 2.640 1.00 96.69 378 THR A O 1
ATOM 2831 N N . TYR A 1 379 ? 1.117 -8.906 3.673 1.00 96.88 379 TYR A N 1
ATOM 2832 C CA . TYR A 1 379 ? 2.315 -8.417 3.000 1.00 96.88 379 TYR A CA 1
ATOM 2833 C C . TYR A 1 379 ? 2.799 -9.450 1.983 1.00 96.88 379 TYR A C 1
ATOM 2835 O O . TYR A 1 379 ? 2.743 -10.653 2.239 1.00 96.88 379 TYR A O 1
ATOM 2843 N N . THR A 1 380 ? 3.280 -8.994 0.828 1.00 95.06 380 THR A N 1
ATOM 2844 C CA . THR A 1 380 ? 3.833 -9.878 -0.205 1.00 95.06 380 THR A CA 1
ATOM 2845 C C . THR A 1 380 ? 5.325 -9.641 -0.323 1.00 95.06 380 THR A C 1
ATOM 2847 O O . THR A 1 380 ? 5.744 -8.519 -0.580 1.00 95.06 380 THR A O 1
ATOM 2850 N N . ILE A 1 381 ? 6.088 -10.711 -0.143 1.00 92.44 381 ILE A N 1
ATOM 2851 C CA . ILE A 1 381 ? 7.509 -10.791 -0.449 1.00 92.44 381 ILE A CA 1
ATOM 2852 C C . ILE A 1 381 ? 7.616 -11.374 -1.861 1.00 92.44 381 ILE A C 1
ATOM 2854 O O . ILE A 1 381 ? 7.132 -12.483 -2.115 1.00 92.44 381 ILE A O 1
ATOM 2858 N N . GLY A 1 382 ? 8.191 -10.607 -2.782 1.00 84.50 382 GLY A N 1
ATOM 2859 C CA . GLY A 1 382 ? 8.436 -11.009 -4.162 1.00 84.50 382 GLY A CA 1
ATOM 2860 C C . GLY A 1 382 ? 9.590 -12.004 -4.285 1.00 84.50 382 GLY A C 1
ATOM 2861 O O . GLY A 1 382 ? 10.073 -12.560 -3.306 1.00 84.50 382 GLY A O 1
ATOM 2862 N N . SER A 1 383 ? 10.038 -12.245 -5.513 1.00 76.75 383 SER A N 1
ATOM 2863 C CA . SER A 1 383 ? 11.327 -12.883 -5.785 1.00 76.75 383 SER A CA 1
ATOM 2864 C C . SER A 1 383 ? 12.111 -11.907 -6.633 1.00 76.75 383 SER A C 1
ATOM 2866 O O . SER A 1 383 ? 11.626 -11.501 -7.693 1.00 76.75 383 SER A O 1
ATOM 2868 N N . ILE A 1 384 ? 13.328 -11.566 -6.214 1.00 66.19 384 ILE A N 1
ATOM 2869 C CA . ILE A 1 384 ? 14.257 -10.909 -7.131 1.00 66.19 384 ILE A CA 1
ATOM 2870 C C . ILE A 1 384 ? 14.477 -11.905 -8.278 1.00 66.19 384 ILE A C 1
ATOM 2872 O O . ILE A 1 384 ? 14.607 -13.111 -8.035 1.00 66.19 384 ILE A O 1
ATOM 2876 N N . GLY A 1 385 ? 14.415 -11.427 -9.526 1.00 61.91 385 GLY A N 1
ATOM 2877 C CA . GLY A 1 385 ? 14.696 -12.231 -10.718 1.00 61.91 385 GLY A CA 1
ATOM 2878 C C . GLY A 1 385 ? 16.106 -12.832 -10.683 1.00 61.91 385 GLY A C 1
ATOM 2879 O O . GLY A 1 385 ? 16.793 -12.769 -9.671 1.00 61.91 385 GLY A O 1
ATOM 2880 N N . ASN A 1 386 ? 16.573 -13.390 -11.799 1.00 65.62 386 ASN A N 1
ATOM 2881 C CA . ASN A 1 386 ? 17.868 -14.079 -11.954 1.00 65.62 386 ASN A CA 1
ATOM 2882 C C . ASN A 1 386 ? 19.141 -13.290 -11.547 1.00 65.62 386 ASN A C 1
ATOM 2884 O O . ASN A 1 386 ? 20.233 -13.740 -11.861 1.00 65.62 386 ASN A O 1
ATOM 2888 N N . GLY A 1 387 ? 19.048 -12.138 -10.878 1.00 74.31 387 GLY A N 1
ATOM 2889 C CA . GLY A 1 387 ? 20.172 -11.480 -10.220 1.00 74.31 387 GLY A CA 1
ATOM 2890 C C . GLY A 1 387 ? 21.092 -10.708 -11.135 1.00 74.31 387 GLY A C 1
ATOM 2891 O O . GLY A 1 387 ? 22.188 -10.381 -10.699 1.00 74.31 387 GLY A O 1
ATOM 2892 N N . ILE A 1 388 ? 20.700 -10.456 -12.383 1.00 83.12 388 ILE A N 1
ATOM 2893 C CA . ILE A 1 388 ? 21.547 -9.808 -13.386 1.00 83.12 388 ILE A CA 1
ATOM 2894 C C . ILE A 1 388 ? 21.070 -8.375 -13.594 1.00 83.12 388 ILE A C 1
ATOM 2896 O O . ILE A 1 388 ? 19.923 -8.158 -13.977 1.00 83.12 388 ILE A O 1
ATOM 2900 N N . ASP A 1 389 ? 21.968 -7.416 -13.384 1.00 84.56 389 ASP A N 1
ATOM 2901 C CA . ASP A 1 389 ? 21.775 -6.018 -13.766 1.00 84.56 389 ASP A CA 1
ATOM 2902 C C . ASP A 1 389 ? 22.687 -5.698 -14.953 1.00 84.56 389 ASP A C 1
ATOM 2904 O O . ASP A 1 389 ? 23.891 -5.490 -14.807 1.00 84.56 389 ASP A O 1
ATOM 2908 N N . ASP A 1 390 ? 22.123 -5.686 -16.154 1.00 88.62 390 ASP A N 1
ATOM 2909 C CA . ASP A 1 390 ? 22.841 -5.368 -17.385 1.00 88.62 390 ASP A CA 1
ATOM 2910 C C . ASP A 1 390 ? 22.470 -3.983 -17.947 1.00 88.62 390 ASP A C 1
ATOM 2912 O O . ASP A 1 390 ? 22.753 -3.694 -19.118 1.00 88.62 390 ASP A O 1
ATOM 2916 N N . ALA A 1 391 ? 21.859 -3.114 -17.128 1.00 86.69 391 ALA A N 1
ATOM 2917 C CA . ALA A 1 391 ? 21.418 -1.783 -17.546 1.00 86.69 391 ALA A CA 1
ATOM 2918 C C . ALA A 1 391 ? 22.596 -0.897 -17.982 1.00 86.69 391 ALA A C 1
ATOM 2920 O O . ALA A 1 391 ? 22.480 -0.130 -18.936 1.00 86.69 391 ALA A O 1
ATOM 2921 N N . ASN A 1 392 ? 23.749 -1.059 -17.326 1.00 89.00 392 ASN A N 1
ATOM 2922 C CA . ASN A 1 392 ? 24.974 -0.301 -17.591 1.00 89.00 392 ASN A CA 1
ATOM 2923 C C . ASN A 1 392 ? 26.014 -1.080 -18.414 1.00 89.00 392 ASN A C 1
ATOM 2925 O O . ASN A 1 392 ? 27.180 -0.673 -18.470 1.00 89.00 392 ASN A O 1
ATOM 2929 N N . LYS A 1 393 ? 25.616 -2.195 -19.049 1.00 94.12 393 LYS A N 1
ATOM 2930 C CA . LYS A 1 393 ? 26.540 -3.032 -19.824 1.00 94.12 393 LYS A CA 1
ATOM 2931 C C . LYS A 1 393 ? 27.245 -2.216 -20.907 1.00 94.12 393 LYS A C 1
ATOM 2933 O O . LYS A 1 393 ? 26.629 -1.418 -21.613 1.00 94.12 393 LYS A O 1
ATOM 2938 N N . LYS A 1 394 ? 28.538 -2.469 -21.077 1.00 94.50 394 LYS A N 1
ATOM 2939 C CA . LYS A 1 394 ? 29.352 -1.875 -22.136 1.00 94.50 394 LYS A CA 1
ATOM 2940 C C . LYS A 1 394 ? 29.944 -2.983 -22.987 1.00 94.50 394 LYS A C 1
ATOM 2942 O O . LYS A 1 394 ? 30.811 -3.719 -22.526 1.00 94.50 394 LYS A O 1
ATOM 2947 N N . ILE A 1 395 ? 29.476 -3.079 -24.224 1.00 95.81 395 ILE A N 1
ATOM 2948 C CA . ILE A 1 395 ? 30.027 -3.993 -25.220 1.00 95.81 395 ILE A CA 1
ATOM 2949 C C . ILE A 1 395 ? 30.870 -3.166 -26.188 1.00 95.81 395 ILE A C 1
ATOM 2951 O O . ILE A 1 395 ? 30.393 -2.169 -26.728 1.00 95.81 395 ILE A O 1
ATOM 2955 N N . THR A 1 396 ? 32.124 -3.566 -26.362 1.00 94.12 396 THR A N 1
ATOM 2956 C CA . THR A 1 396 ? 33.028 -3.035 -27.383 1.00 94.12 396 THR A CA 1
ATOM 2957 C C . THR A 1 396 ? 33.246 -4.137 -28.409 1.00 94.12 396 THR A C 1
ATOM 2959 O O . THR A 1 396 ? 33.707 -5.218 -28.041 1.00 94.12 396 THR A O 1
ATOM 2962 N N . ASP A 1 397 ? 32.904 -3.862 -29.663 1.00 92.38 397 ASP A N 1
ATOM 2963 C CA . ASP A 1 397 ? 33.138 -4.766 -30.789 1.00 92.38 397 ASP A CA 1
ATOM 2964 C C . ASP A 1 397 ? 34.643 -4.918 -31.080 1.00 92.38 397 ASP A C 1
ATOM 2966 O O . ASP A 1 397 ? 35.433 -4.033 -30.742 1.00 92.38 397 ASP A O 1
ATOM 2970 N N . GLU A 1 398 ? 35.053 -6.040 -31.680 1.00 87.62 398 GLU A N 1
ATOM 2971 C CA . GLU A 1 398 ? 36.437 -6.201 -32.139 1.00 87.62 398 GLU A CA 1
ATOM 2972 C C . GLU A 1 398 ? 36.655 -5.522 -33.499 1.00 87.62 398 GLU A C 1
ATOM 2974 O O . GLU A 1 398 ? 35.720 -5.383 -34.292 1.00 87.62 398 GLU A O 1
ATOM 2979 N N . ASN A 1 399 ? 37.902 -5.165 -33.806 1.00 87.19 399 ASN A N 1
ATOM 2980 C CA . ASN A 1 399 ? 38.285 -4.608 -35.104 1.00 87.19 399 ASN A CA 1
ATOM 2981 C C . ASN A 1 399 ? 39.064 -5.632 -35.930 1.00 87.19 399 ASN A C 1
ATOM 2983 O O . ASN A 1 399 ? 40.094 -6.138 -35.485 1.00 87.19 399 ASN A O 1
ATOM 2987 N N . CYS A 1 400 ? 38.588 -5.905 -37.146 1.00 80.25 400 CYS A N 1
ATOM 2988 C CA . CYS A 1 400 ? 39.279 -6.687 -38.177 1.00 80.25 400 CYS A CA 1
ATOM 2989 C C . CYS A 1 400 ? 39.955 -7.975 -37.672 1.00 80.25 400 CYS A C 1
ATOM 2991 O O . CYS A 1 400 ? 41.101 -8.267 -38.009 1.00 80.25 400 CYS A O 1
ATOM 2993 N N . GLY A 1 401 ? 39.240 -8.749 -36.849 1.00 82.00 401 GLY A N 1
ATOM 2994 C CA . GLY A 1 401 ? 39.703 -10.041 -36.326 1.00 82.00 401 GLY A CA 1
ATOM 2995 C C . GLY A 1 401 ? 40.835 -9.970 -35.292 1.00 82.00 401 GLY A C 1
ATOM 2996 O O . GLY A 1 401 ? 41.453 -10.991 -34.996 1.00 82.00 401 GLY A O 1
ATOM 2997 N N . ALA A 1 402 ? 41.133 -8.789 -34.740 1.00 82.94 402 ALA A N 1
ATOM 2998 C CA . ALA A 1 402 ? 42.203 -8.597 -33.761 1.00 82.94 402 ALA A CA 1
ATOM 2999 C C . ALA A 1 402 ? 41.911 -9.202 -32.375 1.00 82.94 402 ALA A C 1
ATOM 3001 O O . ALA A 1 402 ? 42.792 -9.191 -31.518 1.00 82.94 402 ALA A O 1
ATOM 3002 N N . SER A 1 403 ? 40.702 -9.721 -32.128 1.00 89.06 403 SER A N 1
ATOM 3003 C CA . SER A 1 403 ? 40.275 -10.225 -30.818 1.00 89.06 403 SER A CA 1
ATOM 3004 C C . SER A 1 403 ? 40.428 -9.196 -29.697 1.00 89.06 403 SER A C 1
ATOM 3006 O O . SER A 1 403 ? 40.827 -9.527 -28.588 1.00 89.06 403 SER A O 1
ATOM 3008 N N . ASN A 1 404 ? 40.131 -7.926 -29.974 1.00 89.19 404 ASN A N 1
ATOM 3009 C CA . ASN A 1 404 ? 40.223 -6.819 -29.014 1.00 89.19 404 ASN A CA 1
ATOM 3010 C C . ASN A 1 404 ? 38.850 -6.349 -28.491 1.00 89.19 404 ASN A C 1
ATOM 3012 O O . ASN A 1 404 ? 38.756 -5.297 -27.855 1.00 89.19 404 ASN A O 1
ATOM 3016 N N . GLY A 1 405 ? 37.790 -7.132 -28.725 1.00 92.62 405 GLY A N 1
ATOM 3017 C CA . GLY A 1 405 ? 36.455 -6.865 -28.198 1.00 92.62 405 GLY A CA 1
ATOM 3018 C C . GLY A 1 405 ? 36.371 -7.041 -26.678 1.00 92.62 405 GLY A C 1
ATOM 3019 O O . GLY A 1 405 ? 37.261 -7.609 -26.035 1.00 92.62 405 GLY A O 1
ATOM 3020 N N . SER A 1 406 ? 35.288 -6.550 -26.070 1.00 95.88 406 SER A N 1
ATOM 3021 C CA . SER A 1 406 ? 35.050 -6.698 -24.627 1.00 95.88 406 SER A CA 1
ATOM 3022 C C . SER A 1 406 ? 33.576 -6.604 -24.243 1.00 95.88 406 SER A C 1
ATOM 3024 O O . SER A 1 406 ? 32.812 -5.891 -24.887 1.00 95.88 406 SER A O 1
ATOM 3026 N N . ILE A 1 407 ? 33.206 -7.237 -23.132 1.00 96.56 407 ILE A N 1
ATOM 3027 C CA . ILE A 1 407 ? 31.913 -7.103 -22.462 1.00 96.56 407 ILE A CA 1
ATOM 3028 C C . ILE A 1 407 ? 32.182 -6.723 -21.003 1.00 96.56 407 ILE A C 1
ATOM 3030 O O . ILE A 1 407 ? 32.787 -7.495 -20.258 1.00 96.56 407 ILE A O 1
ATOM 3034 N N . ARG A 1 408 ? 31.736 -5.531 -20.597 1.00 95.25 408 ARG A N 1
ATOM 3035 C CA . ARG A 1 408 ? 32.001 -4.944 -19.277 1.00 95.25 408 ARG A CA 1
ATOM 3036 C C . ARG A 1 408 ? 30.734 -4.463 -18.571 1.00 95.25 408 ARG A C 1
ATOM 3038 O O . ARG A 1 408 ? 29.694 -4.290 -19.209 1.00 95.25 408 ARG A O 1
ATOM 3045 N N . ASN A 1 409 ? 30.852 -4.159 -17.278 1.00 92.25 409 ASN A N 1
ATOM 3046 C CA . ASN A 1 409 ? 29.855 -3.423 -16.481 1.00 92.25 409 ASN A CA 1
ATOM 3047 C C . ASN A 1 409 ? 28.486 -4.114 -16.347 1.00 92.25 409 ASN A C 1
ATOM 3049 O O . ASN A 1 409 ? 27.446 -3.458 -16.351 1.00 92.25 409 ASN A O 1
ATOM 3053 N N . ILE A 1 410 ? 28.470 -5.440 -16.225 1.00 91.38 410 ILE A N 1
ATOM 3054 C CA . ILE A 1 410 ? 27.243 -6.168 -15.872 1.00 91.38 410 ILE A CA 1
ATOM 3055 C C . ILE A 1 410 ? 27.281 -6.471 -14.372 1.00 91.38 410 ILE A C 1
ATOM 3057 O O . ILE A 1 410 ? 28.230 -7.084 -13.893 1.00 91.38 410 ILE A O 1
ATOM 3061 N N . GLY A 1 411 ? 26.284 -6.046 -13.612 1.00 86.12 411 GLY A N 1
ATOM 3062 C CA . GLY A 1 411 ? 26.126 -6.395 -12.206 1.00 86.12 411 GLY A CA 1
ATOM 3063 C C . GLY A 1 411 ? 25.557 -7.802 -12.040 1.00 86.12 411 GLY A C 1
ATOM 3064 O O . GLY A 1 411 ? 24.737 -8.258 -12.838 1.00 86.12 411 GLY A O 1
ATOM 3065 N N . VAL A 1 412 ? 25.995 -8.492 -10.990 1.00 82.44 412 VAL A N 1
ATOM 3066 C CA . VAL A 1 412 ? 25.347 -9.708 -10.492 1.00 82.44 412 VAL A CA 1
ATOM 3067 C C . VAL A 1 412 ? 25.094 -9.519 -9.001 1.00 82.44 412 VAL A C 1
ATOM 3069 O O . VAL A 1 412 ? 25.971 -9.014 -8.299 1.00 82.44 412 VAL A O 1
ATOM 3072 N N . ALA A 1 413 ? 23.910 -9.901 -8.525 1.00 75.19 413 ALA A N 1
ATOM 3073 C CA . ALA A 1 413 ? 23.550 -9.863 -7.112 1.00 75.19 413 ALA A CA 1
ATOM 3074 C C . ALA A 1 413 ? 24.625 -10.541 -6.244 1.00 75.19 413 ALA A C 1
ATOM 3076 O O .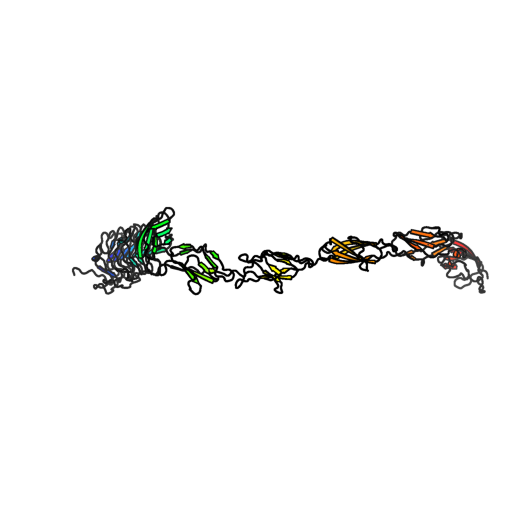 ALA A 1 413 ? 25.264 -11.509 -6.663 1.00 75.19 413 ALA A O 1
ATOM 3077 N N . ASP A 1 414 ? 24.866 -9.976 -5.062 1.00 71.25 414 ASP A N 1
ATOM 3078 C CA . ASP A 1 414 ? 25.925 -10.386 -4.130 1.00 71.25 414 ASP A CA 1
ATOM 3079 C C . ASP A 1 414 ? 27.350 -10.416 -4.727 1.00 71.25 414 ASP A C 1
ATOM 3081 O O . ASP A 1 414 ? 28.251 -11.034 -4.162 1.00 71.25 414 ASP A O 1
ATOM 3085 N N . ASN A 1 415 ? 27.584 -9.735 -5.860 1.00 72.75 415 ASN A N 1
ATOM 3086 C CA . ASN A 1 415 ? 28.865 -9.706 -6.576 1.00 72.75 415 ASN A CA 1
ATOM 3087 C C . ASN A 1 415 ? 29.434 -11.107 -6.873 1.00 72.75 415 ASN A C 1
ATOM 3089 O O . ASN A 1 415 ? 30.651 -11.314 -6.848 1.00 72.75 415 ASN A O 1
ATOM 3093 N N . LEU A 1 416 ? 28.559 -12.081 -7.155 1.00 81.50 416 LEU A N 1
ATOM 3094 C CA . LEU A 1 416 ? 28.977 -13.447 -7.469 1.00 81.50 416 LEU A CA 1
ATOM 3095 C C . LEU A 1 416 ? 29.943 -13.477 -8.665 1.00 81.50 416 LEU A C 1
ATOM 3097 O O . LEU A 1 416 ? 29.745 -12.808 -9.682 1.00 81.50 416 LEU A O 1
ATOM 3101 N N . GLY A 1 417 ? 30.991 -14.298 -8.552 1.00 84.31 417 GLY A N 1
ATOM 3102 C CA . GLY A 1 417 ? 31.985 -14.472 -9.609 1.00 84.31 417 GLY A CA 1
ATOM 3103 C C . GLY A 1 417 ? 31.374 -15.067 -10.880 1.00 84.31 417 GLY A C 1
ATOM 3104 O O . GLY A 1 417 ? 30.603 -16.026 -10.815 1.00 84.31 417 GLY A O 1
ATOM 3105 N N . LYS A 1 418 ? 31.746 -14.519 -12.041 1.00 92.00 418 LYS A N 1
ATOM 3106 C CA . LYS A 1 418 ? 31.249 -14.973 -13.345 1.00 92.00 418 LYS A CA 1
ATOM 3107 C C . LYS A 1 418 ? 32.261 -15.873 -14.037 1.00 92.00 418 LYS A C 1
ATOM 3109 O O . LYS A 1 418 ? 33.458 -15.575 -14.076 1.00 92.00 418 LYS A O 1
ATOM 3114 N N . THR A 1 419 ? 31.753 -16.933 -14.649 1.00 94.62 419 THR A N 1
ATOM 3115 C CA . THR A 1 419 ? 32.472 -17.727 -15.647 1.00 94.62 419 THR A CA 1
ATOM 3116 C C . THR A 1 419 ? 31.828 -17.478 -17.000 1.00 94.62 419 THR A C 1
ATOM 3118 O O . THR A 1 419 ? 30.628 -17.694 -17.153 1.00 94.62 419 THR A O 1
ATOM 3121 N N . TRP A 1 420 ? 32.612 -17.007 -17.961 1.00 96.06 420 TRP A N 1
ATOM 3122 C CA . TRP A 1 420 ? 32.158 -16.653 -19.299 1.00 96.06 420 TRP A CA 1
ATOM 3123 C C . TRP A 1 420 ? 32.326 -17.815 -20.267 1.00 96.06 420 TRP A C 1
ATOM 3125 O O . TRP A 1 420 ? 33.346 -18.506 -20.257 1.00 96.06 420 TRP A O 1
ATOM 3135 N N . TYR A 1 421 ? 31.339 -17.970 -21.137 1.00 96.81 421 TYR A N 1
ATOM 3136 C CA . TYR A 1 421 ? 31.222 -19.015 -22.137 1.00 96.81 421 TYR A CA 1
ATOM 3137 C C . TYR A 1 421 ? 30.986 -18.397 -23.514 1.00 96.81 421 TYR A C 1
ATOM 3139 O O . TYR A 1 421 ? 30.331 -17.359 -23.630 1.00 96.81 421 TYR A O 1
ATOM 3147 N N . ASN A 1 422 ? 31.490 -19.046 -24.562 1.00 94.88 422 ASN A N 1
ATOM 3148 C CA . ASN A 1 422 ? 31.027 -18.789 -25.927 1.00 94.88 422 ASN A CA 1
ATOM 3149 C C . ASN A 1 422 ? 29.762 -19.607 -26.246 1.00 94.88 422 ASN A C 1
ATOM 3151 O O . ASN A 1 422 ? 29.297 -20.410 -25.438 1.00 94.88 422 ASN A O 1
ATOM 3155 N N . GLN A 1 423 ? 29.211 -19.432 -27.447 1.00 92.38 423 GLN A N 1
ATOM 3156 C CA . GLN A 1 423 ? 28.008 -20.139 -27.902 1.00 92.38 423 GLN A CA 1
ATOM 3157 C C . GLN A 1 423 ? 28.136 -21.676 -27.895 1.00 92.38 423 GLN A C 1
ATOM 3159 O O . GLN A 1 423 ? 27.123 -22.366 -27.836 1.00 92.38 423 GLN A O 1
ATOM 3164 N N . GLN A 1 424 ? 29.355 -22.219 -27.943 1.00 93.19 424 GLN A N 1
ATOM 3165 C CA . GLN A 1 424 ? 29.640 -23.656 -27.861 1.00 93.19 424 GLN A CA 1
ATOM 3166 C C . GLN A 1 424 ? 29.814 -24.149 -26.414 1.00 93.19 424 GLN A C 1
ATOM 3168 O O . GLN A 1 424 ? 30.291 -25.260 -26.203 1.00 93.19 424 GLN A O 1
ATOM 3173 N N . GLU A 1 425 ? 29.465 -23.323 -25.423 1.00 92.06 425 GLU A N 1
ATOM 3174 C CA . GLU A 1 425 ? 29.593 -23.609 -23.989 1.00 92.06 425 GLU A CA 1
ATOM 3175 C C . GLU A 1 425 ? 31.030 -23.905 -23.533 1.00 92.06 425 GLU A C 1
ATOM 3177 O O . GLU A 1 425 ? 31.264 -24.536 -22.502 1.00 92.06 425 GLU A O 1
ATOM 3182 N N . THR A 1 426 ? 32.025 -23.405 -24.264 1.00 94.44 426 THR A N 1
ATOM 3183 C CA . THR A 1 426 ? 33.424 -23.486 -23.831 1.00 94.44 426 THR A CA 1
ATOM 3184 C C . THR A 1 426 ? 33.784 -22.257 -23.009 1.00 94.44 426 THR A C 1
ATOM 3186 O O . THR A 1 426 ? 33.383 -21.140 -23.342 1.00 94.44 426 THR A O 1
ATOM 3189 N N . VAL A 1 427 ? 34.522 -22.458 -21.915 1.00 95.69 427 VAL A N 1
ATOM 3190 C CA . VAL A 1 427 ? 34.929 -21.371 -21.017 1.00 95.69 427 VAL A CA 1
ATOM 3191 C C . VAL A 1 427 ? 35.950 -20.479 -21.720 1.00 95.69 427 VAL A C 1
ATOM 3193 O O . VAL A 1 427 ? 37.017 -20.949 -22.107 1.00 95.69 427 VAL A O 1
ATOM 3196 N N . VAL A 1 428 ? 35.639 -19.188 -21.829 1.00 95.06 428 VAL A N 1
ATOM 3197 C CA . VAL A 1 428 ? 36.493 -18.173 -22.474 1.00 95.06 428 VAL A CA 1
ATOM 3198 C C . VAL A 1 428 ? 37.055 -17.140 -21.497 1.00 95.06 428 VAL A C 1
ATOM 3200 O O . VAL A 1 428 ? 37.954 -16.389 -21.853 1.00 95.06 428 VAL A O 1
ATOM 3203 N N . GLY A 1 429 ? 36.566 -17.102 -20.254 1.00 93.31 429 GLY A N 1
ATOM 3204 C CA . GLY A 1 429 ? 37.081 -16.186 -19.238 1.00 93.31 429 GLY A CA 1
ATOM 3205 C C . GLY A 1 429 ? 36.460 -16.386 -17.859 1.00 93.31 429 GLY A C 1
ATOM 3206 O O . GLY A 1 429 ? 35.424 -17.035 -17.706 1.00 93.31 429 GLY A O 1
ATOM 3207 N N . ARG A 1 430 ? 37.099 -15.820 -16.833 1.00 93.06 430 ARG A N 1
ATOM 3208 C CA . ARG A 1 430 ? 36.596 -15.755 -15.452 1.00 93.06 430 ARG A CA 1
ATOM 3209 C C . ARG A 1 430 ? 36.874 -14.362 -14.903 1.00 93.06 430 ARG A C 1
ATOM 3211 O O . ARG A 1 430 ? 38.002 -13.896 -15.015 1.00 93.06 430 ARG A O 1
ATOM 3218 N N . GLY A 1 431 ? 35.874 -13.720 -14.309 1.00 90.06 431 GLY A N 1
ATOM 3219 C CA . GLY A 1 431 ? 36.006 -12.353 -13.799 1.00 90.06 431 GLY A CA 1
ATOM 3220 C C . GLY A 1 431 ? 34.746 -11.517 -13.995 1.00 90.06 431 GLY A C 1
ATOM 3221 O O . GLY A 1 431 ? 33.778 -11.962 -14.610 1.00 90.06 431 GLY A O 1
ATOM 3222 N N . SER A 1 432 ? 34.752 -10.300 -13.449 1.00 89.44 432 SER A N 1
ATOM 3223 C CA . SER A 1 432 ? 33.638 -9.353 -13.583 1.00 89.44 432 SER A CA 1
ATOM 3224 C C . SER A 1 432 ? 33.372 -8.979 -15.041 1.00 89.44 432 SER A C 1
ATOM 3226 O O . SER A 1 432 ? 32.211 -8.907 -15.439 1.00 89.44 432 SER A O 1
ATOM 3228 N N . ASP A 1 433 ? 34.426 -8.832 -15.836 1.00 93.81 433 ASP A N 1
ATOM 3229 C CA . ASP A 1 433 ? 34.373 -8.455 -17.245 1.00 93.81 433 ASP A CA 1
ATOM 3230 C C . ASP A 1 433 ? 35.024 -9.534 -18.125 1.00 93.81 433 ASP A C 1
ATOM 3232 O O . ASP A 1 433 ? 35.783 -10.377 -17.639 1.00 93.81 433 ASP A O 1
ATOM 3236 N N . LEU A 1 434 ? 34.717 -9.507 -19.422 1.00 95.25 434 LEU A N 1
ATOM 3237 C CA . LEU A 1 434 ? 35.344 -10.339 -20.447 1.00 95.25 434 LEU A CA 1
ATOM 3238 C C . LEU A 1 434 ? 36.043 -9.427 -21.461 1.00 95.25 434 LEU A C 1
ATOM 3240 O O . LEU A 1 434 ? 35.401 -8.567 -22.058 1.00 95.25 434 LEU A O 1
ATOM 3244 N N . GLU A 1 435 ? 37.349 -9.590 -21.654 1.00 94.62 435 GLU A N 1
ATOM 3245 C CA . GLU A 1 435 ? 38.186 -8.688 -22.459 1.00 94.62 435 GLU A CA 1
ATOM 3246 C C . GLU A 1 435 ? 39.059 -9.465 -23.448 1.00 94.62 435 GLU A C 1
ATOM 3248 O O . GLU A 1 435 ? 39.345 -10.639 -23.221 1.00 94.62 435 GLU A O 1
ATOM 3253 N N . ASN A 1 436 ? 39.525 -8.785 -24.501 1.00 92.25 436 ASN A N 1
ATOM 3254 C CA . ASN A 1 436 ? 40.390 -9.343 -25.545 1.00 92.25 436 ASN A CA 1
ATOM 3255 C C . ASN A 1 436 ? 39.781 -10.593 -26.198 1.00 92.25 436 ASN A C 1
ATOM 3257 O O . ASN A 1 436 ? 40.406 -11.652 -26.283 1.00 92.25 436 ASN A O 1
ATOM 3261 N N . ILE A 1 437 ? 38.523 -10.462 -26.621 1.00 93.56 437 ILE A N 1
ATOM 3262 C CA . ILE A 1 437 ? 37.760 -11.539 -27.249 1.00 93.56 437 ILE A CA 1
ATOM 3263 C C . ILE A 1 437 ? 37.502 -11.275 -28.736 1.00 93.56 437 ILE A C 1
ATOM 3265 O O . ILE A 1 437 ? 37.348 -10.112 -29.127 1.00 93.56 437 ILE A O 1
ATOM 3269 N N . PRO A 1 438 ? 37.432 -12.341 -29.561 1.00 92.56 438 PRO A N 1
ATOM 3270 C CA . PRO A 1 438 ? 37.004 -12.235 -30.948 1.00 92.56 438 PRO A CA 1
ATOM 3271 C C . PRO A 1 438 ? 35.524 -11.863 -31.072 1.00 92.56 438 PRO A C 1
ATOM 3273 O O . PRO A 1 438 ? 34.774 -11.853 -30.092 1.00 92.56 438 PRO A O 1
ATOM 3276 N N . ALA A 1 439 ? 35.075 -11.591 -32.295 1.00 91.81 439 ALA A N 1
ATOM 3277 C CA . ALA A 1 439 ? 33.658 -11.494 -32.583 1.00 91.81 439 ALA A CA 1
ATOM 3278 C C . ALA A 1 439 ? 32.985 -12.834 -32.300 1.00 91.81 439 ALA A C 1
ATOM 3280 O O . ALA A 1 439 ? 33.479 -13.910 -32.650 1.00 91.81 439 ALA A O 1
ATOM 3281 N N . GLY A 1 440 ? 31.825 -12.772 -31.664 1.00 93.94 440 GLY A N 1
ATOM 3282 C CA . GLY A 1 440 ? 31.137 -13.957 -31.210 1.00 93.94 440 GLY A CA 1
ATOM 3283 C C . GLY A 1 440 ? 29.984 -13.650 -30.277 1.00 93.94 440 GLY A C 1
ATOM 3284 O O . GLY A 1 440 ? 29.666 -12.504 -29.956 1.00 93.94 440 GLY A O 1
ATOM 3285 N N . ARG A 1 441 ? 29.340 -14.727 -29.843 1.00 96.19 441 ARG A N 1
ATOM 3286 C CA . ARG A 1 441 ? 28.215 -14.697 -28.915 1.00 96.19 441 ARG A CA 1
ATOM 3287 C C . ARG A 1 441 ? 28.657 -15.312 -27.599 1.00 96.19 441 ARG A C 1
ATOM 3289 O O . ARG A 1 441 ? 29.138 -16.446 -27.577 1.00 96.19 441 ARG A O 1
ATOM 3296 N N . TYR A 1 442 ? 28.478 -14.556 -26.528 1.00 96.50 442 TYR A N 1
ATOM 3297 C CA . TYR A 1 442 ? 28.999 -14.857 -25.205 1.00 96.50 442 TYR A CA 1
ATOM 3298 C C . TYR A 1 442 ? 27.899 -14.772 -24.160 1.00 96.50 442 TYR A C 1
ATOM 3300 O O . TYR A 1 442 ? 27.008 -13.934 -24.242 1.00 96.50 442 TYR A O 1
ATOM 3308 N N . PHE A 1 443 ? 27.977 -15.611 -23.144 1.00 95.62 443 PHE A N 1
ATOM 3309 C CA . PHE A 1 443 ? 27.137 -15.517 -21.957 1.00 95.62 443 PHE A CA 1
ATOM 3310 C C . PHE A 1 443 ? 27.977 -15.891 -20.741 1.00 95.62 443 PHE A C 1
ATOM 3312 O O . PHE A 1 443 ? 29.075 -16.423 -20.883 1.00 95.62 443 PHE A O 1
ATOM 3319 N N . PHE A 1 444 ? 27.494 -15.622 -19.537 1.00 94.12 444 PHE A N 1
ATOM 3320 C CA . PHE A 1 444 ? 28.159 -16.081 -18.326 1.00 94.12 444 PHE A CA 1
ATOM 3321 C C . PHE A 1 444 ? 27.219 -16.869 -17.433 1.00 94.12 444 PHE A C 1
ATOM 3323 O O . PHE A 1 444 ? 25.998 -16.716 -17.489 1.00 94.12 444 PHE A O 1
ATOM 3330 N N . LYS A 1 445 ? 27.826 -17.683 -16.575 1.00 91.62 445 LYS A N 1
ATOM 3331 C CA . LYS A 1 445 ? 27.175 -18.271 -15.410 1.00 91.62 445 LYS A CA 1
ATOM 3332 C C . LYS A 1 445 ? 27.791 -17.704 -14.139 1.00 91.62 445 LYS A C 1
ATOM 3334 O O . LYS A 1 445 ? 29.010 -17.527 -14.084 1.00 91.62 445 LYS A O 1
ATOM 3339 N N . ALA A 1 446 ? 26.967 -17.415 -13.142 1.00 88.25 446 ALA A N 1
ATOM 3340 C CA . ALA A 1 446 ? 27.406 -16.970 -11.821 1.00 88.25 446 ALA A CA 1
ATOM 3341 C C . ALA A 1 446 ? 26.644 -17.731 -10.728 1.00 88.25 446 ALA A C 1
ATOM 3343 O O . ALA A 1 446 ? 25.489 -18.097 -10.924 1.00 88.25 446 ALA A O 1
ATOM 3344 N N . GLY A 1 447 ? 27.289 -17.981 -9.588 1.00 80.38 447 GLY A N 1
ATOM 3345 C CA . GLY A 1 447 ? 26.725 -18.812 -8.515 1.00 80.38 447 GLY A CA 1
ATOM 3346 C C . GLY A 1 447 ? 26.907 -20.320 -8.735 1.00 80.38 447 GLY A C 1
ATOM 3347 O O . GLY A 1 447 ? 27.698 -20.748 -9.574 1.00 80.38 447 GLY A O 1
ATOM 3348 N N . SER A 1 448 ? 26.214 -21.135 -7.933 1.00 74.69 448 SER A N 1
ATOM 3349 C CA . SER A 1 448 ? 26.258 -22.603 -7.998 1.00 74.69 448 SER A CA 1
ATOM 3350 C C . SER A 1 448 ? 24.939 -23.239 -7.536 1.00 74.69 448 SER A C 1
ATOM 3352 O O . SER A 1 448 ? 24.145 -22.626 -6.818 1.00 74.69 448 SER A O 1
ATOM 3354 N N . GLY A 1 449 ? 24.690 -24.488 -7.949 1.00 73.75 449 GLY A N 1
ATOM 3355 C CA . GLY A 1 449 ? 23.505 -25.251 -7.543 1.00 73.75 449 GLY A CA 1
ATOM 3356 C C . GLY A 1 449 ? 22.193 -24.582 -7.967 1.00 73.75 449 GLY A C 1
ATOM 3357 O O . GLY A 1 449 ? 22.056 -24.145 -9.105 1.00 73.75 449 GLY A O 1
ATOM 3358 N N . ALA A 1 450 ? 21.233 -24.475 -7.043 1.00 65.19 450 ALA A N 1
ATOM 3359 C CA . ALA A 1 450 ? 19.945 -23.812 -7.287 1.00 65.19 450 ALA A CA 1
ATOM 3360 C C . ALA A 1 450 ? 20.053 -22.284 -7.496 1.00 65.19 450 ALA A C 1
ATOM 3362 O O . ALA A 1 450 ? 19.075 -21.653 -7.880 1.00 65.19 450 ALA A O 1
ATOM 3363 N N . CYS A 1 451 ? 21.230 -21.698 -7.247 1.00 68.62 451 CYS A N 1
ATOM 3364 C CA . CYS A 1 451 ? 21.541 -20.283 -7.454 1.00 68.62 451 CYS A CA 1
ATOM 3365 C C . CYS A 1 451 ? 22.480 -20.056 -8.655 1.00 68.62 451 CYS A C 1
ATOM 3367 O O . CYS A 1 451 ? 23.017 -18.958 -8.790 1.00 68.62 451 CYS A O 1
ATOM 3369 N N . GLU A 1 452 ? 22.726 -21.069 -9.503 1.00 80.56 452 GLU A N 1
ATOM 3370 C CA . GLU A 1 452 ? 23.440 -20.852 -10.767 1.00 80.56 452 GLU A CA 1
ATOM 3371 C C . GLU A 1 452 ? 22.539 -20.057 -11.717 1.00 80.56 452 GLU A C 1
ATOM 3373 O O . GLU A 1 452 ? 21.522 -20.547 -12.211 1.00 80.56 452 GLU A O 1
ATOM 3378 N N . ILE A 1 453 ? 22.923 -18.813 -11.977 1.00 83.94 453 ILE A N 1
ATOM 3379 C CA . ILE A 1 453 ? 22.230 -17.923 -12.901 1.00 83.94 453 ILE A CA 1
ATOM 3380 C C . ILE A 1 453 ? 22.992 -17.881 -14.220 1.00 83.94 453 ILE A C 1
ATOM 3382 O O . ILE A 1 453 ? 24.220 -17.848 -14.242 1.00 83.94 453 ILE A O 1
ATOM 3386 N N . THR A 1 454 ? 22.256 -17.887 -15.328 1.00 88.94 454 THR A N 1
ATOM 3387 C CA . THR A 1 454 ? 22.816 -17.782 -16.680 1.00 88.94 454 THR A CA 1
ATOM 3388 C C . THR A 1 454 ? 22.375 -16.461 -17.291 1.00 88.94 454 THR A C 1
ATOM 3390 O O . THR A 1 454 ? 21.190 -16.120 -17.253 1.00 88.94 454 THR A O 1
ATOM 3393 N N . SER A 1 455 ? 23.325 -15.702 -17.833 1.00 91.31 455 SER A N 1
ATOM 3394 C CA . SER A 1 455 ? 23.025 -14.435 -18.489 1.00 91.31 455 SER A CA 1
ATOM 3395 C C . SER A 1 455 ? 22.311 -14.616 -19.824 1.00 91.31 455 SER A C 1
ATOM 3397 O O . SER A 1 455 ? 22.423 -15.670 -20.453 1.00 91.31 455 SER A O 1
ATOM 3399 N N . PRO A 1 456 ? 21.643 -13.561 -20.324 1.00 91.19 456 PRO A N 1
ATOM 3400 C CA . PRO A 1 456 ? 21.366 -13.452 -21.745 1.00 91.19 456 PRO A CA 1
ATOM 3401 C C . PRO A 1 456 ? 22.655 -13.563 -22.569 1.00 91.19 456 PRO A C 1
ATOM 3403 O O . PRO A 1 456 ? 23.769 -13.402 -22.059 1.00 91.19 456 PRO A O 1
ATOM 3406 N N . ILE A 1 457 ? 22.485 -13.814 -23.862 1.00 93.94 457 ILE A N 1
ATOM 3407 C CA . ILE A 1 457 ? 23.591 -13.830 -24.814 1.00 93.94 457 ILE A CA 1
ATOM 3408 C C . ILE A 1 457 ? 23.930 -12.390 -25.212 1.00 93.94 457 ILE A C 1
ATOM 3410 O O . ILE A 1 457 ? 23.067 -11.659 -25.697 1.00 93.94 457 ILE A O 1
ATOM 3414 N N . TYR A 1 458 ? 25.197 -12.024 -25.066 1.00 95.25 458 TYR A N 1
ATOM 3415 C CA . TYR A 1 458 ? 25.797 -10.781 -25.534 1.00 95.25 458 TYR A CA 1
ATOM 3416 C C . TYR A 1 458 ? 26.574 -11.037 -26.828 1.00 95.25 458 TYR A C 1
ATOM 3418 O O . TYR A 1 458 ? 27.257 -12.052 -26.961 1.00 95.25 458 TYR A O 1
ATOM 3426 N N . GLU A 1 459 ? 26.464 -10.131 -27.791 1.00 95.56 459 GLU A N 1
ATOM 3427 C CA . GLU A 1 459 ? 27.111 -10.248 -29.099 1.00 95.56 459 GLU A CA 1
ATOM 3428 C C . GLU A 1 459 ? 28.226 -9.208 -29.225 1.00 95.56 459 GLU A C 1
ATOM 3430 O O . GLU A 1 459 ? 27.974 -8.023 -29.028 1.00 95.56 459 GLU A O 1
ATOM 3435 N N . VAL A 1 460 ? 29.432 -9.665 -29.564 1.00 95.19 460 VAL A N 1
ATOM 3436 C CA . VAL A 1 460 ? 30.567 -8.841 -29.997 1.00 95.19 460 VAL A CA 1
ATOM 3437 C C . VAL A 1 460 ? 30.695 -9.018 -31.501 1.00 95.19 460 VAL A C 1
ATOM 3439 O O . VAL A 1 460 ? 30.803 -10.147 -31.984 1.00 95.19 460 VAL A O 1
ATOM 3442 N N . LYS A 1 461 ? 30.658 -7.926 -32.256 1.00 90.94 461 LYS A N 1
ATOM 3443 C CA . LYS A 1 461 ? 30.756 -7.945 -33.720 1.00 90.94 461 LYS A CA 1
ATOM 3444 C C . LYS A 1 461 ? 32.201 -7.763 -34.167 1.00 90.94 461 LYS A C 1
ATOM 3446 O O . LYS A 1 461 ? 33.032 -7.266 -33.415 1.00 90.94 461 LYS A O 1
ATOM 3451 N N . ASN A 1 462 ? 32.474 -8.149 -35.412 1.00 87.75 462 ASN A N 1
ATOM 3452 C CA . ASN A 1 462 ? 33.712 -7.798 -36.098 1.00 87.75 462 ASN A CA 1
ATOM 3453 C C . ASN A 1 462 ? 33.454 -6.555 -36.949 1.00 87.75 462 ASN A C 1
ATOM 3455 O O . ASN A 1 462 ? 32.719 -6.624 -37.939 1.00 87.75 462 ASN A O 1
ATOM 3459 N N . LEU A 1 463 ? 34.023 -5.420 -36.555 1.00 84.44 463 LEU A N 1
ATOM 3460 C CA . LEU A 1 463 ? 33.965 -4.193 -37.333 1.00 84.44 463 LEU A CA 1
ATOM 3461 C C . LEU A 1 463 ? 35.036 -4.244 -38.421 1.00 84.44 463 LEU A C 1
ATOM 3463 O O . LEU A 1 463 ? 36.235 -4.151 -38.162 1.00 84.44 463 LEU A O 1
ATOM 3467 N N . THR A 1 464 ? 34.582 -4.397 -39.662 1.00 79.81 464 THR A N 1
ATOM 3468 C CA . THR A 1 464 ? 35.429 -4.300 -40.851 1.00 79.81 464 THR A CA 1
ATOM 3469 C C . THR A 1 464 ? 35.510 -2.851 -41.311 1.00 79.81 464 THR A C 1
ATOM 3471 O O . THR A 1 464 ? 34.472 -2.217 -41.520 1.00 79.81 464 THR A O 1
ATOM 3474 N N . LYS A 1 465 ? 36.721 -2.341 -41.540 1.00 80.19 465 LYS A N 1
ATOM 3475 C CA . LYS A 1 465 ? 36.932 -1.049 -42.205 1.00 80.19 465 LYS A CA 1
ATOM 3476 C C . LYS A 1 465 ? 37.176 -1.256 -43.695 1.00 80.19 465 LYS A C 1
ATOM 3478 O O . LYS A 1 465 ? 37.794 -2.240 -44.091 1.00 80.19 465 LYS A O 1
ATOM 3483 N N . ALA A 1 466 ? 36.683 -0.326 -44.509 1.00 81.38 466 ALA A N 1
ATOM 3484 C CA . ALA A 1 466 ? 36.874 -0.338 -45.953 1.00 81.38 466 ALA A CA 1
ATOM 3485 C C . ALA A 1 466 ? 37.336 1.039 -46.436 1.00 81.38 466 ALA A C 1
ATOM 3487 O O . ALA A 1 466 ? 36.637 2.039 -46.264 1.00 81.38 466 ALA A O 1
ATOM 3488 N N . PHE A 1 467 ? 38.492 1.072 -47.084 1.00 87.25 467 PHE A N 1
ATOM 3489 C CA . PHE A 1 467 ? 39.085 2.255 -47.693 1.00 87.25 467 PHE A CA 1
ATOM 3490 C C . PHE A 1 467 ? 38.754 2.237 -49.182 1.00 87.25 467 PHE A C 1
ATOM 3492 O O . PHE A 1 467 ? 39.241 1.378 -49.911 1.00 87.25 467 PHE A O 1
ATOM 3499 N N . ASN A 1 468 ? 37.907 3.153 -49.648 1.00 87.31 468 ASN A N 1
ATOM 3500 C CA . ASN A 1 468 ? 37.508 3.214 -51.056 1.00 87.31 468 ASN A CA 1
ATOM 3501 C C . ASN A 1 468 ? 37.930 4.554 -51.648 1.00 87.31 468 ASN A C 1
ATOM 3503 O O . ASN A 1 468 ? 37.516 5.602 -51.155 1.00 87.31 468 ASN A O 1
ATOM 3507 N N . VAL A 1 469 ? 38.730 4.548 -52.712 1.00 89.69 469 VAL A N 1
ATOM 3508 C CA . VAL A 1 469 ? 39.062 5.788 -53.424 1.00 89.69 469 VAL A CA 1
ATOM 3509 C C . VAL A 1 469 ? 37.829 6.279 -54.178 1.00 89.69 469 VAL A C 1
ATOM 3511 O O . VAL A 1 469 ? 37.251 5.547 -54.978 1.00 89.69 469 VAL A O 1
ATOM 3514 N N . ARG A 1 470 ? 37.439 7.540 -53.960 1.00 89.75 470 ARG A N 1
ATOM 3515 C CA . ARG A 1 470 ? 36.280 8.144 -54.636 1.00 89.75 470 ARG A CA 1
ATOM 3516 C C . ARG A 1 470 ? 36.678 8.942 -55.868 1.00 89.75 470 ARG A C 1
ATOM 3518 O O . ARG A 1 470 ? 36.009 8.877 -56.895 1.00 89.75 470 ARG A O 1
ATOM 3525 N N . THR A 1 471 ? 37.732 9.741 -55.743 1.00 90.56 471 THR A N 1
ATOM 3526 C CA . THR A 1 471 ? 38.189 10.647 -56.799 1.00 90.56 471 THR A CA 1
ATOM 3527 C C . THR A 1 471 ? 39.702 10.646 -56.881 1.00 90.56 471 THR A C 1
ATOM 3529 O O . THR A 1 471 ? 40.402 10.660 -55.866 1.00 90.56 471 THR A O 1
ATOM 3532 N N . VAL A 1 472 ? 40.195 10.664 -58.111 1.00 93.56 472 VAL A N 1
ATOM 3533 C CA . VAL A 1 472 ? 41.601 10.496 -58.471 1.00 93.56 472 VAL A CA 1
ATOM 3534 C C . VAL A 1 472 ? 41.890 11.416 -59.653 1.00 93.56 472 VAL A C 1
ATOM 3536 O O . VAL A 1 472 ? 41.055 11.579 -60.542 1.00 93.56 472 VAL A O 1
ATOM 3539 N N . VAL A 1 473 ? 43.087 11.992 -59.673 1.00 93.81 473 VAL A N 1
ATOM 3540 C CA . VAL A 1 473 ? 43.650 12.670 -60.842 1.00 93.81 473 VAL A CA 1
ATOM 3541 C C . VAL A 1 473 ? 44.756 11.792 -61.407 1.00 93.81 473 VAL A C 1
ATOM 3543 O O . VAL A 1 473 ? 45.741 11.526 -60.717 1.00 93.81 473 VAL A O 1
ATOM 3546 N N . ILE A 1 474 ? 44.591 11.352 -62.655 1.00 92.81 474 ILE A N 1
ATOM 3547 C CA . ILE A 1 474 ? 45.599 10.578 -63.386 1.00 92.81 474 ILE A CA 1
ATOM 3548 C C . ILE A 1 474 ? 46.238 11.484 -64.431 1.00 92.81 474 ILE A C 1
ATOM 3550 O O . ILE A 1 474 ? 45.546 12.066 -65.265 1.00 92.81 474 ILE A O 1
ATOM 3554 N N . VAL A 1 475 ? 47.562 11.591 -64.384 1.00 90.25 475 VAL A N 1
ATOM 3555 C CA . VAL A 1 475 ? 48.367 12.246 -65.414 1.00 90.25 475 VAL A CA 1
ATOM 3556 C C . VAL A 1 475 ? 48.929 11.151 -66.325 1.00 90.25 475 VAL A C 1
ATOM 3558 O O . VAL A 1 475 ? 49.667 10.299 -65.821 1.00 90.25 475 VAL A O 1
ATOM 3561 N N . PRO A 1 476 ? 48.586 11.139 -67.629 1.00 86.44 476 PRO A N 1
ATOM 3562 C CA . PRO A 1 476 ? 49.145 10.195 -68.593 1.00 86.44 476 PRO A CA 1
ATOM 3563 C C . PRO A 1 476 ? 50.667 10.300 -68.702 1.00 86.44 476 PRO A C 1
ATOM 3565 O O . PRO A 1 476 ? 51.240 11.383 -68.572 1.00 86.44 476 PRO A O 1
ATOM 3568 N N . ALA A 1 477 ? 51.311 9.177 -68.998 1.00 87.06 477 ALA A N 1
ATOM 3569 C CA . ALA A 1 477 ? 52.730 9.143 -69.317 1.00 87.06 477 ALA A CA 1
ATOM 3570 C C . ALA A 1 477 ? 52.950 9.514 -70.795 1.00 87.06 477 ALA A C 1
ATOM 3572 O O . ALA A 1 477 ? 52.260 9.021 -71.690 1.00 87.06 477 ALA A O 1
ATOM 3573 N N . SER A 1 478 ? 53.910 10.396 -71.068 1.00 84.50 478 SER A N 1
ATOM 3574 C CA . SER A 1 478 ? 54.134 10.961 -72.404 1.00 84.50 478 SER A CA 1
ATOM 3575 C C . SER A 1 478 ? 55.315 10.304 -73.112 1.00 84.50 478 SER A C 1
ATOM 3577 O O . SER A 1 478 ? 56.394 10.138 -72.539 1.00 84.50 478 SER A O 1
ATOM 3579 N N . CYS A 1 479 ? 55.098 9.947 -74.381 1.00 77.56 479 CYS A N 1
ATOM 3580 C CA . CYS A 1 479 ? 56.109 9.426 -75.303 1.00 77.56 479 CYS A CA 1
ATOM 3581 C C . CYS A 1 479 ? 56.948 8.258 -74.719 1.00 77.56 479 CYS A C 1
ATOM 3583 O O . CYS A 1 479 ? 58.156 8.183 -74.921 1.00 77.56 479 CYS A O 1
ATOM 3585 N N . GLY A 1 480 ? 56.312 7.361 -73.951 1.00 72.56 480 GLY A N 1
ATOM 3586 C CA . GLY A 1 480 ? 56.948 6.175 -73.356 1.00 72.56 480 GLY A CA 1
ATOM 3587 C C . GLY A 1 480 ? 57.800 6.422 -72.103 1.00 72.56 480 GLY A C 1
ATOM 3588 O O . GLY A 1 480 ? 58.377 5.474 -71.575 1.00 72.56 480 GLY A O 1
ATOM 3589 N N . ASN A 1 481 ? 57.872 7.657 -71.600 1.00 81.19 481 ASN A N 1
ATOM 3590 C CA . ASN A 1 481 ? 58.662 7.996 -70.415 1.00 81.19 481 ASN A CA 1
ATOM 3591 C C . ASN A 1 481 ? 57.903 7.714 -69.104 1.00 81.19 481 ASN A C 1
ATOM 3593 O O . ASN A 1 481 ? 56.676 7.829 -69.073 1.00 81.19 481 ASN A O 1
ATOM 3597 N N . PRO A 1 482 ? 58.603 7.406 -67.996 1.00 84.44 482 PRO A N 1
ATOM 3598 C CA . PRO A 1 482 ? 57.997 7.221 -66.679 1.00 84.44 482 PRO A CA 1
ATOM 3599 C C . PRO A 1 482 ? 57.670 8.573 -66.026 1.00 84.44 482 PRO A C 1
ATOM 3601 O O . PRO A 1 482 ? 58.285 8.958 -65.041 1.00 84.44 482 PRO A O 1
ATOM 3604 N N . ASN A 1 483 ? 56.746 9.340 -66.600 1.00 86.00 483 ASN A N 1
ATOM 3605 C CA . ASN A 1 483 ? 56.324 10.646 -66.073 1.00 86.00 483 ASN A CA 1
ATOM 3606 C C . ASN A 1 483 ? 54.815 10.728 -65.790 1.00 86.00 483 ASN A C 1
ATOM 3608 O O . ASN A 1 483 ? 54.289 11.812 -65.526 1.00 86.00 483 ASN A O 1
ATOM 3612 N N . GLY A 1 484 ? 54.116 9.592 -65.832 1.00 90.00 484 GLY A N 1
ATOM 3613 C CA . GLY A 1 484 ? 52.730 9.496 -65.399 1.00 90.00 484 GLY A CA 1
ATOM 3614 C C . GLY A 1 484 ? 52.610 9.558 -63.876 1.00 90.00 484 GLY A C 1
ATOM 3615 O O . GLY A 1 484 ? 53.567 9.310 -63.138 1.00 90.00 484 GLY A O 1
ATOM 3616 N N . SER A 1 485 ? 51.421 9.899 -63.381 1.00 93.56 485 SER A N 1
ATOM 3617 C CA . SER A 1 485 ? 51.145 9.894 -61.940 1.00 93.56 485 SER A CA 1
ATOM 3618 C C . SER A 1 485 ? 49.676 9.633 -61.633 1.00 93.56 485 SER A C 1
ATOM 3620 O O . SER A 1 485 ? 48.798 9.930 -62.440 1.00 93.56 485 SER A O 1
ATOM 3622 N N . ILE A 1 486 ? 49.412 9.101 -60.443 1.00 95.44 486 ILE A N 1
ATOM 3623 C CA . ILE A 1 486 ? 48.078 8.950 -59.868 1.00 95.44 486 ILE A CA 1
ATOM 3624 C C . ILE A 1 486 ? 48.079 9.685 -58.529 1.00 95.44 486 ILE A C 1
ATOM 3626 O O . ILE A 1 486 ? 48.836 9.354 -57.616 1.00 95.44 486 ILE A O 1
ATOM 3630 N N . THR A 1 487 ? 47.236 10.710 -58.419 1.00 94.56 487 THR A N 1
ATOM 3631 C CA . THR A 1 487 ? 47.036 11.474 -57.183 1.00 94.56 487 THR A CA 1
ATOM 3632 C C . THR A 1 487 ? 45.637 11.203 -56.659 1.00 94.56 487 THR A C 1
ATOM 3634 O O . THR A 1 487 ? 44.652 11.493 -57.341 1.00 94.56 487 THR A O 1
ATOM 3637 N N . ILE A 1 488 ? 45.541 10.657 -55.449 1.00 93.06 488 ILE A N 1
ATOM 3638 C CA . ILE A 1 488 ? 44.254 10.467 -54.786 1.00 93.06 488 ILE A CA 1
ATOM 3639 C C . ILE A 1 488 ? 43.766 11.822 -54.269 1.00 93.06 488 ILE A C 1
ATOM 3641 O O . ILE A 1 488 ? 44.517 12.546 -53.625 1.00 93.06 488 ILE A O 1
ATOM 3645 N N . GLN A 1 489 ? 42.527 12.194 -54.593 1.00 90.81 489 GLN A N 1
ATOM 3646 C CA . GLN A 1 489 ? 41.930 13.448 -54.117 1.00 90.81 489 GLN A CA 1
ATOM 3647 C C . GLN A 1 489 ? 41.001 13.237 -52.928 1.00 90.81 489 GLN A C 1
ATOM 3649 O O . GLN A 1 489 ? 40.837 14.144 -52.117 1.00 90.81 489 GLN A O 1
ATOM 3654 N N . ASN A 1 490 ? 40.333 12.082 -52.863 1.00 89.62 490 ASN A N 1
ATOM 3655 C CA . ASN A 1 490 ? 39.389 11.800 -51.792 1.00 89.62 490 ASN A CA 1
ATOM 3656 C C . ASN A 1 490 ? 39.131 10.298 -51.623 1.00 89.62 490 ASN A C 1
ATOM 3658 O O . ASN A 1 490 ? 39.073 9.553 -52.609 1.00 89.62 490 ASN A O 1
ATOM 3662 N N . TYR A 1 491 ? 38.865 9.906 -50.379 1.00 89.88 491 TYR A N 1
ATOM 3663 C CA . TYR A 1 491 ? 38.370 8.592 -49.985 1.00 89.88 491 TYR A CA 1
ATOM 3664 C C . TYR A 1 491 ? 36.890 8.682 -49.601 1.00 89.88 491 TYR A C 1
ATOM 3666 O O . TYR A 1 491 ? 36.390 9.711 -49.149 1.00 89.88 491 TYR A O 1
ATOM 3674 N N . GLN A 1 492 ? 36.159 7.595 -49.792 1.00 83.50 492 GLN A N 1
ATOM 3675 C CA . GLN A 1 492 ? 34.838 7.411 -49.219 1.00 83.50 492 GLN A CA 1
ATOM 3676 C C . GLN A 1 492 ? 34.983 6.640 -47.905 1.00 83.50 492 GLN A C 1
ATOM 3678 O O . GLN A 1 492 ? 35.394 5.482 -47.916 1.00 83.50 492 GLN A O 1
ATOM 3683 N N . GLY A 1 493 ? 34.591 7.270 -46.795 1.00 79.19 493 GLY A N 1
ATOM 3684 C CA . GLY A 1 493 ? 34.666 6.673 -45.461 1.00 79.19 493 GLY A CA 1
ATOM 3685 C C . GLY A 1 493 ? 35.918 7.108 -44.704 1.00 79.19 493 GLY A C 1
ATOM 3686 O O . GLY A 1 493 ? 36.223 8.299 -44.657 1.00 79.19 493 GLY A O 1
ATOM 3687 N N . GLU A 1 494 ? 36.604 6.150 -44.081 1.00 80.00 494 GLU A N 1
ATOM 3688 C CA . GLU A 1 494 ? 37.825 6.405 -43.312 1.00 80.00 494 GLU A CA 1
ATOM 3689 C C . GLU A 1 494 ? 39.032 6.680 -44.219 1.00 80.00 494 GLU A C 1
ATOM 3691 O O . GLU A 1 494 ? 39.146 6.138 -45.321 1.00 80.00 494 GLU A O 1
ATOM 3696 N N . ILE A 1 495 ? 39.944 7.531 -43.740 1.00 84.06 495 ILE A N 1
ATOM 3697 C CA . ILE A 1 495 ? 41.198 7.847 -44.426 1.00 84.06 495 ILE A CA 1
ATOM 3698 C C . ILE A 1 495 ? 42.253 6.836 -43.949 1.00 84.06 495 ILE A C 1
ATOM 3700 O O . ILE A 1 495 ? 42.539 6.798 -42.750 1.00 84.06 495 ILE A O 1
ATOM 3704 N N . PRO A 1 496 ? 42.819 6.011 -44.844 1.00 88.25 496 PRO A N 1
ATOM 3705 C CA . PRO A 1 496 ? 43.869 5.062 -44.480 1.00 88.25 496 PRO A CA 1
ATOM 3706 C C . PRO A 1 496 ? 45.158 5.780 -44.066 1.00 88.25 496 PRO A C 1
ATOM 3708 O O . PRO A 1 496 ? 45.430 6.897 -44.507 1.00 88.25 496 PRO A O 1
ATOM 3711 N N . ILE A 1 497 ? 45.977 5.112 -43.251 1.00 89.31 497 ILE A N 1
ATOM 3712 C CA . ILE A 1 497 ? 47.280 5.640 -42.812 1.00 89.31 497 ILE A CA 1
ATOM 3713 C C . ILE A 1 497 ? 48.469 4.926 -43.468 1.00 89.31 497 ILE A C 1
ATOM 3715 O O . ILE A 1 497 ? 49.576 5.462 -43.471 1.00 89.31 497 ILE A O 1
ATOM 3719 N N . VAL A 1 498 ? 48.253 3.742 -44.052 1.00 91.12 498 VAL A N 1
ATOM 3720 C CA . VAL A 1 498 ? 49.255 2.999 -44.828 1.00 91.12 498 VAL A CA 1
ATOM 3721 C C . VAL A 1 498 ? 48.773 2.830 -46.269 1.00 91.12 498 VAL A C 1
ATOM 3723 O O . VAL A 1 498 ? 47.652 2.379 -46.508 1.00 91.12 498 VAL A O 1
ATOM 3726 N N . PHE A 1 499 ? 49.649 3.145 -47.227 1.00 93.81 499 PHE A N 1
ATOM 3727 C CA . PHE A 1 499 ? 49.415 3.017 -48.667 1.00 93.81 499 PHE A CA 1
ATOM 3728 C C . PHE A 1 499 ? 50.433 2.059 -49.279 1.00 93.81 499 PHE A C 1
ATOM 3730 O O . PHE A 1 499 ? 51.628 2.171 -49.010 1.00 93.81 499 PHE A O 1
ATOM 3737 N N . THR A 1 500 ? 49.982 1.142 -50.130 1.00 95.19 500 THR A N 1
ATOM 3738 C CA . THR A 1 500 ? 50.862 0.268 -50.912 1.00 95.19 500 THR A CA 1
ATOM 3739 C C . THR A 1 500 ? 50.387 0.216 -52.355 1.00 95.19 500 THR A C 1
ATOM 3741 O O . THR A 1 500 ? 49.309 -0.294 -52.645 1.00 95.19 500 THR A O 1
ATOM 3744 N N . TRP A 1 501 ? 51.209 0.726 -53.267 1.00 95.50 501 TRP A N 1
ATOM 3745 C CA . TRP A 1 501 ? 50.981 0.651 -54.705 1.00 95.50 501 TRP A CA 1
ATOM 3746 C C . TRP A 1 501 ? 51.721 -0.542 -55.292 1.00 95.50 501 TRP A C 1
ATOM 3748 O O . TRP A 1 501 ? 52.926 -0.688 -55.076 1.00 95.50 501 TRP A O 1
ATOM 3758 N N . THR A 1 502 ? 51.014 -1.352 -56.073 1.00 95.62 502 THR A N 1
ATOM 3759 C CA . THR A 1 502 ? 51.576 -2.477 -56.827 1.00 95.62 502 THR A CA 1
ATOM 3760 C C . THR A 1 502 ? 51.335 -2.317 -58.321 1.00 95.62 502 THR A C 1
ATOM 3762 O O . THR A 1 502 ? 50.334 -1.727 -58.730 1.00 95.62 502 THR A O 1
ATOM 3765 N N . ASP A 1 503 ? 52.261 -2.809 -59.140 1.00 93.69 503 ASP A N 1
ATOM 3766 C CA . ASP A 1 503 ? 52.065 -2.927 -60.586 1.00 93.69 503 ASP A CA 1
ATOM 3767 C C . ASP A 1 503 ? 51.211 -4.160 -60.953 1.00 93.69 503 ASP A C 1
ATOM 3769 O O . ASP A 1 503 ? 50.785 -4.935 -60.095 1.00 93.69 503 ASP A O 1
ATOM 3773 N N . GLN A 1 504 ? 50.975 -4.366 -62.250 1.00 91.06 504 GLN A N 1
ATOM 3774 C CA . GLN A 1 504 ? 50.214 -5.510 -62.775 1.00 91.06 504 GLN A CA 1
ATOM 3775 C C . GLN A 1 504 ? 50.801 -6.896 -62.435 1.00 91.06 504 GLN A C 1
ATOM 3777 O O . GLN A 1 504 ? 50.089 -7.892 -62.537 1.00 91.06 504 GLN A O 1
ATOM 3782 N N . ASN A 1 505 ? 52.077 -6.974 -62.041 1.00 90.75 505 ASN A N 1
ATOM 3783 C CA . ASN A 1 505 ? 52.742 -8.212 -61.630 1.00 90.75 505 ASN A CA 1
ATOM 3784 C C . ASN A 1 505 ? 52.742 -8.388 -60.100 1.00 90.75 505 ASN A C 1
ATOM 3786 O O . ASN A 1 505 ? 53.339 -9.337 -59.591 1.00 90.75 505 ASN A O 1
ATOM 3790 N N . GLY A 1 506 ? 52.099 -7.478 -59.361 1.00 88.62 506 GLY A N 1
ATOM 3791 C CA . GLY A 1 506 ? 52.067 -7.478 -57.900 1.00 88.62 506 GLY A CA 1
ATOM 3792 C C . GLY A 1 506 ? 53.343 -6.939 -57.248 1.00 88.62 506 GLY A C 1
ATOM 3793 O O . GLY A 1 506 ? 53.512 -7.088 -56.038 1.00 88.62 506 GLY A O 1
ATOM 3794 N N . ILE A 1 507 ? 54.252 -6.314 -58.005 1.00 92.31 507 ILE A N 1
ATOM 3795 C CA . ILE A 1 507 ? 55.476 -5.730 -57.446 1.00 92.31 507 ILE A CA 1
ATOM 3796 C C . ILE A 1 507 ? 55.150 -4.382 -56.811 1.00 92.31 507 ILE A C 1
ATOM 3798 O O . ILE A 1 507 ? 54.529 -3.526 -57.435 1.00 92.31 507 ILE A O 1
ATOM 3802 N N . ILE A 1 508 ? 55.598 -4.177 -55.569 1.00 93.69 508 ILE A N 1
ATOM 3803 C CA . ILE A 1 508 ? 55.436 -2.904 -54.859 1.00 93.69 508 ILE A CA 1
ATOM 3804 C C . ILE A 1 508 ? 56.320 -1.839 -55.509 1.00 93.69 508 ILE A C 1
ATOM 3806 O O . ILE A 1 508 ? 57.543 -1.967 -55.530 1.00 93.69 508 ILE A O 1
ATOM 3810 N N . ILE A 1 509 ? 55.696 -0.758 -55.965 1.00 93.62 509 ILE A N 1
ATOM 3811 C CA . ILE A 1 509 ? 56.360 0.363 -56.645 1.00 93.62 509 ILE A CA 1
ATOM 3812 C C . ILE A 1 509 ? 56.413 1.634 -55.791 1.00 93.62 509 ILE A C 1
ATOM 3814 O O . ILE A 1 509 ? 57.286 2.472 -55.990 1.00 93.62 509 ILE A O 1
ATOM 3818 N N . SER A 1 510 ? 55.498 1.795 -54.829 1.00 94.12 510 SER A N 1
ATOM 3819 C CA . SER A 1 510 ? 55.470 2.951 -53.926 1.00 94.12 510 SER A CA 1
ATOM 3820 C C . SER A 1 510 ? 54.690 2.641 -52.648 1.00 94.12 510 SER A C 1
ATOM 3822 O O . SER A 1 510 ? 53.793 1.799 -52.645 1.00 94.12 510 SER A O 1
ATOM 3824 N N . ARG A 1 511 ? 55.016 3.355 -51.566 1.00 94.25 511 ARG A N 1
ATOM 3825 C CA . ARG A 1 511 ? 54.232 3.398 -50.316 1.00 94.25 511 ARG A CA 1
ATOM 3826 C C . ARG A 1 511 ? 53.740 4.802 -49.950 1.00 94.25 511 ARG A C 1
ATOM 3828 O O . ARG A 1 511 ? 53.264 5.038 -48.846 1.00 94.25 511 ARG A O 1
ATOM 3835 N N . ASN A 1 512 ? 53.882 5.747 -50.874 1.00 92.56 512 ASN A N 1
ATOM 3836 C CA . ASN A 1 512 ? 53.354 7.094 -50.711 1.00 92.56 512 ASN A CA 1
ATOM 3837 C C . ASN A 1 512 ? 51.881 7.131 -51.137 1.00 92.56 512 ASN A C 1
ATOM 3839 O O . ASN A 1 512 ? 51.470 6.372 -52.014 1.00 92.56 512 ASN A O 1
ATOM 3843 N N . GLU A 1 513 ? 51.107 8.061 -50.574 1.00 90.94 513 GLU A N 1
ATOM 3844 C CA . GLU A 1 513 ? 49.710 8.290 -50.973 1.00 90.94 513 GLU A CA 1
ATOM 3845 C C . GLU A 1 513 ? 49.592 8.607 -52.478 1.00 90.94 513 GLU A C 1
ATOM 3847 O O . GLU A 1 513 ? 48.747 8.052 -53.180 1.00 90.94 513 GLU A O 1
ATOM 3852 N N . LYS A 1 514 ? 50.497 9.447 -52.999 1.00 93.19 514 LYS A N 1
ATOM 3853 C CA . LYS A 1 514 ? 50.628 9.748 -54.430 1.00 93.19 514 LYS A CA 1
ATOM 3854 C C . LYS A 1 514 ? 51.599 8.777 -55.109 1.00 93.19 514 LYS A C 1
ATOM 3856 O O . LYS A 1 514 ? 52.747 8.645 -54.680 1.00 93.19 514 LYS A O 1
ATOM 3861 N N . LEU A 1 515 ? 51.187 8.208 -56.240 1.00 95.25 515 LEU A N 1
ATOM 3862 C CA . LEU A 1 515 ? 52.071 7.478 -57.150 1.00 95.25 515 LEU A CA 1
ATOM 3863 C C . LEU A 1 515 ? 52.578 8.429 -58.245 1.00 95.25 515 LEU A C 1
ATOM 3865 O O . LEU A 1 515 ? 51.776 9.064 -58.921 1.00 95.25 515 LEU A O 1
ATOM 3869 N N . SER A 1 516 ? 53.894 8.567 -58.406 1.00 93.56 516 SER A N 1
ATOM 3870 C CA . SER A 1 516 ? 54.526 9.436 -59.419 1.00 93.56 516 SER A CA 1
ATOM 3871 C C . SER A 1 516 ? 55.609 8.672 -60.176 1.00 93.56 516 SER A C 1
ATOM 3873 O O . SER A 1 516 ? 56.042 7.621 -59.711 1.00 93.56 516 SER A O 1
ATOM 3875 N N . ASP A 1 517 ? 56.033 9.224 -61.311 1.00 91.50 517 ASP A N 1
ATOM 3876 C CA . ASP A 1 517 ? 57.143 8.733 -62.132 1.00 91.50 517 ASP A CA 1
ATOM 3877 C C . ASP A 1 517 ? 56.939 7.301 -62.649 1.00 91.50 517 ASP A C 1
ATOM 3879 O O . ASP A 1 517 ? 57.826 6.449 -62.599 1.00 91.50 517 ASP A O 1
ATOM 3883 N N . VAL A 1 518 ? 55.724 7.025 -63.135 1.00 92.44 518 VAL A N 1
ATOM 3884 C CA . VAL A 1 518 ? 55.330 5.705 -63.637 1.00 92.44 518 VAL A CA 1
ATOM 3885 C C . VAL A 1 518 ? 55.083 5.700 -65.145 1.00 92.44 518 VAL A C 1
ATOM 3887 O O . VAL A 1 518 ? 54.652 6.696 -65.729 1.00 92.44 518 VAL A O 1
ATOM 3890 N N . VAL A 1 519 ? 55.387 4.569 -65.783 1.00 89.88 519 VAL A N 1
ATOM 3891 C CA . VAL A 1 519 ? 55.099 4.305 -67.205 1.00 89.88 519 VAL A CA 1
ATOM 3892 C C . VAL A 1 519 ? 53.600 4.032 -67.421 1.00 89.88 519 VAL A C 1
ATOM 3894 O O . VAL A 1 519 ? 52.867 3.845 -66.448 1.00 89.88 519 VAL A O 1
ATOM 3897 N N . PRO A 1 520 ? 53.100 3.986 -68.672 1.00 89.56 520 PRO A N 1
ATOM 3898 C CA . PRO A 1 520 ? 51.749 3.500 -68.928 1.00 89.56 520 PRO A CA 1
ATOM 3899 C C . PRO A 1 520 ? 51.562 2.077 -68.384 1.00 89.56 520 PRO A C 1
ATOM 3901 O O . PRO A 1 520 ? 52.373 1.192 -68.657 1.00 89.56 520 PRO A O 1
ATOM 3904 N N . GLY A 1 521 ? 50.496 1.848 -67.622 1.00 91.00 521 GLY A N 1
ATOM 3905 C CA . GLY A 1 521 ? 50.278 0.580 -66.935 1.00 91.00 521 GLY A CA 1
ATOM 3906 C C . GLY A 1 521 ? 49.113 0.614 -65.951 1.00 91.00 521 GLY A C 1
ATOM 3907 O O . GLY A 1 521 ? 48.518 1.663 -65.695 1.00 91.00 521 GLY A O 1
ATOM 3908 N N . SER A 1 522 ? 48.777 -0.558 -65.410 1.00 93.06 522 SER A N 1
ATOM 3909 C CA . SER A 1 522 ? 47.774 -0.704 -64.355 1.00 93.06 522 SER A CA 1
ATOM 3910 C C . SER A 1 522 ? 48.447 -0.787 -62.987 1.00 93.06 522 SER A C 1
ATOM 3912 O O . SER A 1 522 ? 49.411 -1.533 -62.809 1.00 93.06 522 SER A O 1
ATOM 3914 N N . TYR A 1 523 ? 47.923 -0.015 -62.037 1.00 95.44 523 TYR A N 1
ATOM 3915 C CA . TYR A 1 523 ? 48.449 0.129 -60.689 1.00 95.44 523 TYR A CA 1
ATOM 3916 C C . TYR A 1 523 ? 47.343 -0.081 -59.661 1.00 95.44 523 TYR A C 1
ATOM 3918 O O . TYR A 1 523 ? 46.300 0.572 -59.722 1.00 95.44 523 TYR A O 1
ATOM 3926 N N . THR A 1 524 ? 47.574 -0.979 -58.707 1.00 95.06 524 THR A N 1
ATOM 3927 C CA . THR A 1 524 ? 46.613 -1.310 -57.650 1.00 95.06 524 THR A CA 1
ATOM 3928 C C . THR A 1 524 ? 47.061 -0.707 -56.329 1.00 95.06 524 THR A C 1
ATOM 3930 O O . THR A 1 524 ? 48.199 -0.911 -55.905 1.00 95.06 524 THR A O 1
ATOM 3933 N N . LEU A 1 525 ? 46.158 0.029 -55.680 1.00 95.31 525 LEU A N 1
ATOM 3934 C CA . LEU A 1 525 ? 46.350 0.579 -54.345 1.00 95.31 525 LEU A CA 1
ATOM 3935 C C . LEU A 1 525 ? 45.728 -0.356 -53.309 1.00 95.31 525 LEU A C 1
ATOM 3937 O O . LEU A 1 525 ? 44.514 -0.556 -53.309 1.00 95.31 525 LEU A O 1
ATOM 3941 N N . THR A 1 526 ? 46.542 -0.854 -52.389 1.00 93.38 526 THR A N 1
ATOM 3942 C CA . THR A 1 526 ? 46.094 -1.454 -51.129 1.00 93.38 526 THR A CA 1
ATOM 3943 C C . THR A 1 526 ? 46.239 -0.421 -50.018 1.00 93.38 526 THR A C 1
ATOM 3945 O O . THR A 1 526 ? 47.284 0.225 -49.897 1.00 93.38 526 THR A O 1
ATOM 3948 N N . ALA A 1 527 ? 45.188 -0.251 -49.224 1.00 92.19 527 ALA A N 1
ATOM 3949 C CA . ALA A 1 527 ? 45.119 0.715 -48.137 1.00 92.19 527 ALA A CA 1
ATOM 3950 C C . ALA A 1 527 ? 44.830 0.012 -46.806 1.00 92.19 527 ALA A C 1
ATOM 3952 O O . ALA A 1 527 ? 44.099 -0.979 -46.782 1.00 92.19 527 ALA A O 1
ATOM 3953 N N . SER A 1 528 ? 45.398 0.531 -45.714 1.00 87.50 528 SER A N 1
ATOM 3954 C CA . SER A 1 528 ? 45.242 -0.028 -44.367 1.00 87.50 528 SER A CA 1
ATOM 3955 C C . SER A 1 528 ? 45.241 1.051 -43.278 1.00 87.50 528 SER A C 1
ATOM 3957 O O . SER A 1 528 ? 45.802 2.139 -43.457 1.00 87.50 528 SER A O 1
ATOM 3959 N N . ASP A 1 529 ? 44.632 0.741 -42.130 1.00 86.31 529 ASP A N 1
ATOM 3960 C CA . ASP A 1 529 ? 44.746 1.533 -40.901 1.00 86.31 529 ASP A CA 1
ATOM 3961 C C . ASP A 1 529 ? 45.997 1.213 -40.062 1.00 86.31 529 ASP A C 1
ATOM 3963 O O . ASP A 1 529 ? 46.157 1.778 -38.984 1.00 86.31 529 ASP A O 1
ATOM 3967 N N . GLY A 1 530 ? 46.889 0.341 -40.540 1.00 80.75 530 GLY A N 1
ATOM 3968 C CA . GLY A 1 530 ? 48.120 -0.035 -39.841 1.00 80.75 530 GLY A CA 1
ATOM 3969 C C . GLY A 1 530 ? 47.942 -1.072 -38.727 1.00 80.75 530 GLY A C 1
ATOM 3970 O O . GLY A 1 530 ? 48.943 -1.453 -38.119 1.00 80.75 530 GLY A O 1
ATOM 3971 N N . GLU A 1 531 ? 46.717 -1.543 -38.473 1.00 77.25 531 GLU A N 1
ATOM 3972 C CA . GLU A 1 531 ? 46.454 -2.726 -37.650 1.00 77.25 531 GLU A CA 1
ATOM 3973 C C . GLU A 1 531 ? 46.194 -3.942 -38.560 1.00 77.25 531 GLU A C 1
ATOM 3975 O O . GLU A 1 531 ? 47.081 -4.360 -39.301 1.00 77.25 531 GLU A O 1
ATOM 3980 N N . ASN A 1 532 ? 44.978 -4.500 -38.523 1.00 78.00 532 ASN A N 1
ATOM 3981 C CA . ASN A 1 532 ? 44.570 -5.668 -39.308 1.00 78.00 532 ASN A CA 1
ATOM 3982 C C . ASN A 1 532 ? 43.528 -5.331 -40.386 1.00 78.00 532 ASN A C 1
ATOM 3984 O O . ASN A 1 532 ? 43.098 -6.218 -41.125 1.00 78.00 532 ASN A O 1
ATOM 3988 N N . CYS A 1 533 ? 43.077 -4.077 -40.472 1.00 83.31 533 CYS A N 1
ATOM 3989 C CA . CYS A 1 533 ? 42.132 -3.680 -41.502 1.00 83.31 533 CYS A CA 1
ATOM 3990 C C . CYS A 1 533 ? 42.896 -3.255 -42.754 1.00 83.31 533 CYS A C 1
ATOM 3992 O O . CYS A 1 533 ? 43.506 -2.185 -42.785 1.00 83.31 533 CYS A O 1
ATOM 3994 N N . GLU A 1 534 ? 42.839 -4.072 -43.803 1.00 88.75 534 GLU A N 1
ATOM 3995 C CA . GLU A 1 534 ? 43.350 -3.722 -45.126 1.00 88.75 534 GLU A CA 1
ATOM 3996 C C . GLU A 1 534 ? 42.389 -4.159 -46.234 1.00 88.75 534 GLU A C 1
ATOM 3998 O O . GLU A 1 534 ? 41.709 -5.181 -46.132 1.00 88.75 534 GLU A O 1
ATOM 4003 N N . ASN A 1 535 ? 42.331 -3.382 -47.314 1.00 89.81 535 ASN A N 1
ATOM 4004 C CA . ASN A 1 535 ? 41.648 -3.783 -48.538 1.00 89.81 535 ASN A CA 1
ATOM 4005 C C . ASN A 1 535 ? 42.278 -3.129 -49.771 1.00 89.81 535 ASN A C 1
ATOM 4007 O O . ASN A 1 535 ? 42.973 -2.113 -49.691 1.00 89.81 535 ASN A O 1
ATOM 4011 N N . ILE A 1 536 ? 41.983 -3.694 -50.942 1.00 91.56 536 ILE A N 1
ATOM 4012 C CA . ILE A 1 536 ? 42.263 -3.039 -52.221 1.00 91.56 536 ILE A CA 1
ATOM 4013 C C . ILE A 1 536 ? 41.341 -1.822 -52.329 1.00 91.56 536 ILE A C 1
ATOM 4015 O O . ILE A 1 536 ? 40.119 -1.968 -52.372 1.00 91.56 536 ILE A O 1
ATOM 4019 N N . ALA A 1 537 ? 41.932 -0.629 -52.347 1.00 90.69 537 ALA A N 1
ATOM 4020 C CA . ALA A 1 537 ? 41.226 0.648 -52.381 1.00 90.69 537 ALA A CA 1
ATOM 4021 C C . ALA A 1 537 ? 40.846 1.089 -53.800 1.00 90.69 537 ALA A C 1
ATOM 4023 O O . ALA A 1 537 ? 39.966 1.935 -53.974 1.00 90.69 537 ALA A O 1
ATOM 4024 N N . GLY A 1 538 ? 41.520 0.528 -54.807 1.00 91.00 538 GLY A N 1
ATOM 4025 C CA . GLY A 1 538 ? 41.212 0.716 -56.218 1.00 91.00 538 GLY A CA 1
ATOM 4026 C C . GLY A 1 538 ? 42.338 0.249 -57.138 1.00 91.00 538 GLY A C 1
ATOM 4027 O O . GLY A 1 538 ? 43.491 0.123 -56.726 1.00 91.00 538 GLY A O 1
ATOM 4028 N N . THR A 1 539 ? 41.994 0.034 -58.405 1.00 93.19 539 THR A N 1
ATOM 4029 C CA . THR A 1 539 ? 42.948 -0.215 -59.490 1.00 93.19 539 THR A CA 1
ATOM 4030 C C . THR A 1 539 ? 42.794 0.890 -60.524 1.00 93.19 539 THR A C 1
ATOM 4032 O O . THR A 1 539 ? 41.686 1.187 -60.970 1.00 93.19 539 THR A O 1
ATOM 4035 N N . PHE A 1 540 ? 43.905 1.509 -60.902 1.00 94.38 540 PHE A N 1
ATOM 4036 C CA . PHE A 1 540 ? 43.941 2.691 -61.754 1.00 94.38 540 PHE A CA 1
ATOM 4037 C C . PHE A 1 540 ? 44.857 2.439 -62.945 1.00 94.38 540 PHE A C 1
ATOM 4039 O O . PHE A 1 540 ? 45.844 1.714 -62.840 1.00 94.38 540 PHE A O 1
ATOM 4046 N N . VAL A 1 541 ? 44.531 3.036 -64.087 1.00 92.62 541 VAL A N 1
ATOM 4047 C CA . VAL A 1 541 ? 45.302 2.866 -65.321 1.00 92.62 541 VAL A CA 1
ATOM 4048 C C . VAL A 1 541 ? 45.919 4.201 -65.699 1.00 92.62 541 VAL A C 1
ATOM 4050 O O . VAL A 1 541 ? 45.204 5.166 -65.962 1.00 92.62 541 VAL A O 1
ATOM 4053 N N . VAL A 1 542 ? 47.248 4.248 -65.740 1.00 91.75 542 VAL A N 1
ATOM 4054 C CA . VAL A 1 542 ? 47.989 5.348 -66.360 1.00 91.75 542 VAL A CA 1
ATOM 4055 C C . VAL A 1 542 ? 48.065 5.048 -67.848 1.00 91.75 542 VAL A C 1
ATOM 4057 O O . VAL A 1 542 ? 48.643 4.043 -68.259 1.00 91.75 542 VAL A O 1
ATOM 4060 N N . THR A 1 543 ? 47.452 5.897 -68.666 1.00 86.56 543 THR A N 1
ATOM 4061 C CA . THR A 1 543 ? 47.475 5.758 -70.125 1.00 86.56 543 THR A CA 1
ATOM 4062 C C . THR A 1 543 ? 48.708 6.434 -70.721 1.00 86.56 543 THR A C 1
ATOM 4064 O O . THR A 1 543 ? 49.333 7.290 -70.092 1.00 86.56 543 THR A O 1
ATOM 4067 N N . ALA A 1 544 ? 49.054 6.063 -71.954 1.00 81.69 544 ALA A N 1
ATOM 4068 C CA . ALA A 1 544 ? 49.977 6.847 -72.766 1.00 81.69 544 ALA A CA 1
ATOM 4069 C C . ALA A 1 544 ? 49.244 8.058 -73.370 1.00 81.69 544 ALA A C 1
ATOM 4071 O O . ALA A 1 544 ? 48.073 7.944 -73.737 1.00 81.69 544 ALA A O 1
ATOM 4072 N N . THR A 1 545 ? 49.913 9.205 -73.485 1.00 78.88 545 THR A N 1
ATOM 4073 C CA . THR A 1 545 ? 49.411 10.339 -74.282 1.00 78.88 545 THR A CA 1
ATOM 4074 C C . THR A 1 545 ? 49.390 9.965 -75.770 1.00 78.88 545 THR A C 1
ATOM 4076 O O . THR A 1 545 ? 50.316 9.309 -76.250 1.00 78.88 545 THR A O 1
ATOM 4079 N N . GLU A 1 546 ? 48.358 10.384 -76.511 1.00 75.12 546 GLU A N 1
ATOM 4080 C CA . GLU A 1 546 ? 48.328 10.253 -77.976 1.00 75.12 546 GLU A CA 1
ATOM 4081 C C . GLU A 1 546 ? 49.479 11.042 -78.617 1.00 75.12 546 GLU A C 1
ATOM 4083 O O . GLU A 1 546 ? 49.842 12.104 -78.123 1.00 75.12 546 GLU A O 1
ATOM 4088 N N . ILE A 1 547 ? 50.048 10.542 -79.715 1.00 79.81 547 ILE A N 1
ATOM 4089 C CA . ILE A 1 547 ? 51.072 11.254 -80.497 1.00 79.81 547 ILE A CA 1
ATOM 4090 C C . ILE A 1 547 ? 50.413 12.121 -81.587 1.00 79.81 547 ILE A C 1
ATOM 4092 O O . ILE A 1 547 ? 49.317 11.774 -82.037 1.00 79.81 547 ILE A O 1
ATOM 4096 N N . PRO A 1 548 ? 51.035 13.235 -82.023 1.00 84.62 548 PRO A N 1
ATOM 4097 C CA . PRO A 1 548 ? 50.496 14.026 -83.127 1.00 84.62 548 PRO A CA 1
ATOM 4098 C C . PRO A 1 548 ? 50.439 13.202 -84.420 1.00 84.62 548 PRO A C 1
ATOM 4100 O O . PRO A 1 548 ? 51.280 12.340 -84.661 1.00 84.62 548 PRO A O 1
ATOM 4103 N N . ILE A 1 549 ? 49.472 13.494 -85.283 1.00 87.81 549 ILE A N 1
ATOM 4104 C CA . ILE A 1 549 ? 49.291 12.881 -86.600 1.00 87.81 549 ILE A CA 1
ATOM 4105 C C . ILE A 1 549 ? 49.255 14.004 -87.635 1.00 87.81 549 ILE A C 1
ATOM 4107 O O . ILE A 1 549 ? 48.444 14.927 -87.540 1.00 87.81 549 ILE A O 1
ATOM 4111 N N . ILE A 1 550 ? 50.136 13.919 -88.631 1.00 90.38 550 ILE A N 1
ATOM 4112 C CA . ILE A 1 550 ? 50.204 14.878 -89.736 1.00 90.38 550 ILE A CA 1
ATOM 4113 C C . ILE A 1 550 ? 49.289 14.379 -90.856 1.00 90.38 550 ILE A C 1
ATOM 4115 O O . ILE A 1 550 ? 49.577 13.352 -91.470 1.00 90.38 550 ILE A O 1
ATOM 4119 N N . ASP A 1 551 ? 48.194 15.092 -91.124 1.00 87.69 551 ASP A N 1
ATOM 4120 C CA . ASP A 1 551 ? 47.272 14.755 -92.208 1.00 87.69 551 ASP A CA 1
ATOM 4121 C C . ASP A 1 551 ? 47.658 15.497 -93.496 1.00 87.69 551 ASP A C 1
ATOM 4123 O O . ASP A 1 551 ? 47.524 16.718 -93.614 1.00 87.69 551 ASP A O 1
ATOM 4127 N N . LEU A 1 552 ? 48.149 14.730 -94.472 1.00 87.88 552 LEU A N 1
ATOM 4128 C CA . LEU A 1 552 ? 48.548 15.227 -95.789 1.00 87.88 552 LEU A CA 1
ATOM 4129 C C . LEU A 1 552 ? 47.411 15.181 -96.822 1.00 87.88 552 LEU A C 1
ATOM 4131 O O . LEU A 1 552 ? 47.586 15.671 -97.934 1.00 87.88 552 LEU A O 1
ATOM 4135 N N . THR A 1 553 ? 46.246 14.610 -96.501 1.00 84.81 553 THR A N 1
ATOM 4136 C CA . THR A 1 553 ? 45.188 14.329 -97.495 1.00 84.81 553 THR A CA 1
ATOM 4137 C C . THR A 1 553 ? 44.565 15.584 -98.106 1.00 84.81 553 THR A C 1
ATOM 4139 O O . THR A 1 553 ? 44.096 15.551 -99.243 1.00 84.81 553 THR A O 1
ATOM 4142 N N . LYS A 1 554 ? 44.584 16.700 -97.374 1.00 81.56 554 LYS A N 1
ATOM 4143 C CA . LYS A 1 554 ? 44.089 18.015 -97.812 1.00 81.56 554 LYS A CA 1
ATOM 4144 C C . LYS A 1 554 ? 45.201 18.944 -98.307 1.00 81.56 554 LYS A C 1
ATOM 4146 O O . LYS A 1 554 ? 44.937 20.112 -98.599 1.00 81.56 554 LYS A O 1
ATOM 4151 N N . MET A 1 555 ? 46.437 18.447 -98.390 1.00 87.00 555 MET A N 1
ATOM 4152 C CA . MET A 1 555 ? 47.581 19.242 -98.810 1.00 87.00 555 MET A CA 1
ATOM 4153 C C . MET A 1 555 ? 47.403 19.715 -100.253 1.00 87.00 555 MET A C 1
ATOM 4155 O O . MET A 1 555 ? 47.228 18.924 -101.177 1.00 87.00 555 MET A O 1
ATOM 4159 N N . GLN A 1 556 ? 47.507 21.022 -100.445 1.00 81.25 556 GLN A N 1
ATOM 4160 C CA . GLN A 1 556 ? 47.569 21.659 -101.751 1.00 81.25 556 GLN A CA 1
ATOM 4161 C C . GLN A 1 556 ? 48.941 22.294 -101.917 1.00 81.25 556 GLN A C 1
ATOM 4163 O O . GLN A 1 556 ? 49.488 22.855 -100.967 1.00 81.25 556 GLN A O 1
ATOM 4168 N N . SER A 1 557 ? 49.492 22.217 -103.126 1.00 82.88 557 SER A N 1
ATOM 4169 C CA . SER A 1 557 ? 50.770 22.847 -103.447 1.00 82.88 557 SER A CA 1
ATOM 4170 C C . SER A 1 557 ? 50.725 23.483 -104.824 1.00 82.88 557 SER A C 1
ATOM 4172 O O . SER A 1 557 ? 50.100 22.947 -105.738 1.00 82.88 557 SER A O 1
ATOM 4174 N N . TYR A 1 558 ? 51.363 24.638 -104.953 1.00 75.81 558 TYR A N 1
ATOM 4175 C CA . TYR A 1 558 ? 51.468 25.366 -106.211 1.00 75.81 558 TYR A CA 1
ATOM 4176 C C . TYR A 1 558 ? 52.789 26.134 -106.271 1.00 75.81 558 TYR A C 1
ATOM 4178 O O . TYR A 1 558 ? 53.391 26.451 -105.237 1.00 75.81 558 TYR A O 1
ATOM 4186 N N . ILE A 1 559 ? 53.222 26.434 -107.495 1.00 77.12 559 ILE A N 1
ATOM 4187 C CA . ILE A 1 559 ? 54.415 27.229 -107.775 1.00 77.12 559 ILE A CA 1
ATOM 4188 C C . ILE A 1 559 ? 54.033 28.674 -108.111 1.00 77.12 559 ILE A C 1
ATOM 4190 O O . ILE A 1 559 ? 53.020 28.926 -108.769 1.00 77.12 559 ILE A O 1
ATOM 4194 N N . SER A 1 560 ? 54.829 29.627 -107.633 1.00 72.75 560 SER A N 1
ATOM 4195 C CA . SER A 1 560 ? 54.691 31.040 -107.977 1.00 72.75 560 SER A CA 1
ATOM 4196 C C . SER A 1 560 ? 54.963 31.277 -109.463 1.00 72.75 560 SER A C 1
ATOM 4198 O O . SER A 1 560 ? 55.684 30.525 -110.117 1.00 72.75 560 SER A O 1
ATOM 4200 N N . CYS A 1 561 ? 54.411 32.366 -109.999 1.00 67.75 561 CYS A N 1
ATOM 4201 C CA . CYS A 1 561 ? 54.528 32.712 -111.418 1.00 67.75 561 CYS A CA 1
ATOM 4202 C C . CYS A 1 561 ? 55.969 32.893 -111.928 1.00 67.75 561 CYS A C 1
ATOM 4204 O O . CYS A 1 561 ? 56.220 32.745 -113.121 1.00 67.75 561 CYS A O 1
ATOM 4206 N N . ASP A 1 562 ? 56.910 33.230 -111.047 1.00 70.56 562 ASP A N 1
ATOM 4207 C CA . ASP A 1 562 ? 58.331 33.365 -111.373 1.00 70.56 562 ASP A CA 1
ATOM 4208 C C . ASP A 1 562 ? 59.107 32.038 -111.288 1.00 70.56 562 ASP A C 1
ATOM 4210 O O . ASP A 1 562 ? 60.312 32.027 -111.523 1.00 70.56 562 ASP A O 1
ATOM 4214 N N . GLY A 1 563 ? 58.437 30.939 -110.925 1.00 72.31 563 GLY A N 1
ATOM 4215 C CA . GLY A 1 563 ? 59.033 29.615 -110.754 1.00 72.31 563 GLY A CA 1
ATOM 4216 C C . GLY A 1 563 ? 59.881 29.452 -109.487 1.00 72.31 563 GLY A C 1
ATOM 4217 O O . GLY A 1 563 ? 60.393 28.368 -109.239 1.00 72.31 563 GLY A O 1
ATOM 4218 N N . ASN A 1 564 ? 60.041 30.488 -108.655 1.00 80.31 564 ASN A N 1
ATOM 4219 C CA . ASN A 1 564 ? 61.060 30.476 -107.597 1.00 80.31 564 ASN A CA 1
ATOM 4220 C C . ASN A 1 564 ? 60.546 30.074 -106.212 1.00 80.31 564 ASN A C 1
ATOM 4222 O O . ASN A 1 564 ? 61.357 29.906 -105.298 1.00 80.31 564 ASN A O 1
ATOM 4226 N N . THR A 1 565 ? 59.231 29.971 -106.009 1.00 82.94 565 THR A N 1
ATOM 4227 C CA . THR A 1 565 ? 58.635 29.692 -104.695 1.00 82.94 565 THR A CA 1
ATOM 4228 C C . THR A 1 565 ? 57.529 28.650 -104.797 1.00 82.94 565 THR A C 1
ATOM 4230 O O . THR A 1 565 ? 56.596 28.792 -105.579 1.00 82.94 565 THR A O 1
ATOM 4233 N N . VAL A 1 566 ? 57.581 27.645 -103.929 1.00 86.44 566 VAL A N 1
ATOM 4234 C CA . VAL A 1 566 ? 56.496 26.697 -103.679 1.00 86.44 566 VAL A CA 1
ATOM 4235 C C . VAL A 1 566 ? 55.766 27.106 -102.406 1.00 86.44 566 VAL A C 1
ATOM 4237 O O . VAL A 1 566 ? 56.390 27.426 -101.388 1.00 86.44 566 VAL A O 1
ATOM 4240 N N . SER A 1 567 ? 54.437 27.100 -102.466 1.00 86.31 567 SER A N 1
ATOM 4241 C CA . SER A 1 567 ? 53.571 27.299 -101.302 1.00 86.31 567 SER A CA 1
ATOM 4242 C C . SER A 1 567 ? 52.742 26.047 -101.048 1.00 86.31 567 SER A C 1
ATOM 4244 O O . SER A 1 567 ? 52.153 25.505 -101.981 1.00 86.31 567 SER A O 1
ATOM 4246 N N . VAL A 1 568 ? 52.691 25.606 -99.790 1.00 88.25 568 VAL A N 1
ATOM 4247 C CA . VAL A 1 568 ? 51.863 24.479 -99.341 1.00 88.25 568 VAL A CA 1
ATOM 4248 C C . VAL A 1 568 ? 50.787 24.992 -98.400 1.00 88.25 568 VAL A C 1
ATOM 4250 O O . VAL A 1 568 ? 51.088 25.710 -97.447 1.00 88.25 568 VAL A O 1
ATOM 4253 N N . THR A 1 569 ? 49.541 24.602 -98.637 1.00 86.00 569 THR A N 1
ATOM 4254 C CA . THR A 1 569 ? 48.384 24.962 -97.809 1.00 86.00 569 THR A CA 1
ATOM 4255 C C . THR A 1 569 ? 47.513 23.743 -97.517 1.00 86.00 569 THR A C 1
ATOM 4257 O O . THR A 1 569 ? 47.671 22.693 -98.132 1.00 86.00 569 THR A O 1
ATOM 4260 N N . GLY A 1 570 ? 46.579 23.872 -96.570 1.00 84.00 570 GLY A N 1
ATOM 4261 C CA . GLY A 1 570 ? 45.565 22.842 -96.300 1.00 84.00 570 GLY A CA 1
ATOM 4262 C C . GLY A 1 570 ? 46.010 21.695 -95.386 1.00 84.00 570 GLY A C 1
ATOM 4263 O O . GLY A 1 570 ? 45.244 20.758 -95.202 1.00 84.00 570 GLY A O 1
ATOM 4264 N N . LEU A 1 571 ? 47.208 21.765 -94.797 1.00 90.50 571 LEU A N 1
ATOM 4265 C CA . LEU A 1 571 ? 47.675 20.777 -93.822 1.00 90.50 571 LEU A CA 1
ATOM 4266 C C . LEU A 1 571 ? 46.914 20.886 -92.497 1.00 90.50 571 LEU A C 1
ATOM 4268 O O . LEU A 1 571 ? 46.684 21.987 -91.994 1.00 90.50 571 LEU A O 1
ATOM 4272 N N . GLU A 1 572 ? 46.587 19.737 -91.910 1.00 89.31 572 GLU A N 1
ATOM 4273 C CA . GLU A 1 572 ? 45.921 19.626 -90.610 1.00 89.31 572 GLU A CA 1
ATOM 4274 C C . GLU A 1 572 ? 46.737 18.719 -89.680 1.00 89.31 572 GLU A C 1
ATOM 4276 O O . GLU A 1 572 ? 47.289 17.703 -90.106 1.00 89.31 572 GLU A O 1
ATOM 4281 N N . ILE A 1 573 ? 46.826 19.094 -88.400 1.00 90.00 573 ILE A N 1
ATOM 4282 C CA . ILE A 1 573 ? 47.429 18.261 -87.354 1.00 90.00 573 ILE A CA 1
ATOM 4283 C C . ILE A 1 573 ? 46.315 17.768 -86.454 1.00 90.00 573 ILE A C 1
ATOM 4285 O O . ILE A 1 573 ? 45.603 18.564 -85.841 1.00 90.00 573 ILE A O 1
ATOM 4289 N N . ASN A 1 574 ? 46.189 16.451 -86.392 1.00 82.56 574 ASN A N 1
ATOM 4290 C CA . ASN A 1 574 ? 45.214 15.757 -85.570 1.00 82.56 574 ASN A CA 1
ATOM 4291 C C . ASN A 1 574 ? 45.940 14.999 -84.450 1.00 82.56 574 ASN A C 1
ATOM 4293 O O . ASN A 1 574 ? 47.124 14.699 -84.567 1.00 82.56 574 ASN A O 1
ATOM 4297 N N . GLY A 1 575 ? 45.237 14.665 -83.370 1.00 72.50 575 GLY A N 1
ATOM 4298 C CA . GLY A 1 575 ? 45.814 13.930 -82.235 1.00 72.50 575 GLY A CA 1
ATOM 4299 C C . GLY A 1 575 ? 46.706 14.776 -81.311 1.00 72.50 575 GLY A C 1
ATOM 4300 O O . GLY A 1 575 ? 47.124 15.872 -81.661 1.00 72.50 575 GLY A O 1
ATOM 4301 N N . SER A 1 576 ? 46.980 14.263 -80.109 1.00 76.38 576 SER A N 1
ATOM 4302 C CA . SER A 1 576 ? 47.750 14.897 -79.014 1.00 76.38 576 SER A CA 1
ATOM 4303 C C . SER A 1 576 ? 47.349 16.331 -78.604 1.00 76.38 576 SER A C 1
ATOM 4305 O O . SER A 1 576 ? 46.339 16.880 -79.041 1.00 76.38 576 SER A O 1
ATOM 4307 N N . THR A 1 577 ? 48.079 16.929 -77.650 1.00 78.31 577 THR A N 1
ATOM 4308 C CA . THR A 1 577 ? 47.718 18.221 -77.042 1.00 78.31 577 THR A CA 1
ATOM 4309 C C . THR A 1 577 ? 48.517 19.405 -77.594 1.00 78.31 577 THR A C 1
ATOM 4311 O O . THR A 1 577 ? 49.701 19.563 -77.296 1.00 78.31 577 THR A O 1
ATOM 4314 N N . SER A 1 578 ? 47.819 20.307 -78.288 1.00 76.00 578 SER A N 1
ATOM 4315 C CA . SER A 1 578 ? 48.259 21.670 -78.635 1.00 76.00 578 SER A CA 1
ATOM 4316 C C . SER A 1 578 ? 48.786 22.458 -77.410 1.00 76.00 578 SER A C 1
ATOM 4318 O O . SER A 1 578 ? 48.282 22.255 -76.296 1.00 76.00 578 SER A O 1
ATOM 4320 N N . PRO A 1 579 ? 49.754 23.389 -77.558 1.00 87.00 579 PRO A N 1
ATOM 4321 C CA . PRO A 1 579 ? 50.335 23.905 -78.808 1.00 87.00 579 PRO A CA 1
ATOM 4322 C C . PRO A 1 579 ? 51.354 22.975 -79.473 1.00 87.00 579 PRO A C 1
ATOM 4324 O O . PRO A 1 579 ? 52.176 22.367 -78.791 1.00 87.00 579 PRO A O 1
ATOM 4327 N N . TYR A 1 580 ? 51.338 22.940 -80.810 1.00 89.69 580 TYR A N 1
ATOM 4328 C CA . TYR A 1 580 ? 52.364 22.275 -81.618 1.00 89.69 580 TYR A CA 1
ATOM 4329 C C . TYR A 1 580 ? 53.454 23.250 -82.079 1.00 89.69 580 TYR A C 1
ATOM 4331 O O . TYR A 1 580 ? 53.198 24.437 -82.305 1.00 89.69 580 TYR A O 1
ATOM 4339 N N . ARG A 1 581 ? 54.662 22.725 -82.277 1.00 92.00 581 ARG A N 1
ATOM 4340 C CA . ARG A 1 581 ? 55.777 23.368 -82.977 1.00 92.00 581 ARG A CA 1
ATOM 4341 C C . ARG A 1 581 ? 56.015 22.660 -84.307 1.00 92.00 581 ARG A C 1
ATOM 4343 O O . ARG A 1 581 ? 55.963 21.435 -84.360 1.00 92.00 581 ARG A O 1
ATOM 4350 N N . TYR A 1 582 ? 56.283 23.441 -85.350 1.00 94.44 582 TYR A N 1
ATOM 4351 C CA . TYR A 1 582 ? 56.444 22.966 -86.725 1.00 94.44 582 TYR A CA 1
ATOM 4352 C C . TYR A 1 582 ? 57.832 23.301 -87.244 1.00 94.44 582 TYR A C 1
ATOM 4354 O O . TYR A 1 582 ? 58.292 24.430 -87.066 1.00 94.44 582 TYR A O 1
ATOM 4362 N N . GLU A 1 583 ? 58.450 22.360 -87.945 1.00 94.94 583 GLU A N 1
ATOM 4363 C CA . GLU A 1 583 ? 59.702 22.572 -88.665 1.00 94.94 583 GLU A CA 1
ATOM 4364 C C . GLU A 1 583 ? 59.636 21.865 -90.017 1.00 94.94 583 GLU A C 1
ATOM 4366 O O . GLU A 1 583 ? 59.488 20.649 -90.082 1.00 94.94 583 GLU A O 1
ATOM 4371 N N . TRP A 1 584 ? 59.748 22.626 -91.099 1.00 94.62 584 TRP A N 1
ATOM 4372 C CA . TRP A 1 584 ? 60.035 22.094 -92.423 1.00 94.62 584 TRP A CA 1
ATOM 4373 C C . TRP A 1 584 ? 61.536 22.015 -92.601 1.00 94.62 584 TRP A C 1
ATOM 4375 O O . TRP A 1 584 ? 62.229 23.022 -92.439 1.00 94.62 584 TRP A O 1
ATOM 4385 N N . ILE A 1 585 ? 62.018 20.828 -92.936 1.00 95.06 585 ILE A N 1
ATOM 4386 C CA . ILE A 1 585 ? 63.436 20.494 -92.931 1.00 95.06 585 ILE A CA 1
ATOM 4387 C C . ILE A 1 585 ? 63.848 20.029 -94.331 1.00 95.06 585 ILE A C 1
ATOM 4389 O O . ILE A 1 585 ? 63.110 19.284 -94.981 1.00 95.06 585 ILE A O 1
ATOM 4393 N N . ASP A 1 586 ? 64.991 20.518 -94.820 1.00 92.62 586 ASP A N 1
ATOM 4394 C CA . ASP A 1 586 ? 65.559 20.133 -96.118 1.00 92.62 586 ASP A CA 1
ATOM 4395 C C . ASP A 1 586 ? 66.354 18.816 -96.064 1.00 92.62 586 ASP A C 1
ATOM 4397 O O . ASP A 1 586 ? 66.568 18.224 -95.009 1.00 92.62 586 ASP A O 1
ATOM 4401 N N . GLY A 1 587 ? 66.814 18.338 -97.225 1.00 86.56 587 GLY A N 1
ATOM 4402 C CA . GLY A 1 587 ? 67.623 17.114 -97.320 1.00 86.56 587 GLY A CA 1
ATOM 4403 C C . GLY A 1 587 ? 68.988 17.169 -96.616 1.00 86.56 587 GLY A C 1
ATOM 4404 O O . GLY A 1 587 ? 69.643 16.136 -96.516 1.00 86.56 587 GLY A O 1
ATOM 4405 N N . ASN A 1 588 ? 69.415 18.341 -96.133 1.00 89.56 588 ASN A N 1
ATOM 4406 C CA . ASN A 1 588 ? 70.633 18.538 -95.347 1.00 89.56 588 ASN A CA 1
ATOM 4407 C C . ASN A 1 588 ? 70.328 18.717 -93.846 1.00 89.56 588 ASN A C 1
ATOM 4409 O O . ASN A 1 588 ? 71.206 19.152 -93.102 1.00 89.56 588 ASN A O 1
ATOM 4413 N N . GLU A 1 589 ? 69.103 18.402 -93.411 1.00 91.31 589 GLU A N 1
ATOM 4414 C CA . GLU A 1 589 ? 68.625 18.530 -92.029 1.00 91.31 589 GLU A CA 1
ATOM 4415 C C . GLU A 1 589 ? 68.591 19.979 -91.497 1.00 91.31 589 GLU A C 1
ATOM 4417 O O . GLU A 1 589 ? 68.619 20.210 -90.288 1.00 91.31 589 GLU A O 1
ATOM 4422 N N . ASN A 1 590 ? 68.489 20.981 -92.381 1.00 91.69 590 ASN A N 1
ATOM 4423 C CA . ASN A 1 590 ? 68.304 22.373 -91.968 1.00 91.69 590 ASN A CA 1
ATOM 4424 C C . ASN A 1 590 ? 66.820 22.743 -91.926 1.00 91.69 590 ASN A C 1
ATOM 4426 O O . ASN A 1 590 ? 66.092 22.530 -92.899 1.00 91.69 590 ASN A O 1
ATOM 4430 N N . THR A 1 591 ? 66.379 23.388 -90.841 1.00 92.94 591 THR A N 1
ATOM 4431 C CA . THR A 1 591 ? 65.039 23.987 -90.768 1.00 92.94 591 THR A CA 1
ATOM 4432 C C . THR A 1 591 ? 64.951 25.175 -91.728 1.00 92.94 591 THR A C 1
ATOM 4434 O O . THR A 1 591 ? 65.552 26.226 -91.502 1.00 92.94 591 THR A O 1
ATOM 4437 N N . VAL A 1 592 ? 64.167 25.025 -92.795 1.00 92.75 592 VAL A N 1
ATOM 4438 C CA . VAL A 1 592 ? 63.946 26.057 -93.821 1.00 92.75 592 VAL A CA 1
ATOM 4439 C C . VAL A 1 592 ? 62.700 26.899 -93.559 1.00 92.75 592 VAL A C 1
ATOM 4441 O O . VAL A 1 592 ? 62.593 28.022 -94.054 1.00 92.75 592 VAL A O 1
ATOM 4444 N N . TYR A 1 593 ? 61.746 26.377 -92.781 1.00 94.31 593 TYR A N 1
ATOM 4445 C CA . TYR A 1 593 ? 60.512 27.078 -92.428 1.00 94.31 593 TYR A CA 1
ATOM 4446 C C . TYR A 1 593 ? 59.925 26.536 -91.120 1.00 94.31 593 TYR A C 1
ATOM 4448 O O . TYR A 1 593 ? 60.098 25.367 -90.806 1.00 94.31 593 TYR A O 1
ATOM 4456 N N . ASN A 1 594 ? 59.216 27.359 -90.345 1.00 92.38 594 ASN A N 1
ATOM 4457 C CA . ASN A 1 594 ? 58.760 27.002 -88.990 1.00 92.38 594 ASN A CA 1
ATOM 4458 C C . ASN A 1 594 ? 57.256 27.227 -88.748 1.00 92.38 594 ASN A C 1
ATOM 4460 O O . ASN A 1 594 ? 56.805 27.433 -87.619 1.00 92.38 594 ASN A O 1
ATOM 4464 N N . LYS A 1 595 ? 56.463 27.222 -89.820 1.00 92.69 595 LYS A N 1
ATOM 4465 C CA . LYS A 1 595 ? 54.996 27.229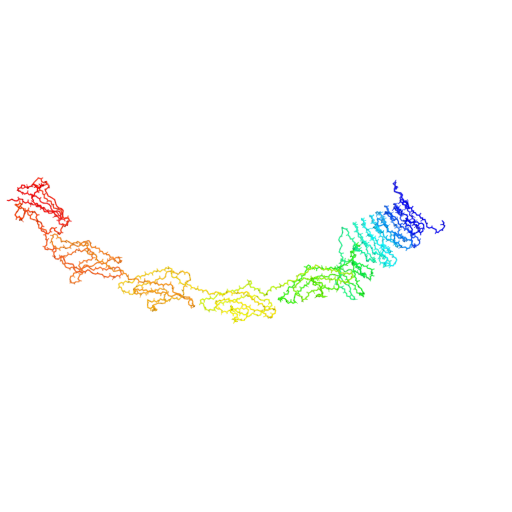 -89.754 1.00 92.69 595 LYS A CA 1
ATOM 4466 C C . LYS A 1 595 ? 54.447 26.019 -90.496 1.00 92.69 595 LYS A C 1
ATOM 4468 O O . LYS A 1 595 ? 55.119 25.480 -91.368 1.00 92.69 595 LYS A O 1
ATOM 4473 N N . LEU A 1 596 ? 53.208 25.646 -90.177 1.00 90.75 596 LEU A N 1
ATOM 4474 C CA . LEU A 1 596 ? 52.533 24.486 -90.760 1.00 90.75 596 LEU A CA 1
ATOM 4475 C C . LEU A 1 596 ? 52.485 24.538 -92.299 1.00 90.75 596 LEU A C 1
ATOM 4477 O O . LEU A 1 596 ? 52.905 23.598 -92.959 1.00 90.75 596 LEU A O 1
ATOM 4481 N N . ASN A 1 597 ? 52.058 25.666 -92.867 1.00 89.69 597 ASN A N 1
ATOM 4482 C CA . ASN A 1 597 ? 51.945 25.872 -94.315 1.00 89.69 597 ASN A CA 1
ATOM 4483 C C . ASN A 1 597 ? 53.266 26.400 -94.901 1.00 89.69 597 ASN A C 1
ATOM 4485 O O . ASN A 1 597 ? 53.643 27.533 -94.598 1.00 89.69 597 ASN A O 1
ATOM 4489 N N . LEU A 1 598 ? 53.970 25.590 -95.701 1.00 91.94 598 LEU A N 1
ATOM 4490 C CA . LEU A 1 598 ? 55.300 25.897 -96.248 1.00 91.94 598 LEU A CA 1
ATOM 4491 C C . LEU A 1 598 ? 55.278 27.087 -97.216 1.00 91.94 598 LEU A C 1
ATOM 4493 O O . LEU A 1 598 ? 54.393 27.194 -98.063 1.00 91.94 598 LEU A O 1
ATOM 4497 N N . LYS A 1 599 ? 56.322 27.921 -97.154 1.00 88.75 599 LYS A N 1
ATOM 4498 C CA . LYS A 1 599 ? 56.708 28.845 -98.227 1.00 88.75 599 LYS A CA 1
ATOM 4499 C C . LYS A 1 599 ? 58.228 28.815 -98.396 1.00 88.75 599 LYS A C 1
ATOM 4501 O O . LYS A 1 599 ? 58.940 29.374 -97.564 1.00 88.75 599 LYS A O 1
ATOM 4506 N N . ALA A 1 600 ? 58.716 28.160 -99.445 1.00 89.69 600 ALA A N 1
ATOM 4507 C CA . ALA A 1 600 ? 60.146 27.944 -99.682 1.00 89.69 600 ALA A CA 1
ATOM 4508 C C . ALA A 1 600 ? 60.467 27.881 -101.183 1.00 89.69 600 ALA A C 1
ATOM 4510 O O . ALA A 1 600 ? 59.565 27.931 -102.013 1.00 89.69 600 ALA A O 1
ATOM 4511 N N . LYS A 1 601 ? 61.751 27.789 -101.539 1.00 87.75 601 LYS A N 1
ATOM 4512 C CA . LYS A 1 601 ? 62.157 27.498 -102.924 1.00 87.75 601 LYS A CA 1
ATOM 4513 C C . LYS A 1 601 ? 61.719 26.078 -103.324 1.00 87.75 601 LYS A C 1
ATOM 4515 O O . LYS A 1 601 ? 61.522 25.259 -102.429 1.00 87.75 601 LYS A O 1
ATOM 4520 N N . PRO A 1 602 ? 61.571 25.763 -104.624 1.00 86.88 602 PRO A N 1
ATOM 4521 C CA . PRO A 1 602 ? 61.430 24.383 -105.075 1.00 86.88 602 PRO A CA 1
ATOM 4522 C C . PRO A 1 602 ? 62.544 23.503 -104.499 1.00 86.88 602 PRO A C 1
ATOM 4524 O O . PRO A 1 602 ? 63.712 23.897 -104.457 1.00 86.88 602 PRO A O 1
ATOM 4527 N N . GLY A 1 603 ? 62.165 22.335 -103.994 1.00 88.56 603 GLY A N 1
ATOM 4528 C CA . GLY A 1 603 ? 63.061 21.465 -103.253 1.00 88.56 603 GLY A CA 1
ATOM 4529 C C . GLY A 1 603 ? 62.329 20.285 -102.632 1.00 88.56 603 GLY A C 1
ATOM 4530 O O . GLY A 1 603 ? 61.122 20.111 -102.811 1.00 88.56 603 GLY A O 1
ATOM 4531 N N . ARG A 1 604 ? 63.079 19.479 -101.880 1.00 91.50 604 ARG A N 1
ATOM 4532 C CA . ARG A 1 604 ? 62.569 18.305 -101.175 1.00 91.50 604 ARG A CA 1
ATOM 4533 C C . ARG A 1 604 ? 62.593 18.562 -99.669 1.00 91.50 604 ARG A C 1
ATOM 4535 O O . ARG A 1 604 ? 63.667 18.804 -99.118 1.00 91.50 604 ARG A O 1
ATOM 4542 N N . TYR A 1 605 ? 61.430 18.493 -99.021 1.00 93.69 605 TYR A N 1
ATOM 4543 C CA . TYR A 1 605 ? 61.266 18.841 -97.604 1.00 93.69 605 TYR A CA 1
ATOM 4544 C C . TYR A 1 605 ? 60.410 17.820 -96.855 1.00 93.69 605 TYR A C 1
ATOM 4546 O O . TYR A 1 605 ? 59.486 17.260 -97.438 1.00 93.69 605 TYR A O 1
ATOM 4554 N N . TYR A 1 606 ? 60.662 17.609 -95.564 1.00 94.31 606 TYR A N 1
ATOM 4555 C CA . TYR A 1 606 ? 59.724 16.916 -94.672 1.00 94.31 606 TYR A CA 1
ATOM 4556 C C . TYR A 1 606 ? 59.263 17.847 -93.549 1.00 94.31 606 TYR A C 1
ATOM 4558 O O . TYR A 1 606 ? 59.977 18.779 -93.173 1.00 94.31 606 TYR A O 1
ATOM 4566 N N . LEU A 1 607 ? 58.063 17.607 -93.020 1.00 94.62 607 LEU A N 1
ATOM 4567 C CA . LEU A 1 607 ? 57.506 18.358 -91.899 1.00 94.62 607 LEU A CA 1
ATOM 4568 C C . LEU A 1 607 ? 57.682 17.556 -90.608 1.00 94.62 607 LEU A C 1
ATOM 4570 O O . LEU A 1 607 ? 57.193 16.432 -90.501 1.00 94.62 607 LEU A O 1
ATOM 4574 N N . LYS A 1 608 ? 58.341 18.153 -89.616 1.00 93.88 608 LYS A N 1
ATOM 4575 C CA . LYS A 1 608 ? 58.405 17.676 -88.233 1.00 93.88 608 LYS A CA 1
ATOM 4576 C C . LYS A 1 608 ? 57.419 18.460 -87.368 1.00 93.88 608 LYS A C 1
ATOM 4578 O O . LYS A 1 608 ? 57.370 19.691 -87.432 1.00 93.88 608 LYS A O 1
ATOM 4583 N N . VAL A 1 609 ? 56.654 17.747 -86.545 1.00 92.69 609 VAL A N 1
ATOM 4584 C CA . VAL A 1 609 ? 55.664 18.309 -85.621 1.00 92.69 609 VAL A CA 1
ATOM 4585 C C . VAL A 1 609 ? 55.917 17.781 -84.219 1.00 92.69 609 VAL A C 1
ATOM 4587 O O . VAL A 1 609 ? 56.035 16.575 -84.022 1.00 92.69 609 VAL A O 1
ATOM 4590 N N . MET A 1 610 ? 55.978 18.688 -83.247 1.00 89.06 610 MET A N 1
ATOM 4591 C CA . MET A 1 610 ? 56.151 18.368 -81.831 1.00 89.06 610 MET A CA 1
ATOM 4592 C C . MET A 1 610 ? 55.041 19.009 -81.006 1.00 89.06 610 MET A C 1
ATOM 4594 O O . MET A 1 610 ? 54.728 20.177 -81.225 1.00 89.06 610 MET A O 1
ATOM 4598 N N . ASP A 1 611 ? 54.467 18.294 -80.044 1.00 88.19 611 ASP A N 1
ATOM 4599 C CA . ASP A 1 611 ? 53.465 18.856 -79.129 1.00 88.19 611 ASP A CA 1
ATOM 4600 C C . ASP A 1 611 ? 54.052 19.479 -77.850 1.00 88.19 611 ASP A C 1
ATOM 4602 O O . ASP A 1 611 ? 55.267 19.538 -77.647 1.00 88.19 611 ASP A O 1
ATOM 4606 N N . ARG A 1 612 ? 53.178 19.958 -76.951 1.00 84.38 612 ARG A N 1
ATOM 4607 C CA . ARG A 1 612 ? 53.593 20.595 -75.688 1.00 84.38 612 ARG A CA 1
ATOM 4608 C C . ARG A 1 612 ? 54.278 19.652 -74.693 1.00 84.38 612 ARG A C 1
ATOM 4610 O O . ARG A 1 612 ? 54.903 20.143 -73.756 1.00 84.38 612 ARG A O 1
ATOM 4617 N N . PHE A 1 613 ? 54.105 18.339 -74.846 1.00 78.38 613 PHE A N 1
ATOM 4618 C CA . PHE A 1 613 ? 54.698 17.314 -73.986 1.00 78.38 613 PHE A CA 1
ATOM 4619 C C . PHE A 1 613 ? 55.970 16.710 -74.594 1.00 78.38 613 PHE A C 1
ATOM 4621 O O . PHE A 1 613 ? 56.587 15.846 -73.973 1.00 78.38 613 PHE A O 1
ATOM 4628 N N . GLY A 1 614 ? 56.395 17.203 -75.763 1.00 79.06 614 GLY A N 1
ATOM 4629 C CA . GLY A 1 614 ? 57.622 16.785 -76.431 1.00 79.06 614 GLY A CA 1
ATOM 4630 C C . GLY A 1 614 ? 57.463 15.536 -77.294 1.00 79.06 614 GLY A C 1
ATOM 4631 O O . GLY A 1 614 ? 58.471 14.938 -77.660 1.00 79.06 614 GLY A O 1
ATOM 4632 N N . CYS A 1 615 ? 56.235 15.119 -77.623 1.00 84.94 615 CYS A N 1
ATOM 4633 C CA . CYS A 1 615 ? 56.038 14.006 -78.547 1.00 84.94 615 CYS A CA 1
ATOM 4634 C C . CYS A 1 615 ? 56.223 14.494 -79.987 1.00 84.94 615 CYS A C 1
ATOM 4636 O O . CYS A 1 615 ? 55.510 15.393 -80.440 1.00 84.94 615 CYS A O 1
ATOM 4638 N N . GLU A 1 616 ? 57.190 13.899 -80.690 1.00 87.44 616 GLU A N 1
ATOM 4639 C CA . GLU A 1 616 ? 57.593 14.278 -82.046 1.00 87.44 616 GLU A CA 1
ATOM 4640 C C . GLU A 1 616 ? 57.130 13.259 -83.094 1.00 87.44 616 GLU A C 1
ATOM 4642 O O . GLU A 1 616 ? 57.266 12.048 -82.912 1.00 87.44 616 GLU A O 1
ATOM 4647 N N . VAL A 1 617 ? 56.652 13.763 -84.232 1.00 90.50 617 VAL A N 1
ATOM 4648 C CA . VAL A 1 617 ? 56.390 12.990 -85.452 1.00 90.50 617 VAL A CA 1
ATOM 4649 C C . VAL A 1 617 ? 56.926 13.726 -86.675 1.00 90.50 617 VAL A C 1
ATOM 4651 O O . VAL A 1 617 ? 57.047 14.952 -86.673 1.00 90.50 617 VAL A O 1
ATOM 4654 N N . LYS A 1 618 ? 57.242 12.986 -87.738 1.00 92.25 618 LYS A N 1
ATOM 4655 C CA . LYS A 1 618 ? 57.700 13.548 -89.012 1.00 92.25 618 LYS A CA 1
ATOM 4656 C C . LYS A 1 618 ? 57.008 12.887 -90.196 1.00 92.25 618 LYS A C 1
ATOM 4658 O O . LYS A 1 618 ? 56.677 11.705 -90.125 1.00 92.25 618 LYS A O 1
ATOM 4663 N N . THR A 1 619 ? 56.806 13.645 -91.269 1.00 92.69 619 THR A N 1
ATOM 4664 C CA . THR A 1 619 ? 56.400 13.088 -92.565 1.00 92.69 619 THR A CA 1
ATOM 4665 C C . THR A 1 619 ? 57.586 12.423 -93.259 1.00 92.69 619 THR A C 1
ATOM 4667 O O . THR A 1 619 ? 58.745 12.671 -92.916 1.00 92.69 619 THR A O 1
ATOM 4670 N N . ASP A 1 620 ? 57.301 11.649 -94.303 1.00 91.12 620 ASP A N 1
ATOM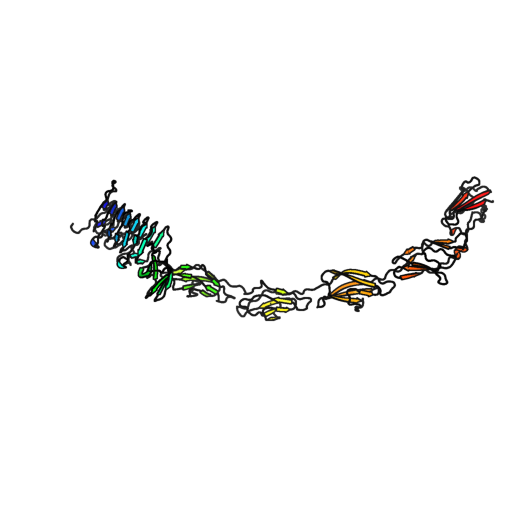 4671 C CA . ASP A 1 620 ? 58.289 11.397 -95.349 1.00 91.12 620 ASP A CA 1
ATOM 4672 C C . ASP A 1 620 ? 58.607 12.695 -96.115 1.00 91.12 620 ASP A C 1
ATOM 4674 O O . ASP A 1 620 ? 57.898 13.703 -96.014 1.00 91.12 620 ASP A O 1
ATOM 4678 N N . PHE A 1 621 ? 59.688 12.679 -96.894 1.00 90.31 621 PHE A N 1
ATOM 4679 C CA . PHE A 1 621 ? 60.037 13.796 -97.767 1.00 90.31 621 PHE A CA 1
ATOM 4680 C C . PHE A 1 621 ? 59.019 13.978 -98.900 1.00 90.31 621 PHE A C 1
ATOM 4682 O O . PHE A 1 621 ? 58.746 13.041 -99.650 1.00 90.31 621 PHE A O 1
ATOM 4689 N N . ILE A 1 622 ? 58.577 15.217 -99.091 1.00 90.31 622 ILE A N 1
ATOM 4690 C CA . ILE A 1 622 ? 57.709 15.675 -100.176 1.00 90.31 622 ILE A CA 1
ATOM 4691 C C . ILE A 1 622 ? 58.578 16.379 -101.226 1.00 90.31 622 ILE A C 1
ATOM 4693 O O . ILE A 1 622 ? 59.402 17.229 -100.878 1.00 90.31 622 ILE A O 1
ATOM 4697 N N . ASP A 1 623 ? 58.429 15.995 -102.495 1.00 87.12 623 ASP A N 1
ATOM 4698 C CA . ASP A 1 623 ? 59.205 16.526 -103.621 1.00 87.12 623 ASP A CA 1
ATOM 4699 C C . ASP A 1 623 ? 58.399 17.583 -104.388 1.00 87.12 623 ASP A C 1
ATOM 4701 O O . ASP A 1 623 ? 57.322 17.294 -104.908 1.00 87.12 623 ASP A O 1
ATOM 4705 N N . PHE A 1 624 ? 58.920 18.810 -104.456 1.00 85.75 624 PHE A N 1
ATOM 4706 C CA . PHE A 1 624 ? 58.290 19.908 -105.185 1.00 85.75 624 PHE A CA 1
ATOM 4707 C C . PHE A 1 624 ? 59.018 20.297 -106.485 1.00 85.75 624 PHE A C 1
ATOM 4709 O O . PHE A 1 624 ? 58.654 21.305 -107.093 1.00 85.75 624 PHE A O 1
ATOM 4716 N N . TYR A 1 625 ? 60.003 19.518 -106.953 1.00 75.94 625 TYR A N 1
ATOM 4717 C CA . TYR A 1 625 ? 60.679 19.766 -108.236 1.00 75.94 625 TYR A CA 1
ATOM 4718 C C . TYR A 1 625 ? 59.767 19.523 -109.450 1.00 75.94 625 TYR A C 1
ATOM 4720 O O . TYR A 1 625 ? 59.903 20.185 -110.478 1.00 75.94 625 TYR A O 1
ATOM 4728 N N . GLU A 1 626 ? 58.808 18.596 -109.366 1.00 65.00 626 GLU A N 1
ATOM 4729 C CA . GLU A 1 626 ? 57.936 18.265 -110.506 1.00 65.00 626 GLU A CA 1
ATOM 4730 C C . GLU A 1 626 ? 57.009 19.419 -110.928 1.00 65.00 626 GLU A C 1
ATOM 4732 O O . GLU A 1 626 ? 56.654 19.528 -112.104 1.00 65.00 626 GLU A O 1
ATOM 4737 N N . LEU A 1 627 ? 56.648 20.305 -109.994 1.00 65.69 627 LEU A N 1
ATOM 4738 C CA . LEU A 1 627 ? 55.788 21.466 -110.253 1.00 65.69 627 LEU A CA 1
ATOM 4739 C C . LEU A 1 627 ? 56.499 22.568 -111.056 1.00 65.69 627 LEU A C 1
ATOM 4741 O O . LEU A 1 627 ? 55.841 23.304 -111.788 1.00 65.69 627 LEU A O 1
ATOM 4745 N N . GLU A 1 628 ? 57.830 22.658 -110.978 1.00 65.44 628 GLU A N 1
ATOM 4746 C CA . GLU A 1 628 ? 58.638 23.632 -111.730 1.00 65.44 628 GLU A CA 1
ATOM 4747 C C . GLU A 1 628 ? 58.573 23.397 -113.248 1.00 65.44 628 GLU A C 1
ATOM 4749 O O . GLU A 1 628 ? 58.577 24.339 -114.039 1.00 65.44 628 GLU A O 1
ATOM 4754 N N . ASN A 1 629 ? 58.414 22.141 -113.673 1.00 60.22 629 ASN A N 1
ATOM 4755 C CA . ASN A 1 629 ? 58.490 21.742 -115.080 1.00 60.22 629 ASN A CA 1
ATOM 4756 C C . ASN A 1 629 ? 57.149 21.802 -115.847 1.00 60.22 629 ASN A C 1
ATOM 4758 O O . ASN A 1 629 ? 57.095 21.382 -117.004 1.00 60.22 629 ASN A O 1
ATOM 4762 N N . LYS A 1 630 ? 56.059 22.308 -115.247 1.00 67.19 630 LYS A N 1
ATOM 4763 C CA . LYS A 1 630 ? 54.712 22.366 -115.868 1.00 67.19 630 LYS A CA 1
ATOM 4764 C C . LYS A 1 630 ? 54.050 23.764 -115.835 1.00 67.19 630 LYS A C 1
ATOM 4766 O O . LYS A 1 630 ? 52.897 23.877 -115.408 1.00 67.19 630 LYS A O 1
ATOM 4771 N N . PRO A 1 631 ? 54.724 24.848 -116.267 1.00 73.06 631 PRO A N 1
ATOM 4772 C CA . PRO A 1 631 ? 54.124 26.183 -116.291 1.00 73.06 631 PRO A CA 1
ATOM 4773 C C . PRO A 1 631 ? 52.964 26.270 -117.294 1.00 73.06 631 PRO A C 1
ATOM 4775 O O . PRO A 1 631 ? 53.036 25.679 -118.374 1.00 73.06 631 PRO A O 1
ATOM 4778 N N . LEU A 1 632 ? 51.928 27.054 -116.966 1.00 81.88 632 LEU A N 1
ATOM 4779 C CA . LEU A 1 632 ? 50.759 27.245 -117.831 1.00 81.88 632 LEU A CA 1
ATOM 4780 C C . LEU A 1 632 ? 51.160 27.833 -119.194 1.00 81.88 632 LEU A C 1
ATOM 4782 O O . LEU A 1 632 ? 51.636 28.965 -119.275 1.00 81.88 632 LEU A O 1
ATOM 4786 N N . GLN A 1 633 ? 50.915 27.085 -120.270 1.00 84.31 633 GLN A N 1
ATOM 4787 C CA . GLN A 1 633 ? 51.156 27.515 -121.648 1.00 84.31 633 GLN A CA 1
ATOM 4788 C C . GLN A 1 633 ? 49.844 27.916 -122.322 1.00 84.31 633 GLN A C 1
ATOM 4790 O O . GLN A 1 633 ? 48.893 27.134 -122.354 1.00 84.31 633 GLN A O 1
ATOM 4795 N N . VAL A 1 634 ? 49.808 29.121 -122.898 1.00 89.12 634 VAL A N 1
ATOM 4796 C CA . VAL A 1 634 ? 48.609 29.687 -123.531 1.00 89.12 634 VAL A CA 1
ATOM 4797 C C . VAL A 1 634 ? 48.860 29.932 -125.025 1.00 89.12 634 VAL A C 1
ATOM 4799 O O . VAL A 1 634 ? 49.457 30.951 -125.376 1.00 89.12 634 VAL A O 1
ATOM 4802 N N . PRO A 1 635 ? 48.436 29.025 -125.928 1.00 89.38 635 PRO A N 1
ATOM 4803 C CA . PRO A 1 635 ? 48.558 29.232 -127.362 1.00 89.38 635 PRO A CA 1
ATOM 4804 C C . PRO A 1 635 ? 47.590 30.325 -127.829 1.00 89.38 635 PRO A C 1
ATOM 4806 O O . PRO A 1 635 ? 46.512 30.521 -127.266 1.00 89.38 635 PRO A O 1
ATOM 4809 N N . ASN A 1 636 ? 47.970 31.039 -128.884 1.00 91.06 636 ASN A N 1
ATOM 4810 C CA . ASN A 1 636 ? 47.244 32.200 -129.409 1.00 91.06 636 ASN A CA 1
ATOM 4811 C C . ASN A 1 636 ? 46.490 31.915 -130.722 1.00 91.06 636 ASN A C 1
ATOM 4813 O O . ASN A 1 636 ? 45.989 32.842 -131.363 1.00 91.06 636 ASN A O 1
ATOM 4817 N N . SER A 1 637 ? 46.401 30.651 -131.146 1.00 90.88 637 SER A N 1
ATOM 4818 C CA . SER A 1 637 ? 45.661 30.236 -132.342 1.00 90.88 637 SER A CA 1
ATOM 4819 C C . SER A 1 637 ? 45.055 28.837 -132.198 1.00 90.88 637 SER A C 1
ATOM 4821 O O . SER A 1 637 ? 45.575 28.018 -131.444 1.00 90.88 637 SER A O 1
ATOM 4823 N N . ILE A 1 638 ? 43.947 28.598 -132.907 1.00 92.75 638 ILE A N 1
ATOM 4824 C CA . ILE A 1 638 ? 43.313 27.283 -133.100 1.00 92.75 638 ILE A CA 1
ATOM 4825 C C . ILE A 1 638 ? 42.918 27.103 -134.572 1.00 92.75 638 ILE A C 1
ATOM 4827 O O . ILE A 1 638 ? 42.597 28.084 -135.255 1.00 92.75 638 ILE A O 1
ATOM 4831 N N . THR A 1 639 ? 42.920 25.859 -135.046 1.00 91.31 639 THR A N 1
ATOM 4832 C CA . THR A 1 639 ? 42.539 25.435 -136.403 1.00 91.31 639 THR A CA 1
ATOM 4833 C C . THR A 1 639 ? 41.422 24.390 -136.342 1.00 91.31 639 THR A C 1
ATOM 4835 O O . THR A 1 639 ? 41.698 23.225 -136.588 1.00 91.31 639 THR A O 1
ATOM 4838 N N . PRO A 1 640 ? 40.169 24.763 -136.003 1.00 88.19 640 PRO A N 1
ATOM 4839 C CA . PRO A 1 640 ? 39.045 23.827 -135.895 1.00 88.19 640 PRO A CA 1
ATOM 4840 C C . PRO A 1 640 ? 38.589 23.322 -137.277 1.00 88.19 640 PRO A C 1
ATOM 4842 O O . PRO A 1 640 ? 37.553 23.749 -137.802 1.00 88.19 640 PRO A O 1
ATOM 4845 N N . ASN A 1 641 ? 39.389 22.443 -137.885 1.00 86.50 641 ASN A N 1
ATOM 4846 C CA . ASN A 1 641 ? 39.175 21.827 -139.198 1.00 86.50 641 ASN A CA 1
ATOM 4847 C C . ASN A 1 641 ? 38.851 20.317 -139.097 1.00 86.50 641 ASN A C 1
ATOM 4849 O O . ASN A 1 641 ? 38.433 19.720 -140.091 1.00 86.50 641 ASN A O 1
ATOM 4853 N N . GLY A 1 642 ? 38.968 19.727 -137.903 1.00 85.12 642 GLY A N 1
ATOM 4854 C CA . GLY A 1 642 ? 38.671 18.330 -137.601 1.00 85.12 642 GLY A CA 1
ATOM 4855 C C . GLY A 1 642 ? 39.818 17.355 -137.880 1.00 85.12 642 GLY A C 1
ATOM 4856 O O . GLY A 1 642 ? 39.550 16.158 -138.002 1.00 85.12 642 GLY A O 1
ATOM 4857 N N . ASP A 1 643 ? 41.061 17.827 -138.020 1.00 87.44 643 ASP A N 1
ATOM 4858 C CA . ASP A 1 643 ? 42.240 16.981 -138.263 1.00 87.44 643 ASP A CA 1
ATOM 4859 C C . ASP A 1 643 ? 42.901 16.426 -136.981 1.00 87.44 643 ASP A C 1
ATOM 4861 O O . ASP A 1 643 ? 43.819 15.606 -137.055 1.00 87.44 643 ASP A O 1
ATOM 4865 N N . GLY A 1 644 ? 42.402 16.813 -135.804 1.00 83.69 644 GLY A N 1
ATOM 4866 C CA . GLY A 1 644 ? 42.913 16.433 -134.490 1.00 83.69 644 GLY A CA 1
ATOM 4867 C C . GLY A 1 644 ? 44.059 17.314 -133.982 1.00 83.69 644 GLY A C 1
ATOM 4868 O O . GLY A 1 644 ? 44.549 17.084 -132.872 1.00 83.69 644 GLY A O 1
ATOM 4869 N N . ILE A 1 645 ? 44.500 18.312 -134.752 1.00 85.56 645 ILE A N 1
ATOM 4870 C CA . ILE A 1 645 ? 45.624 19.195 -134.437 1.00 85.56 645 ILE A CA 1
ATOM 4871 C C . ILE A 1 645 ? 45.106 20.620 -134.231 1.00 85.56 645 ILE A C 1
ATOM 4873 O O . ILE A 1 645 ? 44.612 21.275 -135.140 1.00 85.56 645 ILE A O 1
ATOM 4877 N N . ASN A 1 646 ? 45.273 21.138 -133.010 1.00 87.56 646 ASN A N 1
ATOM 4878 C CA . ASN A 1 646 ? 44.825 22.482 -132.614 1.00 87.56 646 ASN A CA 1
ATOM 4879 C C . ASN A 1 646 ? 43.336 22.761 -132.905 1.00 87.56 646 ASN A C 1
ATOM 4881 O O . ASN A 1 646 ? 42.943 23.922 -133.019 1.00 87.56 646 ASN A O 1
ATOM 4885 N N . ASP A 1 647 ? 42.503 21.719 -132.989 1.00 88.62 647 ASP A N 1
ATOM 4886 C CA . ASP A 1 647 ? 41.050 21.847 -133.157 1.00 88.62 647 ASP A CA 1
ATOM 4887 C C . ASP A 1 647 ? 40.390 22.579 -131.985 1.00 88.62 647 ASP A C 1
ATOM 4889 O O . ASP A 1 647 ? 39.358 23.237 -132.125 1.00 88.62 647 ASP A O 1
ATOM 4893 N N . THR A 1 648 ? 41.008 22.470 -130.815 1.00 92.31 648 THR A N 1
ATOM 4894 C CA . THR A 1 648 ? 40.585 23.105 -129.582 1.00 92.31 648 THR A CA 1
ATOM 4895 C C . THR A 1 648 ? 41.698 23.977 -129.021 1.00 92.31 648 THR A C 1
ATOM 4897 O O . THR A 1 648 ? 42.892 23.781 -129.263 1.00 92.31 648 THR A O 1
ATOM 4900 N N . TRP A 1 649 ? 41.306 24.964 -128.225 1.00 93.50 649 TRP A N 1
ATOM 4901 C CA . TRP A 1 649 ? 42.228 25.708 -127.391 1.00 93.50 649 TRP A CA 1
ATOM 4902 C C . TRP A 1 649 ? 42.636 24.771 -126.256 1.00 93.50 649 TRP A C 1
ATOM 4904 O O . TRP A 1 649 ? 41.821 24.442 -125.400 1.00 93.50 649 TRP A O 1
ATOM 4914 N N . ARG A 1 650 ? 43.868 24.266 -126.310 1.00 90.69 650 ARG A N 1
ATOM 4915 C CA . ARG A 1 650 ? 44.425 23.336 -125.326 1.00 90.69 650 ARG A CA 1
ATOM 4916 C C . ARG A 1 650 ? 45.515 24.037 -124.527 1.00 90.69 650 ARG A C 1
ATOM 4918 O O . ARG A 1 650 ? 46.423 24.622 -125.113 1.00 90.69 650 ARG A O 1
ATOM 4925 N N . LEU A 1 651 ? 45.426 23.978 -123.200 1.00 89.69 651 LEU A N 1
ATOM 4926 C CA . LEU A 1 651 ? 46.344 24.659 -122.281 1.00 89.69 651 LEU A CA 1
ATOM 4927 C C . LEU A 1 651 ? 47.150 23.629 -121.488 1.00 89.69 651 LEU A C 1
ATOM 4929 O O . LEU A 1 651 ? 46.584 22.889 -120.687 1.00 89.69 651 LEU A O 1
ATOM 4933 N N . SER A 1 652 ? 48.465 23.573 -121.704 1.00 83.56 652 SER A N 1
ATOM 4934 C CA . SER A 1 652 ? 49.362 22.706 -120.923 1.00 83.56 652 SER A CA 1
ATOM 4935 C C . SER A 1 652 ? 49.655 23.331 -119.561 1.00 83.56 652 SER A C 1
ATOM 4937 O O . SER A 1 652 ? 49.864 24.540 -119.496 1.00 83.56 652 SER A O 1
ATOM 4939 N N . GLY A 1 653 ? 49.708 22.535 -118.489 1.00 78.12 653 GLY A N 1
ATOM 4940 C CA . GLY A 1 653 ? 49.957 23.027 -117.126 1.00 78.12 653 GLY A CA 1
ATOM 4941 C C . GLY A 1 653 ? 48.718 23.621 -116.447 1.00 78.12 653 GLY A C 1
ATOM 4942 O O . GLY A 1 653 ? 48.821 24.250 -115.396 1.00 78.12 653 GLY A O 1
ATOM 4943 N N . VAL A 1 654 ? 47.539 23.443 -117.046 1.00 82.38 654 VAL A N 1
ATOM 4944 C CA . VAL A 1 654 ? 46.267 23.959 -116.533 1.00 82.38 654 VAL A CA 1
ATOM 4945 C C . VAL A 1 654 ? 45.745 23.169 -115.333 1.00 82.38 654 VAL A C 1
ATOM 4947 O O . VAL A 1 654 ? 45.063 23.726 -114.476 1.00 82.38 654 VAL A O 1
ATOM 4950 N N . GLU A 1 655 ? 46.140 21.901 -115.219 1.00 78.94 655 GLU A N 1
ATOM 4951 C CA . GLU A 1 655 ? 45.838 21.017 -114.092 1.00 78.94 655 GLU A CA 1
ATOM 4952 C C . GLU A 1 655 ? 46.377 21.541 -112.751 1.00 78.94 655 GLU A C 1
ATOM 4954 O O . GLU A 1 655 ? 45.830 21.219 -111.699 1.00 78.94 655 GLU A O 1
ATOM 4959 N N . ASN A 1 656 ? 47.400 22.401 -112.790 1.00 76.25 656 ASN A N 1
ATOM 4960 C CA . ASN A 1 656 ? 47.982 23.038 -111.608 1.00 76.25 656 ASN A CA 1
ATOM 4961 C C . ASN A 1 656 ? 47.104 24.173 -111.050 1.00 76.25 656 ASN A C 1
ATOM 4963 O O . ASN A 1 656 ? 47.366 24.673 -109.958 1.00 76.25 656 ASN A O 1
ATOM 4967 N N . TYR A 1 657 ? 46.062 24.581 -111.782 1.00 81.06 657 TYR A N 1
ATOM 4968 C CA . TYR A 1 657 ? 45.169 25.680 -111.415 1.00 81.06 657 TYR A CA 1
ATOM 4969 C C . TYR A 1 657 ? 43.689 25.249 -111.497 1.00 81.06 657 TYR A C 1
ATOM 4971 O O . TYR A 1 657 ? 42.925 25.794 -112.300 1.00 81.06 657 TYR A O 1
ATOM 4979 N N . PRO A 1 658 ? 43.238 24.290 -110.664 1.00 78.81 658 PRO A N 1
ATOM 4980 C CA . PRO A 1 658 ? 41.882 23.730 -110.740 1.00 78.81 658 PRO A CA 1
ATOM 4981 C C . PRO A 1 658 ? 40.769 24.760 -110.483 1.00 78.81 658 PRO A C 1
ATOM 4983 O O . PRO A 1 658 ? 39.635 24.579 -110.930 1.00 78.81 658 PRO A O 1
ATOM 4986 N N . ASP A 1 659 ? 41.083 25.867 -109.806 1.00 83.38 659 ASP A N 1
ATOM 4987 C CA . ASP A 1 659 ? 40.141 26.955 -109.535 1.00 83.38 659 ASP A CA 1
ATOM 4988 C C . ASP A 1 659 ? 40.194 28.114 -110.542 1.00 83.38 659 ASP A C 1
ATOM 4990 O O . ASP A 1 659 ? 39.371 29.030 -110.450 1.00 83.38 659 ASP A O 1
ATOM 4994 N N . ALA A 1 660 ? 41.102 28.070 -111.523 1.00 87.38 660 ALA A N 1
ATOM 4995 C CA . ALA A 1 660 ? 41.236 29.120 -112.525 1.00 87.38 660 ALA A CA 1
ATOM 4996 C C . ALA A 1 660 ? 40.000 29.233 -113.432 1.00 87.38 660 ALA A C 1
ATOM 4998 O O . ALA A 1 660 ? 39.331 28.249 -113.748 1.00 87.38 660 ALA A O 1
ATOM 4999 N N . GLU A 1 661 ? 39.698 30.439 -113.900 1.00 92.88 661 GLU A N 1
ATOM 5000 C CA . GLU A 1 661 ? 38.569 30.726 -114.784 1.00 92.88 661 GLU A CA 1
ATOM 5001 C C . GLU A 1 661 ? 39.047 31.228 -116.147 1.00 92.88 661 GLU A C 1
ATOM 5003 O O . GLU A 1 661 ? 39.797 32.195 -116.233 1.00 92.88 661 GLU A O 1
ATOM 5008 N N . PHE A 1 662 ? 38.573 30.605 -117.224 1.00 94.19 662 PHE A N 1
ATOM 5009 C CA . PHE A 1 662 ? 39.016 30.848 -118.595 1.00 94.19 662 PHE A CA 1
ATOM 5010 C C . PHE A 1 662 ? 37.858 31.392 -119.418 1.00 94.19 662 PHE A C 1
ATOM 5012 O O . PHE A 1 662 ? 36.771 30.819 -119.428 1.00 94.19 662 PHE A O 1
ATOM 5019 N N . PHE A 1 663 ? 38.088 32.484 -120.131 1.00 94.75 663 PHE A N 1
ATOM 5020 C CA . PHE A 1 663 ? 37.080 33.206 -120.896 1.00 94.75 663 PHE A CA 1
ATOM 5021 C C . PHE A 1 663 ? 37.604 33.486 -122.309 1.00 94.75 663 PHE A C 1
ATOM 5023 O O . PHE A 1 663 ? 38.765 33.859 -122.449 1.00 94.75 663 PHE A O 1
ATOM 5030 N N . VAL A 1 664 ? 36.752 33.387 -123.338 1.00 94.56 664 VAL A N 1
ATOM 5031 C CA . VAL A 1 664 ? 37.037 33.915 -124.693 1.00 94.56 664 VAL A CA 1
ATOM 5032 C C . VAL A 1 664 ? 35.906 34.848 -125.128 1.00 94.56 664 VAL A C 1
ATOM 5034 O O . VAL A 1 664 ? 34.731 34.569 -124.881 1.00 94.56 664 VAL A O 1
ATOM 5037 N N . PHE A 1 665 ? 36.252 35.955 -125.778 1.00 93.94 665 PHE A N 1
ATOM 5038 C CA . PHE A 1 665 ? 35.368 37.038 -126.204 1.00 93.94 665 PHE A CA 1
ATOM 5039 C C . PHE A 1 665 ? 35.534 37.336 -127.701 1.00 93.94 665 PHE A C 1
ATOM 5041 O O . PHE A 1 665 ? 36.629 37.220 -128.250 1.00 93.94 665 PHE A O 1
ATOM 5048 N N . ASN A 1 666 ? 34.455 37.752 -128.369 1.00 92.44 666 ASN A N 1
ATOM 5049 C CA . ASN A 1 666 ? 34.514 38.258 -129.744 1.00 92.44 666 ASN A CA 1
ATOM 5050 C C . ASN A 1 666 ? 34.942 39.739 -129.802 1.00 92.44 666 ASN A C 1
ATOM 5052 O O . ASN A 1 666 ? 35.030 40.412 -128.777 1.00 92.44 666 ASN A O 1
ATOM 5056 N N . ARG A 1 667 ? 35.154 40.275 -131.014 1.00 89.19 667 ARG A N 1
ATOM 5057 C CA . ARG A 1 667 ? 35.586 41.674 -131.236 1.00 89.19 667 ARG A CA 1
ATOM 5058 C C . ARG A 1 667 ? 34.679 42.763 -130.648 1.00 89.19 667 ARG A C 1
ATOM 5060 O O . ARG A 1 667 ? 35.137 43.882 -130.471 1.00 89.19 667 ARG A O 1
ATOM 5067 N N . ASN A 1 668 ? 33.416 42.451 -130.354 1.00 89.62 668 ASN A N 1
ATOM 5068 C CA . ASN A 1 668 ? 32.471 43.395 -129.748 1.00 89.62 668 ASN A CA 1
ATOM 5069 C C . ASN A 1 668 ? 32.451 43.284 -128.210 1.00 89.62 668 ASN A C 1
ATOM 5071 O O . ASN A 1 668 ? 31.625 43.922 -127.565 1.00 89.62 668 ASN A O 1
ATOM 5075 N N . GLY A 1 669 ? 33.310 42.444 -127.622 1.00 84.69 669 GLY A N 1
ATOM 5076 C CA . GLY A 1 669 ? 33.376 42.200 -126.181 1.00 84.69 669 GLY A CA 1
ATOM 5077 C C . GLY A 1 669 ? 32.350 41.192 -125.656 1.00 84.69 669 GLY A C 1
ATOM 5078 O O . GLY A 1 669 ? 32.263 40.994 -124.447 1.00 84.69 669 GLY A O 1
ATOM 5079 N N . ALA A 1 670 ? 31.579 40.522 -126.520 1.00 89.06 670 ALA A N 1
ATOM 5080 C CA . ALA A 1 670 ? 30.648 39.490 -126.066 1.00 89.06 670 ALA A CA 1
ATOM 5081 C C . ALA A 1 670 ? 31.403 38.188 -125.760 1.00 89.06 670 ALA A C 1
ATOM 5083 O O . ALA A 1 670 ? 32.182 37.710 -126.590 1.00 89.06 670 ALA A O 1
ATOM 5084 N N . ARG A 1 671 ? 31.158 37.600 -124.580 1.00 92.38 671 ARG A N 1
ATOM 5085 C CA . ARG A 1 671 ? 31.750 36.317 -124.182 1.00 92.38 671 ARG A CA 1
ATOM 5086 C C . ARG A 1 671 ? 31.176 35.195 -125.033 1.00 92.38 671 ARG A C 1
ATOM 5088 O O . ARG A 1 671 ? 29.966 34.997 -125.068 1.00 92.38 671 ARG A O 1
ATOM 5095 N N . ILE A 1 672 ? 32.062 34.443 -125.659 1.00 93.75 672 ILE A N 1
ATOM 5096 C CA . ILE A 1 672 ? 31.723 33.295 -126.496 1.00 93.75 672 ILE A CA 1
ATOM 5097 C C . ILE A 1 672 ? 32.120 31.962 -125.854 1.00 93.75 672 ILE A C 1
ATOM 5099 O O . ILE A 1 672 ? 31.603 30.926 -126.255 1.00 93.75 672 ILE A O 1
ATOM 5103 N N . PHE A 1 673 ? 32.980 31.981 -124.831 1.00 94.12 673 PHE A N 1
ATOM 5104 C CA . PHE A 1 673 ? 33.389 30.788 -124.094 1.00 94.12 673 PHE A CA 1
ATOM 5105 C C . PHE A 1 673 ? 33.688 31.098 -122.627 1.00 94.12 673 PHE A C 1
ATOM 5107 O O . PHE A 1 673 ? 34.167 32.186 -122.293 1.00 94.12 673 PHE A O 1
ATOM 5114 N N . TYR A 1 674 ? 33.402 30.124 -121.766 1.00 92.62 674 TYR A N 1
ATOM 5115 C CA . TYR A 1 674 ? 33.754 30.108 -120.352 1.00 92.62 674 TYR A CA 1
ATOM 5116 C C . TYR A 1 674 ? 34.057 28.675 -119.910 1.00 92.62 674 TYR A C 1
ATOM 5118 O O . TYR A 1 674 ? 33.295 27.769 -120.250 1.00 92.62 674 TYR A O 1
ATOM 5126 N N . SER A 1 675 ? 35.100 28.496 -119.102 1.00 92.00 675 SER A N 1
ATOM 5127 C CA . SER A 1 675 ? 35.361 27.252 -118.380 1.00 92.00 675 SER A CA 1
ATOM 5128 C C . SER A 1 675 ? 36.036 27.532 -117.035 1.00 92.00 675 SER A C 1
ATOM 5130 O O . SER A 1 675 ? 37.041 28.237 -116.996 1.00 92.00 675 SER A O 1
ATOM 5132 N N . LYS A 1 676 ? 35.526 26.958 -115.937 1.00 90.25 676 LYS A N 1
ATOM 5133 C CA . LYS A 1 676 ? 36.238 26.896 -114.646 1.00 90.25 676 LYS A CA 1
ATOM 5134 C C . LYS A 1 676 ? 37.081 25.615 -114.585 1.00 90.25 676 LYS A C 1
ATOM 5136 O O . LYS A 1 676 ? 36.635 24.568 -115.066 1.00 90.25 676 LYS A O 1
ATOM 5141 N N . GLY A 1 677 ? 38.305 25.726 -114.068 1.00 85.94 677 GLY A N 1
ATOM 5142 C CA . GLY A 1 677 ? 39.314 24.662 -114.011 1.00 85.94 677 GLY A CA 1
ATOM 5143 C C . GLY A 1 677 ? 39.692 24.101 -115.381 1.00 85.94 677 GLY A C 1
ATOM 5144 O O . GLY A 1 677 ? 40.165 22.978 -115.471 1.00 85.94 677 GLY A O 1
ATOM 5145 N N . TYR A 1 678 ? 39.376 24.834 -116.456 1.00 90.62 678 TYR A N 1
ATOM 5146 C CA . TYR A 1 678 ? 39.506 24.381 -117.844 1.00 90.62 678 TYR A CA 1
ATOM 5147 C C . TYR A 1 678 ? 38.911 22.992 -118.146 1.00 90.62 678 TYR A C 1
ATOM 5149 O O . TYR A 1 678 ? 39.396 22.264 -119.002 1.00 90.62 678 TYR A O 1
ATOM 5157 N N . SER A 1 679 ? 37.815 22.643 -117.464 1.00 87.88 679 SER A N 1
ATOM 5158 C CA . SER A 1 679 ? 37.099 21.367 -117.637 1.00 87.88 679 SER A CA 1
ATOM 5159 C C . SER A 1 679 ? 36.558 21.109 -119.049 1.00 87.88 679 SER A C 1
ATOM 5161 O O . SER A 1 679 ? 36.295 19.961 -119.406 1.00 87.88 679 SER A O 1
ATOM 5163 N N . LYS A 1 680 ? 36.383 22.156 -119.858 1.00 88.50 680 LYS A N 1
ATOM 5164 C CA . LYS A 1 680 ? 36.026 22.065 -121.273 1.00 88.50 680 LYS A CA 1
ATOM 5165 C C . LYS A 1 680 ? 37.007 22.907 -122.075 1.00 88.50 680 LYS A C 1
ATOM 5167 O O . LYS A 1 680 ? 37.239 24.048 -121.703 1.00 88.50 680 LYS A O 1
ATOM 5172 N N . GLU A 1 681 ? 37.525 22.382 -123.178 1.00 92.75 681 GLU A N 1
ATOM 5173 C CA . GLU A 1 681 ? 38.364 23.140 -124.113 1.00 92.75 681 GLU A CA 1
ATOM 5174 C C . GLU A 1 681 ? 37.501 23.984 -125.073 1.00 92.75 681 GLU A C 1
ATOM 5176 O O . GLU A 1 681 ? 36.342 23.656 -125.351 1.00 92.75 681 GLU A O 1
ATOM 5181 N N . PHE A 1 682 ? 38.040 25.097 -125.579 1.00 93.56 682 PHE A N 1
ATOM 5182 C CA . PHE A 1 682 ? 37.317 25.945 -126.535 1.00 93.56 682 PHE A CA 1
ATOM 5183 C C . PHE A 1 682 ? 37.530 25.448 -127.969 1.00 93.56 682 PHE A C 1
ATOM 5185 O O . PHE A 1 682 ? 38.626 25.562 -128.499 1.00 93.56 682 PHE A O 1
ATOM 5192 N N . ASP A 1 683 ? 36.479 24.941 -128.609 1.00 91.62 683 ASP A N 1
ATOM 5193 C CA . ASP A 1 683 ? 36.506 24.284 -129.931 1.00 91.62 683 ASP A CA 1
ATOM 5194 C C . ASP A 1 683 ? 36.259 25.227 -131.126 1.00 91.62 683 ASP A C 1
ATOM 5196 O O . ASP A 1 683 ? 35.983 24.794 -132.243 1.00 91.62 683 ASP A O 1
ATOM 5200 N N . GLY A 1 684 ? 36.280 26.543 -130.900 1.00 91.44 684 GLY A N 1
ATOM 5201 C CA . GLY A 1 684 ? 35.998 27.522 -131.951 1.00 91.44 684 GLY A CA 1
ATOM 5202 C C . GLY A 1 684 ? 34.530 27.577 -132.398 1.00 91.44 684 GLY A C 1
ATOM 5203 O O . GLY A 1 684 ? 34.227 28.181 -133.432 1.00 91.44 684 GLY A O 1
ATOM 5204 N N . THR A 1 685 ? 33.594 27.002 -131.637 1.00 91.06 685 THR A N 1
ATOM 5205 C CA . THR A 1 685 ? 32.152 27.087 -131.911 1.00 91.06 685 THR A CA 1
ATOM 5206 C C . THR A 1 685 ? 31.407 27.931 -130.872 1.00 91.06 685 THR A C 1
ATOM 5208 O O . THR A 1 685 ? 31.842 28.107 -129.734 1.00 91.06 685 THR A O 1
ATOM 5211 N N . LEU A 1 686 ? 30.249 28.473 -131.259 1.00 91.19 686 LEU A N 1
ATOM 5212 C CA . LEU A 1 686 ? 29.293 29.106 -130.350 1.00 91.19 686 LEU A CA 1
ATOM 5213 C C . LEU A 1 686 ? 27.911 28.496 -130.582 1.00 91.19 686 LEU A C 1
ATOM 5215 O O . LEU A 1 686 ? 27.364 28.577 -131.682 1.00 91.19 686 LEU A O 1
ATOM 5219 N N . ASN A 1 687 ? 27.341 27.881 -129.541 1.00 87.31 687 ASN A N 1
ATOM 5220 C CA . ASN A 1 687 ? 26.069 27.148 -129.608 1.00 87.31 687 ASN A CA 1
ATOM 5221 C C . ASN A 1 687 ? 26.046 26.085 -130.727 1.00 87.31 687 ASN A C 1
ATOM 5223 O O . ASN A 1 687 ? 25.064 25.963 -131.459 1.00 87.31 687 ASN A O 1
ATOM 5227 N N . GLY A 1 688 ? 27.161 25.363 -130.896 1.00 84.69 688 GLY A N 1
ATOM 5228 C CA . GLY A 1 688 ? 27.329 24.318 -131.912 1.00 84.69 688 GLY A CA 1
ATOM 5229 C C . GLY A 1 688 ? 27.511 24.833 -133.344 1.00 84.69 688 GLY A C 1
ATOM 5230 O O . GLY A 1 688 ? 27.639 24.031 -134.265 1.00 84.69 688 GLY A O 1
ATOM 5231 N N . LYS A 1 689 ? 27.529 26.156 -133.561 1.00 88.38 689 LYS A N 1
ATOM 5232 C CA . LYS A 1 689 ? 27.809 26.755 -134.871 1.00 88.38 689 LYS A CA 1
ATOM 5233 C C . LYS A 1 689 ? 29.271 27.204 -134.946 1.00 88.38 689 LYS A C 1
ATOM 5235 O O . LYS A 1 689 ? 29.719 27.888 -134.023 1.00 88.38 689 LYS A O 1
ATOM 5240 N N . PRO A 1 690 ? 30.003 26.884 -136.029 1.00 90.06 690 PRO A N 1
ATOM 5241 C CA . PRO A 1 690 ? 31.366 27.367 -136.219 1.00 90.06 690 PRO A CA 1
ATOM 5242 C C . PRO A 1 690 ? 31.420 28.892 -136.195 1.00 90.06 690 PRO A C 1
ATOM 5244 O O . PRO A 1 690 ? 30.626 29.559 -136.865 1.00 90.06 690 PRO A O 1
ATOM 5247 N N . LEU A 1 691 ? 32.365 29.439 -135.438 1.00 90.50 691 LEU A N 1
ATOM 5248 C CA . LEU A 1 691 ? 32.624 30.869 -135.437 1.00 90.50 691 LEU A CA 1
ATOM 5249 C C . LEU A 1 691 ? 33.377 31.293 -136.706 1.00 90.50 691 LEU A C 1
ATOM 5251 O O . LEU A 1 691 ? 34.035 30.492 -137.376 1.00 90.50 691 LEU A O 1
ATOM 5255 N N . SER A 1 692 ? 33.258 32.573 -137.063 1.00 90.12 692 SER A N 1
ATOM 5256 C CA . SER A 1 692 ? 33.986 33.134 -138.201 1.00 90.12 692 SER A CA 1
ATOM 5257 C C . SER A 1 692 ? 35.491 33.117 -137.942 1.00 90.12 692 SER A C 1
ATOM 5259 O O . SER A 1 692 ? 35.926 33.412 -136.825 1.00 90.12 692 SER A O 1
ATOM 5261 N N . ILE A 1 693 ? 36.269 32.859 -138.998 1.00 90.88 693 ILE A N 1
ATOM 5262 C CA . ILE A 1 693 ? 37.722 33.078 -139.015 1.00 90.88 693 ILE A CA 1
ATOM 5263 C C . ILE A 1 693 ? 37.992 34.519 -138.579 1.00 90.88 693 ILE A C 1
ATOM 5265 O O . ILE A 1 693 ? 37.337 35.454 -139.055 1.00 90.88 693 ILE A O 1
ATOM 5269 N N . GLY A 1 694 ? 38.930 34.697 -137.655 1.00 90.19 694 GLY A N 1
ATOM 5270 C CA . GLY A 1 694 ? 39.253 36.007 -137.107 1.00 90.19 694 GLY A CA 1
ATOM 5271 C C . GLY A 1 694 ? 39.874 35.948 -135.720 1.00 90.19 694 GLY A C 1
ATOM 5272 O O . GLY A 1 694 ? 40.102 34.879 -135.156 1.00 90.19 694 GLY A O 1
ATOM 5273 N N . VAL A 1 695 ? 40.147 37.133 -135.179 1.00 90.75 695 VAL A N 1
ATOM 5274 C CA . VAL A 1 695 ? 40.763 37.308 -133.863 1.00 90.75 695 VAL A CA 1
ATOM 5275 C C . VAL A 1 695 ? 39.689 37.438 -132.784 1.00 90.75 695 VAL A C 1
ATOM 5277 O O . VAL A 1 695 ? 38.770 38.256 -132.887 1.00 90.75 695 VAL A O 1
ATOM 5280 N N . TYR A 1 696 ? 39.851 36.640 -131.739 1.00 94.25 696 TYR A N 1
ATOM 5281 C CA . TYR A 1 696 ? 39.111 36.651 -130.483 1.00 94.25 696 TYR A CA 1
ATOM 5282 C C . TYR A 1 696 ? 40.068 37.032 -129.351 1.00 94.25 696 TYR A C 1
ATOM 5284 O O . TYR A 1 696 ? 41.278 37.117 -129.555 1.00 94.25 696 TYR A O 1
ATOM 5292 N N . TYR A 1 697 ? 39.543 37.278 -128.156 1.00 93.56 697 TYR A N 1
ATOM 5293 C CA . TYR A 1 697 ? 40.342 37.699 -127.003 1.00 93.56 697 TYR A CA 1
ATOM 5294 C C . TYR A 1 697 ? 40.082 36.781 -125.824 1.00 93.56 697 TYR A C 1
ATOM 5296 O O . TYR A 1 697 ? 38.922 36.513 -125.524 1.00 93.56 697 TYR A O 1
ATOM 5304 N N . TYR A 1 698 ? 41.127 36.318 -125.144 1.00 94.38 698 TYR A N 1
ATOM 5305 C CA . TYR A 1 698 ? 40.980 35.520 -123.936 1.00 94.38 698 TYR A CA 1
ATOM 5306 C C . TYR A 1 698 ? 41.299 36.317 -122.674 1.00 94.38 698 TYR A C 1
ATOM 5308 O O . TYR A 1 698 ? 42.126 37.231 -122.675 1.00 94.38 698 TYR A O 1
ATOM 5316 N N . VAL A 1 699 ? 40.651 35.924 -121.582 1.00 92.12 699 VAL A N 1
ATOM 5317 C CA . VAL A 1 699 ? 40.998 36.314 -120.214 1.00 92.12 699 VAL A CA 1
ATOM 5318 C C . VAL A 1 699 ? 41.076 35.029 -119.398 1.00 92.12 699 VAL A C 1
ATOM 5320 O O . VAL A 1 699 ? 40.155 34.221 -119.457 1.00 92.12 699 VAL A O 1
ATOM 5323 N N . ILE A 1 700 ? 42.155 34.827 -118.655 1.00 91.88 700 ILE A N 1
ATOM 5324 C CA . ILE A 1 700 ? 42.348 33.699 -117.743 1.00 91.88 700 ILE A CA 1
ATOM 5325 C C . ILE A 1 700 ? 42.612 34.282 -116.363 1.00 91.88 700 ILE A C 1
ATOM 5327 O O . ILE A 1 700 ? 43.593 34.989 -116.176 1.00 91.88 700 ILE A O 1
ATOM 5331 N N . ASP A 1 701 ? 41.742 34.018 -115.401 1.00 90.19 701 ASP A N 1
ATOM 5332 C CA . ASP A 1 701 ? 41.917 34.407 -114.005 1.00 90.19 701 ASP A CA 1
ATOM 5333 C C . ASP A 1 701 ? 42.384 33.186 -113.212 1.00 90.19 701 ASP A C 1
ATOM 5335 O O . ASP A 1 701 ? 41.585 32.288 -112.959 1.00 90.19 701 ASP A O 1
ATOM 5339 N N . LEU A 1 702 ? 43.668 33.130 -112.840 1.00 82.69 702 LEU A N 1
ATOM 5340 C CA . LEU A 1 702 ? 44.240 31.943 -112.191 1.00 82.69 702 LEU A CA 1
ATOM 5341 C C . LEU A 1 702 ? 43.786 31.750 -110.742 1.00 82.69 702 LEU A C 1
ATOM 5343 O O . LEU A 1 702 ? 44.052 30.699 -110.167 1.00 82.69 702 LEU A O 1
ATOM 5347 N N . LYS A 1 703 ? 43.114 32.748 -110.146 1.00 82.25 703 LYS A N 1
ATOM 5348 C CA . LYS A 1 703 ? 42.780 32.795 -108.708 1.00 82.25 703 LYS A CA 1
ATOM 5349 C C . LYS A 1 703 ? 43.993 32.628 -107.779 1.00 82.25 703 LYS A C 1
ATOM 5351 O O . LYS A 1 703 ? 43.827 32.386 -106.587 1.00 82.25 703 LYS A O 1
ATOM 5356 N N . THR A 1 704 ? 45.198 32.815 -108.310 1.00 72.50 704 THR A N 1
ATOM 5357 C CA . THR A 1 704 ? 46.464 32.873 -107.578 1.00 72.50 704 THR A CA 1
ATOM 5358 C C . THR A 1 704 ? 47.012 34.304 -107.576 1.00 72.50 704 THR A C 1
ATOM 5360 O O . THR A 1 704 ? 46.416 35.229 -108.137 1.00 72.50 704 THR A O 1
ATOM 5363 N N . ASP A 1 705 ? 48.177 34.497 -106.961 1.00 69.50 705 ASP A N 1
ATOM 5364 C CA . ASP A 1 705 ? 48.949 35.745 -106.988 1.00 69.50 705 ASP A CA 1
ATOM 5365 C C . ASP A 1 705 ? 49.379 36.184 -108.404 1.00 69.50 705 ASP A C 1
ATOM 5367 O O . ASP A 1 705 ? 49.734 37.342 -108.609 1.00 69.50 705 ASP A O 1
ATOM 5371 N N . CYS A 1 706 ? 49.267 35.295 -109.393 1.00 67.44 706 CYS A N 1
ATOM 5372 C CA . CYS A 1 706 ? 49.525 35.558 -110.806 1.00 67.44 706 CYS A CA 1
ATOM 5373 C C . CYS A 1 706 ? 48.526 36.516 -111.490 1.00 67.44 706 CYS A C 1
ATOM 5375 O O . CYS A 1 706 ? 48.816 37.039 -112.568 1.00 67.44 706 CYS A O 1
ATOM 5377 N N . GLY A 1 707 ? 47.349 36.758 -110.903 1.00 75.31 707 GLY A N 1
ATOM 5378 C CA . GLY A 1 707 ? 46.337 37.656 -111.469 1.00 75.31 707 GLY A CA 1
ATOM 5379 C C . GLY A 1 707 ? 45.685 37.151 -112.768 1.00 75.31 707 GLY A C 1
ATOM 5380 O O . GLY A 1 707 ? 45.543 35.947 -112.993 1.00 75.31 707 GLY A O 1
ATOM 5381 N N . LYS A 1 708 ? 45.226 38.093 -113.610 1.00 87.12 708 LYS A N 1
ATOM 5382 C CA . LYS A 1 708 ? 44.533 37.800 -114.877 1.00 87.12 708 LYS A CA 1
ATOM 5383 C C . LYS A 1 708 ? 45.498 37.845 -116.061 1.00 87.12 708 LYS A C 1
ATOM 5385 O O . LYS A 1 708 ? 46.043 38.904 -116.366 1.00 87.12 708 LYS A O 1
ATOM 5390 N N . LEU A 1 709 ? 45.635 36.736 -116.780 1.00 87.75 709 LEU A N 1
ATOM 5391 C CA . LEU A 1 709 ? 46.318 36.672 -118.071 1.00 87.75 709 LEU A CA 1
ATOM 5392 C C . LEU A 1 709 ? 45.337 37.064 -119.180 1.00 87.75 709 LEU A C 1
ATOM 5394 O O . LEU A 1 709 ? 44.191 36.620 -119.185 1.00 87.75 709 LEU A O 1
ATOM 5398 N N . THR A 1 710 ? 45.767 37.881 -120.138 1.00 90.94 710 THR A N 1
ATOM 5399 C CA . THR A 1 710 ? 44.930 38.286 -121.281 1.00 90.94 710 THR A CA 1
ATOM 5400 C C . THR A 1 710 ? 45.725 38.223 -122.577 1.00 90.94 710 THR A C 1
ATOM 5402 O O . THR A 1 710 ? 46.948 38.351 -122.556 1.00 90.94 710 THR A O 1
ATOM 5405 N N . GLY A 1 711 ? 45.047 38.010 -123.701 1.00 91.06 711 GLY A N 1
ATOM 5406 C CA . GLY A 1 711 ? 45.690 37.951 -125.011 1.00 91.06 711 GLY A CA 1
ATOM 5407 C C . GLY A 1 711 ? 44.693 37.730 -126.140 1.00 91.06 711 GLY A C 1
ATOM 5408 O O . GLY A 1 711 ? 43.479 37.732 -125.925 1.00 91.06 711 GLY A O 1
ATOM 5409 N N . SER A 1 712 ? 45.201 37.565 -127.359 1.00 92.50 712 SER A N 1
ATOM 5410 C CA . SER A 1 712 ? 44.394 37.231 -128.531 1.00 92.50 712 SER A CA 1
ATOM 5411 C C . SER A 1 712 ? 44.415 35.729 -128.821 1.00 92.50 712 SER A C 1
ATOM 5413 O O . SER A 1 712 ? 45.419 35.052 -128.619 1.00 92.50 712 SER A O 1
ATOM 5415 N N . LEU A 1 713 ? 43.294 35.219 -129.327 1.00 92.69 713 LEU A N 1
ATOM 5416 C CA . LEU A 1 713 ? 43.127 33.862 -129.830 1.00 92.69 713 LEU A CA 1
ATOM 5417 C C . LEU A 1 713 ? 42.599 33.930 -131.265 1.00 92.69 713 LEU A C 1
ATOM 5419 O O . LEU A 1 713 ? 41.489 34.403 -131.499 1.00 92.69 713 LEU A O 1
ATOM 5423 N N . THR A 1 714 ? 43.387 33.488 -132.236 1.00 93.06 714 THR A N 1
ATOM 5424 C CA . THR A 1 714 ? 43.018 33.542 -133.657 1.00 93.06 714 THR A CA 1
ATOM 5425 C C . THR A 1 714 ? 42.415 32.216 -134.100 1.00 93.06 714 THR A C 1
ATOM 5427 O O . THR A 1 714 ? 43.058 31.180 -133.967 1.00 93.06 714 THR A O 1
ATOM 5430 N N . ILE A 1 715 ? 41.203 32.244 -134.657 1.00 92.25 715 ILE A N 1
ATOM 5431 C CA . ILE A 1 715 ? 40.605 31.079 -135.322 1.00 92.25 715 ILE A CA 1
ATOM 5432 C C . ILE A 1 715 ? 41.005 31.114 -136.794 1.00 92.25 715 ILE A C 1
ATOM 5434 O O . ILE A 1 715 ? 40.672 32.075 -137.495 1.00 92.25 715 ILE A O 1
ATOM 5438 N N . ILE A 1 716 ? 41.691 30.066 -137.244 1.00 86.69 716 ILE A N 1
ATOM 5439 C CA . ILE A 1 716 ? 42.115 29.823 -138.630 1.00 86.69 716 ILE A CA 1
ATOM 5440 C C . ILE A 1 716 ? 41.346 28.586 -139.135 1.00 86.69 716 ILE A C 1
ATOM 5442 O O . ILE A 1 716 ? 40.973 27.741 -138.330 1.00 86.69 716 ILE A O 1
ATOM 5446 N N . LYS A 1 717 ? 41.039 28.483 -140.432 1.00 71.56 717 LYS A N 1
ATOM 5447 C CA . LYS A 1 717 ? 40.458 27.261 -141.020 1.00 71.56 717 LYS A CA 1
ATOM 5448 C C . LYS A 1 717 ? 41.364 26.691 -142.086 1.00 71.56 717 LYS A C 1
ATOM 5450 O O . LYS A 1 717 ? 41.993 27.519 -142.785 1.00 71.56 717 LYS A O 1
#

Secondary structure (DSSP, 8-state):
-TTPPPEE-SSSEEEEE---SS---EES-EE-S-EESB-TTSSSB---SEEEEETTEES-EEE-SSGGG--EE---SSEEEEE-S-BB--EEES-EESB-TTS-B---TTSEEEEEE-TTB--EEES-EE-S-SEEEEEES--S-EEEES-EESS-SSS------SEEEEEES--S-EEEE-SSGGG--EEES-SEEEEEES---EEEES-EEE--SS-SEEEES------EEEEE-SSEEEEE-STT-EEEEEEPPSSSS---SEEEEEEE--TTSEEEEES---S-EEEEEE-TTS-B-PPP--EEE-TT-EEEPPSTT-S-EEEE--EEES-SEEEEEETTS-EEE-SSSEEEE-SEEEEEEEEETTTEEEEPPPEEE----SSEE-TT-EEE-EETT---EEEE--EEGGGPPEEEEETT--EEEESSSEEEE-SEEEEEEES-GGG-EEPPPEEE-EE----EEEEEEEEPBPTT-S-EEEEEEEEESSPPSEEEEEETTS-EEE-SSSEEEE-SEEEEEEEE-SSS-EEEEEEEEEPBPPPPEEE-TT-EEEE-TTSS-EEEE--EEESS-SPPEEEEEETTS-EEE-SSS-EESSSEEEEEEE-TT--EEEPPPEE-STTTT-PPB--SEE--SSSSSSSSB--BTGGG-TT-EEEEE-TTS-EEEEEETT-S-B-SEETTEEPPSEEEEEEEE-SSTT-EEEEEEEE--

Foldseek 3Di:
DPPQAAEAADEQESADDDPDPPDDAPEAAEAFQHEFQAPSVQAHGREYQEHAADERYEPYEYFDPDLNRAYEFANHQAEHYHYHQYAYEYEYENYEYQAGPVRHGDANQNYEYAHHAHQRYAYEYEHYEAANYQEPEEYENHENEYEAFHYEFCADDVLPRGREHQERYEYYLHAYAYEYADPDLNRAYSFENYLERYEYENYDAYAYPNHAFAHRNHFNYYYDPDDAWWWWWQDDDQFKTKGFDAAQKKKWKAAYDLHPAAGHRGTDDIWTAHRRRITMDGGGDDHQMWMWMQDPRNHIDTIDAKDKDCVPWDWDADELQWQFTKIDDIRIIQFDWKFKAFPVRDTQDTDPIRGRGGFGKMWIWTHRPSTGIDIGDIDTHHYDPLFKACVVWDWAAAEQFQLFTKIADIGGPPRFKKFKAFPVRDTQDTGRMHGSGHWGWMWIWGDDDSSTGIGDIDTHHYDADDWAQDDWDWAADEPQWQFIKIAGDDTDDDDFPWKFKAFPVRHTDDGDNIGGRGGFGKIWIWGHNPDNHIDTRDIDTRHYAKAKDKDCPQWAWAADPVLFKIKIDRIDIDGGDDDKWKFKAAPVRDGPDIDPIDIGGFGKTKMWMAHPRGRIDIDDIDGRPVNSPWDWDWDQEAELPPPPPRQWRDITSLQSQQQKKKWKADPVRHTQDIDGSPPDTHRCDHPPHHDDFAKIKMWMASVDPVGIDIDIYTYDD

pLDDT: mean 90.46, std 7.85, range [42.91, 98.81]